Protein AF-0000000076643513 (afdb_homodimer)

Foldseek 3Di:
DAEEEEEEAAPAADLVVVCVRVVVHPFYEYQQCSQVSQVVSVHHGQEYEECNPRPDPPDDHPHHYHHDNPPVDHRVLVRLVVCLVVVHAEYEYERQDDHDPVSNLVVVVVLVVCVVSHNFYWYAHPWFIKHWDDQKDKDFDDFFKWKFKDFNQQKFFQKAKPQKPDTDGRGMDGPPPHTRGGITGHDPMIIIHTDDGIMMMTITDD/DAEEEEEEAAPAADLVVVCVRVVVHPFYEYQQCSQVSQVVSVHHGQEYEECNPRPDPPDDGPHHYHHDNPPVDHRVLVRLVVCLVVVAAHYEYERQDDHDPVSNLVVVVVLVVCVVSHNFYWYAHPWFIKHWDDQKDKDFDDFFKWKFKDFNQQKFFQKAKPQKPDTDGRGMDGPPPHTRGGITGHDPMIIIHTDDGIMMMTITDD

Structure (mmCIF, N/CA/C/O backbone):
data_AF-0000000076643513-model_v1
#
loop_
_entity.id
_entity.type
_entity.pdbx_description
1 polymer 'Thiamine diphosphokinase'
#
loop_
_atom_site.group_PDB
_atom_site.id
_atom_site.type_symbol
_atom_site.label_atom_id
_atom_site.label_alt_id
_atom_site.label_comp_id
_atom_site.label_asym_id
_atom_site.label_entity_id
_atom_site.label_seq_id
_atom_site.pdbx_PDB_ins_code
_atom_site.Cartn_x
_atom_site.Cartn_y
_atom_site.Cartn_z
_atom_site.occupancy
_atom_site.B_iso_or_equiv
_atom_site.auth_seq_id
_atom_site.auth_comp_id
_atom_site.auth_asym_id
_atom_site.auth_atom_id
_atom_site.pdbx_PDB_model_num
ATOM 1 N N . MET A 1 1 ? -0.402 28.172 13.148 1 71.75 1 MET A N 1
ATOM 2 C CA . MET A 1 1 ? -1.009 27.203 12.234 1 71.75 1 MET A CA 1
ATOM 3 C C . MET A 1 1 ? -1.652 26.047 13.008 1 71.75 1 MET A C 1
ATOM 5 O O . MET A 1 1 ? -1.1 25.578 14 1 71.75 1 MET A O 1
ATOM 9 N N . LYS A 1 2 ? -2.951 25.766 12.625 1 94.81 2 LYS A N 1
ATOM 10 C CA . LYS A 1 2 ? -3.666 24.75 13.383 1 94.81 2 LYS A CA 1
ATOM 11 C C . LYS A 1 2 ? -3.254 23.344 12.938 1 94.81 2 LYS A C 1
ATOM 13 O O . LYS A 1 2 ? -3.301 23.031 11.75 1 94.81 2 LYS A O 1
ATOM 18 N N . SER A 1 3 ? -2.646 22.656 13.844 1 97.56 3 SER A N 1
ATOM 19 C CA . SER A 1 3 ? -2.211 21.281 13.609 1 97.56 3 SER A CA 1
ATOM 20 C C . SER A 1 3 ? -3.248 20.281 14.102 1 97.56 3 SER A C 1
ATOM 22 O O . SER A 1 3 ? -3.648 20.312 15.266 1 97.56 3 SER A O 1
ATOM 24 N N . ILE A 1 4 ? -3.633 19.438 13.211 1 98.44 4 ILE A N 1
ATOM 25 C CA . ILE A 1 4 ? -4.633 18.422 13.562 1 98.44 4 ILE A CA 1
ATOM 26 C C . ILE A 1 4 ? -4.043 17.031 13.391 1 98.44 4 ILE A C 1
ATOM 28 O O . ILE A 1 4 ? -3.357 16.75 12.406 1 98.44 4 ILE A O 1
ATOM 32 N N . LEU A 1 5 ? -4.266 16.234 14.398 1 98.62 5 LEU A N 1
ATOM 33 C CA . LEU A 1 5 ? -3.906 14.828 14.359 1 98.62 5 LEU A CA 1
ATOM 34 C C . LEU A 1 5 ? -5.129 13.961 14.062 1 98.62 5 LEU A C 1
ATOM 36 O O . LEU A 1 5 ? -6.18 14.133 14.688 1 98.62 5 LEU A O 1
ATOM 40 N N . ILE A 1 6 ? -5.016 13.141 13.078 1 98.5 6 ILE A N 1
ATOM 41 C CA . ILE A 1 6 ? -6.059 12.172 12.758 1 98.5 6 ILE A CA 1
ATOM 42 C C . ILE A 1 6 ? -5.566 10.766 13.078 1 98.5 6 ILE A C 1
ATOM 44 O O . ILE A 1 6 ? -4.477 10.375 12.664 1 98.5 6 ILE A O 1
ATOM 48 N N . LEU A 1 7 ? -6.336 10.07 13.828 1 97.88 7 LEU A N 1
ATOM 49 C CA . LEU A 1 7 ? -6.031 8.688 14.164 1 97.88 7 LEU A CA 1
ATOM 50 C C . LEU A 1 7 ? -7.02 7.73 13.508 1 97.88 7 LEU A C 1
ATOM 52 O O . LEU A 1 7 ? -8.219 7.77 13.805 1 97.88 7 LEU A O 1
ATOM 56 N N . CYS A 1 8 ? -6.484 6.93 12.609 1 96.62 8 CYS A N 1
ATOM 57 C CA . CYS A 1 8 ? -7.305 5.945 11.906 1 96.62 8 CYS A CA 1
ATOM 58 C C . CYS A 1 8 ? -7.195 4.578 12.57 1 96.62 8 CYS A C 1
ATOM 60 O O . CYS A 1 8 ? -6.641 4.453 13.664 1 96.62 8 CYS A O 1
ATOM 62 N N . ASN A 1 9 ? -7.82 3.576 11.914 1 92.81 9 ASN A N 1
ATOM 63 C CA . ASN A 1 9 ? -7.941 2.258 12.523 1 92.81 9 ASN A CA 1
ATOM 64 C C . ASN A 1 9 ? -7.145 1.208 11.75 1 92.81 9 ASN A C 1
ATOM 66 O O . ASN A 1 9 ? -7.586 0.067 11.609 1 92.81 9 ASN A O 1
ATOM 70 N N . GLY A 1 10 ? -6.027 1.635 11.141 1 93.31 10 GLY A N 1
ATOM 71 C CA . GLY A 1 10 ? -5.09 0.67 10.586 1 93.31 10 GLY A CA 1
ATOM 72 C C . GLY A 1 10 ? -4.195 0.037 11.633 1 93.31 10 GLY A C 1
ATOM 73 O O . GLY A 1 10 ? -4.664 -0.331 12.719 1 93.31 10 GLY A O 1
ATOM 74 N N . ASN A 1 11 ? -2.92 -0.248 11.258 1 93 11 ASN A N 1
ATOM 75 C CA . ASN A 1 11 ? -1.973 -0.687 12.273 1 93 11 ASN A CA 1
ATOM 76 C C . ASN A 1 11 ? -1.729 0.4 13.32 1 93 11 ASN A C 1
ATOM 78 O O . ASN A 1 11 ? -1.325 1.514 12.977 1 93 11 ASN A O 1
ATOM 82 N N . PRO A 1 12 ? -2.008 0.091 14.508 1 94.25 12 PRO A N 1
ATOM 83 C CA . PRO A 1 12 ? -1.858 1.123 15.539 1 94.25 12 PRO A CA 1
ATOM 84 C C . PRO A 1 12 ? -0.423 1.63 15.664 1 94.25 12 PRO A C 1
ATOM 86 O O . PRO A 1 12 ? 0.524 0.849 15.539 1 94.25 12 PRO A O 1
ATOM 89 N N . PRO A 1 13 ? -0.289 2.926 15.82 1 95.62 13 PRO A N 1
ATOM 90 C CA . PRO A 1 13 ? 1.041 3.43 16.172 1 95.62 13 PRO A CA 1
ATOM 91 C C . PRO A 1 13 ? 1.499 2.98 17.547 1 95.62 13 PRO A C 1
ATOM 93 O O . PRO A 1 13 ? 0.669 2.648 18.406 1 95.62 13 PRO A O 1
ATOM 96 N N . SER A 1 14 ? 2.818 2.939 17.75 1 96.06 14 SER A N 1
ATOM 97 C CA . SER A 1 14 ? 3.305 2.797 19.109 1 96.06 14 SER A CA 1
ATOM 98 C C . SER A 1 14 ? 2.85 3.961 19.984 1 96.06 14 SER A C 1
ATOM 100 O O . SER A 1 14 ? 2.539 5.039 19.484 1 96.06 14 SER A O 1
ATOM 102 N N . GLU A 1 15 ? 2.762 3.74 21.25 1 96.31 15 GLU A N 1
ATOM 103 C CA . GLU A 1 15 ? 2.395 4.809 22.172 1 96.31 15 GLU A CA 1
ATOM 104 C C . GLU A 1 15 ? 3.35 5.996 22.047 1 96.31 15 GLU A C 1
ATOM 106 O O . GLU A 1 15 ? 2.922 7.148 22.094 1 96.31 15 GLU A O 1
ATOM 111 N N . ARG A 1 16 ? 4.578 5.676 21.922 1 96.69 16 ARG A N 1
ATOM 112 C CA . ARG A 1 16 ? 5.586 6.723 21.781 1 96.69 16 ARG A CA 1
ATOM 113 C C . ARG A 1 16 ? 5.309 7.59 20.547 1 96.69 16 ARG A C 1
ATOM 115 O O . ARG A 1 16 ? 5.312 8.82 20.641 1 96.69 16 ARG A O 1
ATOM 122 N N . LEU A 1 17 ? 5.078 6.922 19.469 1 97.19 17 LEU A N 1
ATOM 123 C CA . LEU A 1 17 ? 4.809 7.645 18.234 1 97.19 17 LEU A CA 1
ATOM 124 C C . LEU A 1 17 ? 3.539 8.477 18.359 1 97.19 17 LEU A C 1
ATOM 126 O O . LEU A 1 17 ? 3.496 9.625 17.891 1 97.19 17 LEU A O 1
ATOM 130 N N . PHE A 1 18 ? 2.541 7.887 18.953 1 97.69 18 PHE A N 1
ATOM 131 C CA . PHE A 1 18 ? 1.278 8.594 19.141 1 97.69 18 PHE A CA 1
ATOM 132 C C . PHE A 1 18 ? 1.485 9.867 19.953 1 97.69 18 PHE A C 1
ATOM 134 O O . PHE A 1 18 ? 1.064 10.945 19.531 1 97.69 18 PHE A O 1
ATOM 141 N N . ARG A 1 19 ? 2.148 9.797 21.016 1 97.12 19 ARG A N 1
ATOM 142 C CA . ARG A 1 19 ? 2.342 10.93 21.922 1 97.12 19 ARG A CA 1
ATOM 143 C C . ARG A 1 19 ? 3.207 12 21.266 1 97.12 19 ARG A C 1
ATOM 145 O O . ARG A 1 19 ? 3 13.195 21.484 1 97.12 19 ARG A O 1
ATOM 152 N N . GLU A 1 20 ? 4.137 11.555 20.484 1 96.94 20 GLU A N 1
ATOM 153 C CA . GLU A 1 20 ? 5.02 12.469 19.75 1 96.94 20 GLU A CA 1
ATOM 154 C C . GLU A 1 20 ? 4.219 13.43 18.875 1 96.94 20 GLU A C 1
ATOM 156 O O . GLU A 1 20 ? 4.605 14.586 18.703 1 96.94 20 GLU A O 1
ATOM 161 N N . HIS A 1 21 ? 3.098 12.953 18.359 1 97.5 21 HIS A N 1
ATOM 162 C CA . HIS A 1 21 ? 2.336 13.781 17.438 1 97.5 21 HIS A CA 1
ATOM 163 C C . HIS A 1 21 ? 1.089 14.352 18.094 1 97.5 21 HIS A C 1
ATOM 165 O O . HIS A 1 21 ? 0.586 15.398 17.688 1 97.5 21 HIS A O 1
ATOM 171 N N . TYR A 1 22 ? 0.675 13.695 19.125 1 97.56 22 TYR A N 1
ATOM 172 C CA . TYR A 1 22 ? -0.484 14.18 19.859 1 97.56 22 TYR A CA 1
ATOM 173 C C . TYR A 1 22 ? -0.14 15.43 20.656 1 97.56 22 TYR A C 1
ATOM 175 O O . TYR A 1 22 ? -0.903 16.406 20.656 1 97.56 22 TYR A O 1
ATOM 183 N N . ASN A 1 23 ? 0.96 15.438 21.281 1 97 23 ASN A N 1
ATOM 184 C CA . ASN A 1 23 ? 1.332 16.5 22.203 1 97 23 ASN A CA 1
ATOM 185 C C . ASN A 1 23 ? 1.364 17.859 21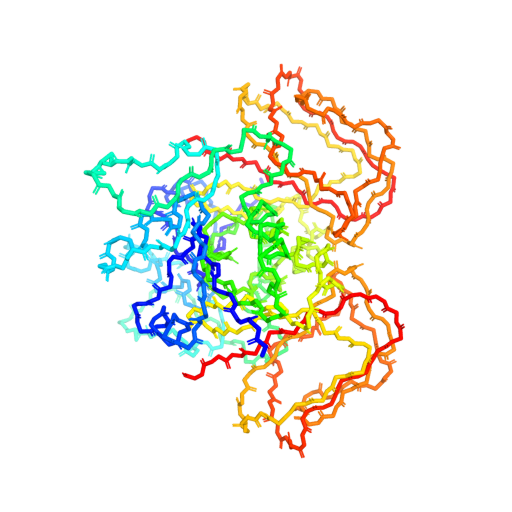.516 1 97 23 ASN A C 1
ATOM 187 O O . ASN A 1 23 ? 0.832 18.844 22.031 1 97 23 ASN A O 1
ATOM 191 N N . PRO A 1 24 ? 1.935 17.922 20.375 1 96.56 24 PRO A N 1
ATOM 192 C CA . PRO A 1 24 ? 1.997 19.234 19.734 1 96.56 24 PRO A CA 1
ATOM 193 C C . PRO A 1 24 ? 0.74 19.562 18.922 1 96.56 24 PRO A C 1
ATOM 195 O O . PRO A 1 24 ? 0.613 20.656 18.391 1 96.56 24 PRO A O 1
ATOM 198 N N . ALA A 1 25 ? -0.219 18.656 18.781 1 97.5 25 ALA A N 1
ATOM 199 C CA . ALA A 1 25 ? -1.401 18.875 17.953 1 97.5 25 ALA A CA 1
ATOM 200 C C . ALA A 1 25 ? -2.422 19.75 18.656 1 97.5 25 ALA A C 1
ATOM 202 O O . ALA A 1 25 ? -2.584 19.656 19.875 1 97.5 25 ALA A O 1
ATOM 203 N N . ASP A 1 26 ? -3.145 20.516 17.922 1 97.88 26 ASP A N 1
ATOM 204 C CA . ASP A 1 26 ? -4.18 21.391 18.469 1 97.88 26 ASP A CA 1
ATOM 205 C C . ASP A 1 26 ? -5.504 20.641 18.625 1 97.88 26 ASP A C 1
ATOM 207 O O . ASP A 1 26 ? -6.367 21.047 19.406 1 97.88 26 ASP A O 1
ATOM 211 N N . TYR A 1 27 ? -5.668 19.641 17.859 1 97 27 TYR A N 1
ATOM 212 C CA . TYR A 1 27 ? -6.938 18.922 17.781 1 97 27 TYR A CA 1
ATOM 213 C C . TYR A 1 27 ? -6.723 17.469 17.359 1 97 27 TYR A C 1
ATOM 215 O O . TYR A 1 27 ? -5.906 17.203 16.469 1 97 27 TYR A O 1
ATOM 223 N N . LEU A 1 28 ? -7.402 16.562 18.047 1 97.62 28 LEU A N 1
ATOM 224 C CA . LEU A 1 28 ? -7.316 15.148 17.719 1 97.62 28 LEU A CA 1
ATOM 225 C C . LEU A 1 28 ? -8.648 14.625 17.203 1 97.62 28 LEU A C 1
ATOM 227 O O . LEU A 1 28 ? -9.648 14.625 17.922 1 97.62 28 LEU A O 1
ATOM 231 N N . ILE A 1 29 ? -8.625 14.172 15.938 1 97.38 29 ILE A N 1
ATOM 232 C CA . ILE A 1 29 ? -9.781 13.516 15.328 1 97.38 29 ILE A CA 1
ATOM 233 C C . ILE A 1 29 ? -9.539 12.016 15.258 1 97.38 29 ILE A C 1
ATOM 235 O O . ILE A 1 29 ? -8.586 11.562 14.625 1 97.38 29 ILE A O 1
ATOM 239 N N . ALA A 1 30 ? -10.406 11.273 15.875 1 95.81 30 ALA A N 1
ATOM 240 C CA . ALA A 1 30 ? -10.359 9.82 15.742 1 95.81 30 ALA A CA 1
ATOM 241 C C . ALA A 1 30 ? -11.375 9.328 14.711 1 95.81 30 ALA A C 1
ATOM 243 O O . ALA A 1 30 ? -12.57 9.617 14.828 1 95.81 30 ALA A O 1
ATOM 244 N N . ALA A 1 31 ? -10.852 8.648 13.75 1 93.44 31 ALA A N 1
ATOM 245 C CA . ALA A 1 31 ? -11.719 8.086 12.719 1 93.44 31 ALA A CA 1
ATOM 246 C C . ALA A 1 31 ? -12.148 6.668 13.07 1 93.44 31 ALA A C 1
ATOM 248 O O . ALA A 1 31 ? -11.344 5.734 13.008 1 93.44 31 ALA A O 1
ATOM 249 N N . ASP A 1 32 ? -13.375 6.512 13.414 1 88.88 32 ASP A N 1
ATOM 250 C CA . ASP A 1 32 ? -14 5.238 13.758 1 88.88 32 ASP A CA 1
ATOM 251 C C . ASP A 1 32 ? -13.188 4.492 14.805 1 88.88 32 ASP A C 1
ATOM 253 O O . ASP A 1 32 ? -12.969 4.996 15.914 1 88.88 32 ASP A O 1
ATOM 257 N N . GLY A 1 33 ? -12.57 3.438 14.438 1 88.56 33 GLY A N 1
ATOM 258 C CA . GLY A 1 33 ? -11.812 2.607 15.367 1 88.56 33 GLY A CA 1
ATOM 259 C C . GLY A 1 33 ? -10.594 3.303 15.93 1 88.56 33 GLY A C 1
ATOM 260 O O . GLY A 1 33 ? -10.031 2.867 16.938 1 88.56 33 GLY A O 1
ATOM 261 N N . GLY A 1 34 ? -10.227 4.336 15.297 1 92.5 34 GLY A N 1
ATOM 262 C CA . GLY A 1 34 ? -9.164 5.148 15.867 1 92.5 34 GLY A CA 1
ATOM 263 C C . GLY A 1 34 ? -9.484 5.672 17.25 1 92.5 34 GLY A C 1
ATOM 264 O O . GLY A 1 34 ? -8.578 5.914 18.047 1 92.5 34 GLY A O 1
ATOM 265 N N . GLY A 1 35 ? -10.75 5.824 17.5 1 91.62 35 GLY A N 1
ATOM 266 C CA . GLY A 1 35 ? -11.18 6.223 18.828 1 91.62 35 GLY A CA 1
ATOM 267 C C . GLY A 1 35 ? -10.812 5.219 19.906 1 91.62 35 GLY A C 1
ATOM 268 O O . GLY A 1 35 ? -10.336 5.594 20.984 1 91.62 35 GLY A O 1
ATOM 269 N N . ASN A 1 36 ? -11 3.963 19.594 1 91.19 36 ASN A N 1
ATOM 270 C CA . ASN A 1 36 ? -10.648 2.9 20.531 1 91.19 36 ASN A CA 1
ATOM 271 C C . ASN A 1 36 ? -9.148 2.885 20.812 1 91.19 36 ASN A C 1
ATOM 273 O O . ASN A 1 36 ? -8.727 2.66 21.953 1 91.19 36 ASN A O 1
ATOM 277 N N . ILE A 1 37 ? -8.383 3.117 19.797 1 93.19 37 ILE A N 1
ATOM 278 C CA . ILE A 1 37 ? -6.934 3.141 19.938 1 93.19 37 ILE A CA 1
ATOM 279 C C . ILE A 1 37 ? -6.527 4.258 20.891 1 93.19 37 ILE A C 1
ATOM 281 O O . ILE A 1 37 ? -5.719 4.039 21.797 1 93.19 37 ILE A O 1
ATOM 285 N N . ALA A 1 38 ? -7.09 5.391 20.734 1 94.19 38 ALA A N 1
ATOM 286 C CA . ALA A 1 38 ? -6.793 6.531 21.594 1 94.19 38 ALA A CA 1
ATOM 287 C C . ALA A 1 38 ? -7.184 6.242 23.047 1 94.19 38 ALA A C 1
ATOM 289 O O . ALA A 1 38 ? -6.395 6.473 23.969 1 94.19 38 ALA A O 1
ATOM 290 N N . LEU A 1 39 ? -8.344 5.691 23.219 1 91.94 39 LEU A N 1
ATOM 291 C CA . LEU A 1 39 ? -8.852 5.395 24.562 1 91.94 39 LEU A CA 1
ATOM 292 C C . LEU A 1 39 ? -7.98 4.352 25.25 1 91.94 39 LEU A C 1
ATOM 294 O O . LEU A 1 39 ? -7.719 4.457 26.453 1 91.94 39 LEU A O 1
ATOM 298 N N . ASN A 1 40 ? -7.582 3.408 24.5 1 92.44 40 ASN A N 1
ATOM 299 C CA . ASN A 1 40 ? -6.711 2.371 25.047 1 92.44 40 ASN A CA 1
ATOM 300 C C . ASN A 1 40 ? -5.379 2.951 25.516 1 92.44 40 ASN A C 1
ATOM 302 O O . ASN A 1 40 ? -4.723 2.377 26.391 1 92.44 40 ASN A O 1
ATOM 306 N N . MET A 1 41 ? -5.008 4.059 24.938 1 93.62 41 MET A N 1
ATOM 307 C CA . MET A 1 41 ? -3.768 4.723 25.328 1 93.62 41 MET A CA 1
ATOM 308 C C . MET A 1 41 ? -4.023 5.758 26.422 1 93.62 41 MET A C 1
ATOM 310 O O . MET A 1 41 ? -3.121 6.508 26.797 1 93.62 41 MET A O 1
ATOM 314 N N . GLY A 1 42 ? -5.25 5.879 26.859 1 91.5 42 GLY A N 1
ATOM 315 C CA . GLY A 1 42 ? -5.617 6.762 27.953 1 91.5 42 GLY A CA 1
ATOM 316 C C . GLY A 1 42 ? -5.875 8.188 27.5 1 91.5 42 GLY A C 1
ATOM 317 O O . GLY A 1 42 ? -5.758 9.125 28.297 1 91.5 42 GLY A O 1
ATOM 318 N N . ILE A 1 43 ? -6.156 8.375 26.25 1 93.62 43 ILE A N 1
ATOM 319 C CA . ILE A 1 43 ? -6.348 9.719 25.719 1 93.62 43 ILE A CA 1
ATOM 320 C C . ILE A 1 43 ? -7.754 9.852 25.141 1 93.62 43 ILE A C 1
ATOM 322 O O . ILE A 1 43 ? -8.203 8.984 24.375 1 93.62 43 ILE A O 1
ATOM 326 N N . ASP A 1 44 ? -8.398 10.914 25.5 1 91.94 44 ASP A N 1
ATOM 327 C CA . ASP A 1 44 ? -9.68 11.242 24.891 1 91.94 44 ASP A CA 1
ATOM 328 C C . ASP A 1 44 ? -9.492 12.078 23.625 1 91.94 44 ASP A C 1
ATOM 330 O O . ASP A 1 44 ? -8.906 13.156 23.672 1 91.94 44 ASP A O 1
ATOM 334 N N . PRO A 1 45 ? -10.016 11.57 22.562 1 95.12 45 PRO A N 1
ATOM 335 C CA . PRO A 1 45 ? -9.992 12.438 21.375 1 95.12 45 PRO A CA 1
ATOM 336 C C . PRO A 1 45 ? -10.914 13.648 21.516 1 95.12 45 PRO A C 1
ATOM 338 O O . PRO A 1 45 ? -11.789 13.664 22.391 1 95.12 45 PRO A O 1
ATOM 341 N N . ASP A 1 46 ? -10.641 14.664 20.734 1 94.5 46 ASP A N 1
ATOM 342 C CA . ASP A 1 46 ? -11.562 15.797 20.719 1 94.5 46 ASP A CA 1
ATOM 343 C C . ASP A 1 46 ? -12.875 15.414 20.031 1 94.5 46 ASP A C 1
ATOM 345 O O . ASP A 1 46 ? -13.945 15.898 20.406 1 94.5 46 ASP A O 1
ATOM 349 N N . VAL A 1 47 ? -12.711 14.516 19.031 1 93.31 47 VAL A N 1
ATOM 350 C CA . VAL A 1 47 ? -13.898 14.07 18.297 1 93.31 47 VAL A CA 1
ATOM 351 C C . VAL A 1 47 ? -13.641 12.68 17.703 1 93.31 47 VAL A C 1
ATOM 353 O O . VAL A 1 47 ? -12.516 12.352 17.344 1 93.31 47 VAL A O 1
ATOM 356 N N . VAL A 1 48 ? -14.648 11.852 17.672 1 91.31 48 VAL A N 1
ATOM 357 C CA . VAL A 1 48 ? -14.68 10.594 16.938 1 91.31 48 VAL A CA 1
ATOM 358 C C . VAL A 1 48 ? -15.664 10.711 15.773 1 91.31 48 VAL A C 1
ATOM 360 O O . VAL A 1 48 ? -16.797 11.148 15.953 1 91.31 48 VAL A O 1
ATOM 363 N N . ILE A 1 49 ? -15.148 10.359 14.609 1 89.06 49 ILE A N 1
ATOM 364 C CA . ILE A 1 49 ? -16.016 10.492 13.438 1 89.06 49 ILE A CA 1
ATOM 365 C C . ILE A 1 49 ? -16.031 9.172 12.664 1 89.06 49 ILE A C 1
ATOM 367 O O . ILE A 1 49 ? -15 8.508 12.539 1 89.06 49 ILE A O 1
ATOM 371 N N . GLY A 1 50 ? -17.156 8.672 12.133 1 81.06 50 GLY A N 1
ATOM 372 C CA . GLY A 1 50 ? -17.25 7.484 11.305 1 81.06 50 GLY A CA 1
ATOM 373 C C . GLY A 1 50 ? -18.641 6.867 11.305 1 81.06 50 GLY A C 1
ATOM 374 O O . GLY A 1 50 ? -19.625 7.539 11.633 1 81.06 50 GLY A O 1
ATOM 375 N N . ASP A 1 51 ? -18.719 5.699 10.719 1 75.12 51 ASP A N 1
ATOM 376 C CA . ASP A 1 51 ? -20.016 5.004 10.711 1 75.12 51 ASP A CA 1
ATOM 377 C C . ASP A 1 51 ? -20.25 4.281 12.039 1 75.12 51 ASP A C 1
ATOM 379 O O . ASP A 1 51 ? -21.344 3.771 12.281 1 75.12 51 ASP A O 1
ATOM 383 N N . LEU A 1 52 ? -19.359 4.453 12.953 1 65.38 52 LEU A N 1
ATOM 384 C CA . LEU A 1 52 ? -19.359 4.023 14.344 1 65.38 52 LEU A CA 1
ATOM 385 C C . LEU A 1 52 ? -19.672 2.531 14.453 1 65.38 52 LEU A C 1
ATOM 387 O O . LEU A 1 52 ? -20.234 2.08 15.453 1 65.38 52 LEU A O 1
ATOM 391 N N . ASP A 1 53 ? -19.469 1.786 13.336 1 60.5 53 ASP A N 1
ATOM 392 C CA . ASP A 1 53 ? -19.688 0.345 13.414 1 60.5 53 ASP A CA 1
ATOM 393 C C . ASP A 1 53 ? -18.656 -0.324 14.312 1 60.5 53 ASP A C 1
ATOM 395 O O . ASP A 1 53 ? -18.938 -1.361 14.922 1 60.5 53 ASP A O 1
ATOM 399 N N . SER A 1 54 ? -17.531 0.283 14.398 1 56.22 54 SER A N 1
ATOM 400 C CA . SER A 1 54 ? -16.422 -0.331 15.141 1 56.22 54 SER A CA 1
ATOM 401 C C . SER A 1 54 ? -16.172 0.395 16.453 1 56.22 54 SER A C 1
ATOM 403 O O . SER A 1 54 ? -15.227 0.075 17.172 1 56.22 54 SER A O 1
ATOM 405 N N . PHE A 1 55 ? -16.953 1.448 16.578 1 58.09 55 PHE A N 1
ATOM 406 C CA . PHE A 1 55 ? -16.734 2.24 17.781 1 58.09 55 PHE A CA 1
ATOM 407 C C . PHE A 1 55 ? -17.672 1.797 18.891 1 58.09 55 PHE A C 1
ATOM 409 O O . PHE A 1 55 ? -18.891 1.771 18.719 1 58.09 55 PHE A O 1
ATOM 416 N N . ILE A 1 56 ? -17.141 1.142 19.984 1 55.94 56 ILE A N 1
ATOM 417 C CA . ILE A 1 56 ? -17.938 0.776 21.156 1 55.94 56 ILE A CA 1
ATOM 418 C C . ILE A 1 56 ? -17.938 1.926 22.156 1 55.94 56 ILE A C 1
ATOM 420 O O . ILE A 1 56 ? -16.906 2.258 22.734 1 55.94 56 ILE A O 1
ATOM 424 N N . PRO A 1 57 ? -19.078 2.754 22.141 1 54.69 57 PRO A N 1
ATOM 425 C CA . PRO A 1 57 ? -19.141 3.811 23.156 1 54.69 57 PRO A CA 1
ATOM 426 C C . PRO A 1 57 ? -19.172 3.262 24.578 1 54.69 57 PRO A C 1
ATOM 428 O O . PRO A 1 57 ? -19.922 2.32 24.859 1 54.69 57 PRO A O 1
ATOM 431 N N . ASP A 1 58 ? -18.188 2.713 25.125 1 53.28 58 ASP A N 1
ATOM 432 C CA . ASP A 1 58 ? -18.641 2.389 26.469 1 53.28 58 ASP A CA 1
ATOM 433 C C . ASP A 1 58 ? -19.172 3.631 27.188 1 53.28 58 ASP A C 1
ATOM 435 O O . ASP A 1 58 ? -19.375 4.672 26.562 1 53.28 58 ASP A O 1
ATOM 439 N N . PRO A 1 59 ? -18.297 4.012 28.359 1 50.5 59 PRO A N 1
ATOM 440 C CA . PRO A 1 59 ? -18.781 4.91 29.422 1 50.5 59 PRO A CA 1
ATOM 441 C C . PRO A 1 59 ? -19.016 6.332 28.922 1 50.5 59 PRO A C 1
ATOM 443 O O . PRO A 1 59 ? -18.547 6.699 27.844 1 50.5 59 PRO A O 1
ATOM 446 N N . PRO A 1 60 ? -19.719 7.129 29.672 1 51.03 60 PRO A N 1
ATOM 447 C CA . PRO A 1 60 ? -19.969 8.562 29.516 1 51.03 60 PRO A CA 1
ATOM 448 C C . PRO A 1 60 ? -18.75 9.328 29 1 51.03 60 PRO A C 1
ATOM 450 O O . PRO A 1 60 ? -17.688 9.266 29.609 1 51.03 60 PRO A O 1
ATOM 453 N N . HIS A 1 61 ? -18.484 9.312 27.703 1 63.25 61 HIS A N 1
ATOM 454 C CA . HIS A 1 61 ? -17.312 10.023 27.203 1 63.25 61 HIS A CA 1
ATOM 455 C C . HIS A 1 61 ? -17.625 11.508 26.984 1 63.25 61 HIS A C 1
ATOM 457 O O . HIS A 1 61 ? -18.766 11.875 26.703 1 63.25 61 HIS A O 1
ATOM 463 N N . SER A 1 62 ? -16.609 12.336 27.312 1 68.19 62 SER A N 1
ATOM 464 C CA . SER A 1 62 ? -16.719 13.789 27.25 1 68.19 62 SER A CA 1
ATOM 465 C C . SER A 1 62 ? -16.422 14.297 25.844 1 68.19 62 SER A C 1
ATOM 467 O O . SER A 1 62 ? -16.547 15.492 25.578 1 68.19 62 SER A O 1
ATOM 469 N N . PHE A 1 63 ? -16.203 13.32 24.844 1 73.31 63 PHE A N 1
ATOM 470 C CA . PHE A 1 63 ? -15.82 13.875 23.547 1 73.31 63 PHE A CA 1
ATOM 471 C C . PHE A 1 63 ? -16.984 13.766 22.562 1 73.31 63 PHE A C 1
ATOM 473 O O . PHE A 1 63 ? -17.938 13.023 22.797 1 73.31 63 PHE A O 1
ATOM 480 N N . GLU A 1 64 ? -16.875 14.633 21.562 1 83.5 64 GLU A N 1
ATOM 481 C CA . GLU A 1 64 ? -17.906 14.688 20.531 1 83.5 64 GLU A CA 1
ATOM 482 C C . GLU A 1 64 ? -17.875 13.445 19.641 1 83.5 64 GLU A C 1
ATOM 484 O O . GLU A 1 64 ? -16.797 12.953 19.297 1 83.5 64 GLU A O 1
ATOM 489 N N . VAL A 1 65 ? -19 12.828 19.375 1 79.56 65 VAL A N 1
ATOM 490 C CA . VAL A 1 65 ? -19.141 11.703 18.453 1 79.56 65 VAL A CA 1
ATOM 491 C C . VAL A 1 65 ? -20.031 12.109 17.281 1 79.56 65 VAL A C 1
ATOM 493 O O . VAL A 1 65 ? -21.188 12.5 17.484 1 79.56 65 VAL A O 1
ATOM 496 N N . ILE A 1 66 ? -19.391 12.102 16.109 1 77.81 66 ILE A N 1
ATOM 497 C CA . ILE A 1 66 ? -20.125 12.461 14.898 1 77.81 66 ILE A CA 1
ATOM 498 C C . ILE A 1 66 ? -20.375 11.211 14.055 1 77.81 66 ILE A C 1
ATOM 500 O O . ILE A 1 66 ? -19.438 10.586 13.562 1 77.81 66 ILE A O 1
ATOM 504 N N . ARG A 1 67 ? -21.609 10.836 13.922 1 77.06 67 ARG A N 1
ATOM 505 C CA . ARG A 1 67 ? -21.969 9.711 13.07 1 77.06 67 ARG A CA 1
ATOM 506 C C . ARG A 1 67 ? -22.203 10.172 11.633 1 77.06 67 ARG A C 1
ATOM 508 O O . ARG A 1 67 ? -23.031 11.047 11.375 1 77.06 67 ARG A O 1
ATOM 515 N N . ARG A 1 68 ? -21.453 9.773 10.766 1 73.5 68 ARG A N 1
ATOM 516 C CA . ARG A 1 68 ? -21.656 10.016 9.344 1 73.5 68 ARG A CA 1
ATOM 517 C C . ARG A 1 68 ? -21.812 8.703 8.578 1 73.5 68 ARG A C 1
ATOM 519 O O . ARG A 1 68 ? -20.844 7.996 8.328 1 73.5 68 ARG A O 1
ATOM 526 N N . GLY A 1 69 ? -23 8.391 8.203 1 67.06 69 GLY A N 1
ATOM 527 C CA . GLY A 1 69 ? -23.359 7.109 7.613 1 67.06 69 GLY A CA 1
ATOM 528 C C . GLY A 1 69 ? -23.062 7.031 6.129 1 67.06 69 GLY A C 1
ATOM 529 O O . GLY A 1 69 ? -23.344 6.016 5.488 1 67.06 69 GLY A O 1
ATOM 530 N N . ASP A 1 70 ? -22.609 8.219 5.648 1 64.81 70 ASP A N 1
ATOM 531 C CA . ASP A 1 70 ? -22.344 8.172 4.211 1 64.81 70 ASP A CA 1
ATOM 532 C C . ASP A 1 70 ? -21.375 7.043 3.869 1 64.81 70 ASP A C 1
ATOM 534 O O . ASP A 1 70 ? -20.219 7.051 4.309 1 64.81 70 ASP A O 1
ATOM 538 N N . GLN A 1 71 ? -21.922 6.129 3.162 1 64.06 71 GLN A N 1
ATOM 539 C CA . GLN A 1 71 ? -21.172 4.922 2.826 1 64.06 71 GLN A CA 1
ATOM 540 C C . GLN A 1 71 ? -20.234 5.16 1.641 1 64.06 71 GLN A C 1
ATOM 542 O O . GLN A 1 71 ? -19.422 4.309 1.311 1 64.06 71 GLN A O 1
ATOM 547 N N . GLU A 1 72 ? -20.266 6.387 1.172 1 74.31 72 GLU A N 1
ATOM 548 C CA . GLU A 1 72 ? -19.469 6.645 -0.021 1 74.31 72 GLU A CA 1
ATOM 549 C C . GLU A 1 72 ? -18.062 7.125 0.349 1 74.31 72 GLU A C 1
ATOM 551 O O . GLU A 1 72 ? -17.125 6.988 -0.441 1 74.31 72 GLU A O 1
ATOM 556 N N . ALA A 1 73 ? -18 7.656 1.525 1 84.19 73 ALA A N 1
ATOM 557 C CA . ALA A 1 73 ? -16.703 8.148 1.984 1 84.19 73 ALA A CA 1
ATOM 558 C C . ALA A 1 73 ? -16.141 7.25 3.086 1 84.19 73 ALA A C 1
ATOM 560 O O . ALA A 1 73 ? -16.875 6.801 3.965 1 84.19 73 ALA A O 1
ATOM 561 N N . ASN A 1 74 ? -14.836 7 2.936 1 87.5 74 ASN A N 1
ATOM 562 C CA . ASN A 1 74 ? -14.25 6.242 4.035 1 87.5 74 ASN A CA 1
ATOM 563 C C . ASN A 1 74 ? -13.961 7.129 5.238 1 87.5 74 ASN A C 1
ATOM 565 O O . ASN A 1 74 ? -14.156 8.344 5.18 1 87.5 74 ASN A O 1
ATOM 569 N N . ASP A 1 75 ? -13.594 6.559 6.262 1 89.94 75 ASP A N 1
ATOM 570 C CA . ASP A 1 75 ? -13.461 7.254 7.539 1 89.94 75 ASP A CA 1
ATOM 571 C C . ASP A 1 75 ? -12.367 8.32 7.469 1 89.94 75 ASP A C 1
ATOM 573 O O . ASP A 1 75 ? -12.484 9.375 8.102 1 89.94 75 ASP A O 1
ATOM 577 N N . LEU A 1 76 ? -11.305 8.102 6.703 1 95 76 LEU A N 1
ATOM 578 C CA . LEU A 1 76 ? -10.266 9.109 6.555 1 95 76 LEU A CA 1
ATOM 579 C C . LEU A 1 76 ? -10.789 10.336 5.82 1 95 76 LEU A C 1
ATOM 581 O O . LEU A 1 76 ? -10.469 11.469 6.188 1 95 76 LEU A O 1
ATOM 585 N N . GLU A 1 77 ? -11.57 10.125 4.789 1 95.25 77 GLU A N 1
ATOM 586 C CA . GLU A 1 77 ? -12.172 11.234 4.059 1 95.25 77 GLU A CA 1
ATOM 587 C C . GLU A 1 77 ? -13.031 12.102 4.98 1 95.25 77 GLU A C 1
ATOM 589 O O . GLU A 1 77 ? -12.938 13.328 4.945 1 95.25 77 GLU A O 1
ATOM 594 N N . LYS A 1 78 ? -13.852 11.445 5.793 1 94.5 78 LYS A N 1
ATOM 595 C CA . LYS A 1 78 ? -14.703 12.164 6.738 1 94.5 78 LYS A CA 1
ATOM 596 C C . LYS A 1 78 ? -13.867 12.977 7.723 1 94.5 78 LYS A C 1
ATOM 598 O O . LYS A 1 78 ? -14.188 14.125 8.016 1 94.5 78 LYS A O 1
ATOM 603 N N . ALA A 1 79 ? -12.852 12.344 8.188 1 96.12 79 ALA A N 1
ATOM 604 C CA . ALA A 1 79 ? -11.961 13.008 9.141 1 96.12 79 ALA A CA 1
ATOM 605 C C . ALA A 1 79 ? -11.289 14.219 8.508 1 96.12 79 ALA A C 1
ATOM 607 O O . ALA A 1 79 ? -11.172 15.273 9.141 1 96.12 79 ALA A O 1
ATOM 608 N N . LEU A 1 80 ? -10.852 14.117 7.281 1 97.25 80 LEU A N 1
ATOM 609 C CA . LEU A 1 80 ? -10.164 15.211 6.598 1 97.25 80 LEU A CA 1
ATOM 610 C C . LEU A 1 80 ? -11.125 16.359 6.301 1 97.25 80 LEU A C 1
ATOM 612 O O . LEU A 1 80 ? -10.75 17.531 6.379 1 97.25 80 LEU A O 1
ATOM 616 N N . ARG A 1 81 ? -12.328 16.031 5.961 1 95.62 81 ARG A N 1
ATOM 617 C CA . ARG A 1 81 ? -13.336 17.078 5.777 1 95.62 81 ARG A CA 1
ATOM 618 C C . ARG A 1 81 ? -13.555 17.859 7.066 1 95.62 81 ARG A C 1
ATOM 620 O O . ARG A 1 81 ? -13.625 19.094 7.047 1 95.62 81 ARG A O 1
ATOM 627 N N . LEU A 1 82 ? -13.68 17.125 8.125 1 95.12 82 LEU A N 1
ATOM 628 C CA . LEU A 1 82 ? -13.844 17.766 9.422 1 95.12 82 LEU A CA 1
ATOM 629 C C . LEU A 1 82 ? -12.633 18.625 9.766 1 95.12 82 LEU A C 1
ATOM 631 O O . LEU A 1 82 ? -12.773 19.719 10.297 1 95.12 82 LEU A O 1
ATOM 635 N N . ALA A 1 83 ? -11.453 18.078 9.484 1 97.31 83 ALA A N 1
ATOM 636 C CA . ALA A 1 83 ? -10.219 18.828 9.727 1 97.31 83 ALA A CA 1
ATOM 637 C C . ALA A 1 83 ? -10.234 20.172 8.992 1 97.31 83 ALA A C 1
ATOM 639 O O . ALA A 1 83 ? -9.82 21.188 9.539 1 97.31 83 ALA A O 1
ATOM 640 N N . ARG A 1 84 ? -10.672 20.125 7.793 1 96.31 84 ARG A N 1
ATOM 641 C CA . ARG A 1 84 ? -10.781 21.344 7 1 96.31 84 ARG A CA 1
ATOM 642 C C . ARG A 1 84 ? -11.766 22.328 7.629 1 96.31 84 ARG A C 1
ATOM 644 O O . ARG A 1 84 ? -11.484 23.531 7.715 1 96.31 84 ARG A O 1
ATOM 651 N N . GLU A 1 85 ? -12.883 21.828 8.055 1 95.19 85 GLU A N 1
ATOM 652 C CA . GLU A 1 85 ? -13.906 22.641 8.695 1 95.19 85 GLU A CA 1
ATOM 653 C C . GLU A 1 85 ? -13.383 23.297 9.969 1 95.19 85 GLU A C 1
ATOM 655 O O . GLU A 1 85 ? -13.789 24.406 10.312 1 95.19 85 GLU A O 1
ATOM 660 N N . LYS A 1 86 ? -12.492 22.656 10.617 1 95.69 86 LYS A N 1
ATOM 661 C CA . LYS A 1 86 ? -11.93 23.141 11.875 1 95.69 86 LYS A CA 1
ATOM 662 C C . LYS A 1 86 ? -10.758 24.094 11.617 1 95.69 86 LYS A C 1
ATOM 664 O O . LYS A 1 86 ? -10.117 24.562 12.562 1 95.69 86 LYS A O 1
ATOM 669 N N . GLY A 1 87 ? -10.445 24.281 10.336 1 96.38 87 GLY A N 1
ATOM 670 C CA . GLY A 1 87 ? -9.398 25.219 9.969 1 96.38 87 GLY A CA 1
ATOM 671 C C . GLY A 1 87 ? -8.008 24.625 10.047 1 96.38 87 GLY A C 1
ATOM 672 O O . GLY A 1 87 ? -7.027 25.344 10.242 1 96.38 87 GLY A O 1
ATOM 673 N N . GLY A 1 88 ? -7.965 23.297 10.008 1 96.69 88 GLY A N 1
ATOM 674 C CA . GLY A 1 88 ? -6.664 22.656 10.031 1 96.69 88 GLY A CA 1
ATOM 675 C C . GLY A 1 88 ? -5.781 23.047 8.867 1 96.69 88 GLY A C 1
ATOM 676 O O . GLY A 1 88 ? -6.262 23.203 7.742 1 96.69 88 GLY A O 1
ATOM 677 N N . GLU A 1 89 ? -4.496 23.188 9.086 1 97.38 89 GLU A N 1
ATOM 678 C CA . GLU A 1 89 ? -3.518 23.516 8.055 1 97.38 89 GLU A CA 1
ATOM 679 C C . GLU A 1 89 ? -2.51 22.391 7.867 1 97.38 89 GLU A C 1
ATOM 681 O O . GLU A 1 89 ? -2.217 21.984 6.738 1 97.38 89 GLU A O 1
ATOM 686 N N . ARG A 1 90 ? -2.01 21.938 9.008 1 97.81 90 ARG A N 1
ATOM 687 C CA . ARG A 1 90 ? -1.077 20.812 9 1 97.81 90 ARG A CA 1
ATOM 688 C C . ARG A 1 90 ? -1.728 19.562 9.578 1 97.81 90 ARG A C 1
ATOM 690 O O . ARG A 1 90 ? -2.16 19.547 10.734 1 97.81 90 ARG A O 1
ATOM 697 N N . ILE A 1 91 ? -1.756 18.531 8.758 1 98.5 91 ILE A N 1
ATOM 698 C CA . ILE A 1 91 ? -2.453 17.312 9.156 1 98.5 91 ILE A CA 1
ATOM 699 C C . ILE A 1 91 ? -1.456 16.156 9.266 1 98.5 91 ILE A C 1
ATOM 701 O O . ILE A 1 91 ? -0.677 15.906 8.344 1 98.5 91 ILE A O 1
ATOM 705 N N . THR A 1 92 ? -1.415 15.523 10.383 1 98.62 92 THR A N 1
ATOM 706 C CA . THR A 1 92 ? -0.7 14.266 10.57 1 98.62 92 THR A CA 1
ATOM 707 C C . THR A 1 92 ? -1.678 13.109 10.766 1 98.62 92 THR A C 1
ATOM 709 O O . THR A 1 92 ? -2.586 13.188 11.594 1 98.62 92 THR A O 1
ATOM 712 N N . ILE A 1 93 ? -1.517 12.109 10.008 1 98.75 93 ILE A N 1
ATOM 713 C CA . ILE A 1 93 ? -2.412 10.961 10.062 1 98.75 93 ILE A CA 1
ATOM 714 C C . ILE A 1 93 ? -1.664 9.75 10.609 1 98.75 93 ILE A C 1
ATOM 716 O O . ILE A 1 93 ? -0.619 9.367 10.078 1 98.75 93 ILE A O 1
ATOM 720 N N . LEU A 1 94 ? -2.162 9.172 11.672 1 98.31 94 LEU A N 1
ATOM 721 C CA . LEU A 1 94 ? -1.642 7.93 12.234 1 98.31 94 LEU A CA 1
ATOM 722 C C . LEU A 1 94 ? -2.619 6.781 12.008 1 98.31 94 LEU A C 1
ATOM 724 O O . LEU A 1 94 ? -3.83 7 11.914 1 98.31 94 LEU A O 1
ATOM 728 N N . GLY A 1 95 ? -2.059 5.578 11.914 1 97 95 GLY A N 1
ATOM 729 C CA . GLY A 1 95 ? -2.9 4.398 11.805 1 97 95 GLY A CA 1
ATOM 730 C C . GLY A 1 95 ? -3.6 4.289 10.461 1 97 95 GLY A C 1
ATOM 731 O O . GLY A 1 95 ? -4.699 3.74 10.375 1 97 95 GLY A O 1
ATOM 732 N N . ALA A 1 96 ? -3.031 4.809 9.43 1 96.88 96 ALA A N 1
ATOM 733 C CA . ALA A 1 96 ? -3.701 4.863 8.133 1 96.88 96 ALA A CA 1
ATOM 734 C C . ALA A 1 96 ? -3.217 3.74 7.223 1 96.88 96 ALA A C 1
ATOM 736 O O . ALA A 1 96 ? -3.715 3.58 6.105 1 96.88 96 ALA A O 1
ATOM 737 N N . THR A 1 97 ? -2.209 2.918 7.668 1 95.62 97 THR A N 1
ATOM 738 C CA . THR A 1 97 ? -1.595 1.904 6.816 1 95.62 97 THR A CA 1
ATOM 739 C C . THR A 1 97 ? -1.361 0.613 7.598 1 95.62 97 THR A C 1
ATOM 741 O O . THR A 1 97 ? -1.555 0.573 8.812 1 95.62 97 THR A O 1
ATOM 744 N N . GLY A 1 98 ? -1.102 -0.485 6.891 1 91.44 98 GLY A N 1
ATOM 745 C CA . GLY A 1 98 ? -0.471 -1.65 7.488 1 91.44 98 GLY A CA 1
ATOM 746 C C . GLY A 1 98 ? -1.455 -2.758 7.816 1 91.44 98 GLY A C 1
ATOM 747 O O . GLY A 1 98 ? -1.053 -3.889 8.094 1 91.44 98 GLY A O 1
ATOM 748 N N . HIS A 1 99 ? -2.76 -2.559 7.883 1 90.31 99 HIS A N 1
ATOM 749 C CA . HIS A 1 99 ? -3.754 -3.576 8.211 1 90.31 99 HIS A CA 1
ATOM 750 C C . HIS A 1 99 ? -4.367 -4.176 6.949 1 90.31 99 HIS A C 1
ATOM 752 O O . HIS A 1 99 ? -3.76 -5.035 6.309 1 90.31 99 HIS A O 1
ATOM 758 N N . ARG A 1 100 ? -5.305 -3.512 6.383 1 94.19 100 ARG A N 1
ATOM 759 C CA . ARG A 1 100 ? -5.867 -3.945 5.109 1 94.19 100 ARG A CA 1
ATOM 760 C C . ARG A 1 100 ? -5.219 -3.205 3.943 1 94.19 100 ARG A C 1
ATOM 762 O O . ARG A 1 100 ? -5.215 -1.973 3.912 1 94.19 100 ARG A O 1
ATOM 769 N N . LEU A 1 101 ? -4.746 -4.012 2.971 1 96.81 101 LEU A N 1
ATOM 770 C CA . LEU A 1 101 ? -4.035 -3.418 1.843 1 96.81 101 LEU A CA 1
ATOM 771 C C . LEU A 1 101 ? -4.961 -2.52 1.028 1 96.81 101 LEU A C 1
ATOM 773 O O . LEU A 1 101 ? -4.566 -1.427 0.615 1 96.81 101 LEU A O 1
ATOM 777 N N . ASP A 1 102 ? -6.191 -2.979 0.785 1 96.56 102 ASP A N 1
ATOM 778 C CA . ASP A 1 102 ? -7.094 -2.174 -0.034 1 96.56 102 ASP A CA 1
ATOM 779 C C . ASP A 1 102 ? -7.453 -0.867 0.668 1 96.56 102 ASP A C 1
ATOM 781 O O . ASP A 1 102 ? -7.598 0.173 0.021 1 96.56 102 ASP A O 1
ATOM 785 N N . HIS A 1 103 ? -7.547 -0.886 1.991 1 95.75 103 HIS A N 1
ATOM 786 C CA . HIS A 1 103 ? -7.754 0.347 2.742 1 95.75 103 HIS A CA 1
ATOM 787 C C . HIS A 1 103 ? -6.523 1.246 2.676 1 95.75 103 HIS A C 1
ATOM 789 O O . HIS A 1 103 ? -6.648 2.467 2.543 1 95.75 103 HIS A O 1
ATOM 795 N N . THR A 1 104 ? -5.375 0.646 2.799 1 97.06 104 THR A N 1
ATOM 796 C CA . THR A 1 104 ? -4.129 1.397 2.703 1 97.06 104 THR A CA 1
ATOM 797 C C . THR A 1 104 ? -4.035 2.123 1.363 1 97.06 104 THR A C 1
ATOM 799 O O . THR A 1 104 ? -3.736 3.318 1.318 1 97.06 104 THR A O 1
ATOM 802 N N . LEU A 1 105 ? -4.344 1.436 0.297 1 97.56 105 LEU A N 1
ATOM 803 C CA . LEU A 1 105 ? -4.266 2.014 -1.04 1 97.56 105 LEU A CA 1
ATOM 804 C C . LEU A 1 105 ? -5.305 3.113 -1.221 1 97.56 105 LEU A C 1
ATOM 806 O O . LEU A 1 105 ? -5.027 4.145 -1.836 1 97.56 105 LEU A O 1
ATOM 810 N N . LYS A 1 106 ? -6.469 2.873 -0.705 1 96.44 106 LYS A N 1
ATOM 811 C CA . LYS A 1 106 ? -7.492 3.914 -0.726 1 96.44 106 LYS A CA 1
ATOM 812 C C . LYS A 1 106 ? -7.02 5.16 0.017 1 96.44 106 LYS A C 1
ATOM 814 O O . LYS A 1 106 ? -7.23 6.285 -0.449 1 96.44 106 LYS A O 1
ATOM 819 N N . ASN A 1 107 ? -6.398 4.957 1.153 1 97.31 107 ASN A N 1
ATOM 820 C CA . ASN A 1 107 ? -5.93 6.086 1.951 1 97.31 107 ASN A CA 1
ATOM 821 C C . ASN A 1 107 ? -4.871 6.895 1.206 1 97.31 107 ASN A C 1
ATOM 823 O O . ASN A 1 107 ? -4.793 8.117 1.361 1 97.31 107 ASN A O 1
ATOM 827 N N . LEU A 1 108 ? -4.051 6.266 0.378 1 97.75 108 LEU A N 1
ATOM 828 C CA . LEU A 1 108 ? -3.082 6.984 -0.442 1 97.75 108 LEU A CA 1
ATOM 829 C C . LEU A 1 108 ? -3.785 7.844 -1.489 1 97.75 108 LEU A C 1
ATOM 831 O O . LEU A 1 108 ? -3.369 8.969 -1.755 1 97.75 108 LEU A O 1
ATOM 835 N N . SER A 1 109 ? -4.836 7.301 -2.064 1 97.25 109 SER A N 1
ATOM 836 C CA . SER A 1 109 ? -5.645 8.062 -3.01 1 97.25 109 SER A CA 1
ATOM 837 C C . SER A 1 109 ? -6.273 9.281 -2.344 1 97.25 109 SER A C 1
ATOM 839 O O . SER A 1 109 ? -6.316 10.359 -2.934 1 97.25 109 SER A O 1
ATOM 841 N N . VAL A 1 110 ? -6.719 9.07 -1.152 1 96.94 110 VAL A N 1
ATOM 842 C CA . VAL A 1 110 ? -7.344 10.141 -0.378 1 96.94 110 VAL A CA 1
ATOM 843 C C . VAL A 1 110 ? -6.316 11.227 -0.075 1 96.94 110 VAL A C 1
ATOM 845 O O . VAL A 1 110 ? -6.645 12.422 -0.081 1 96.94 110 VAL A O 1
ATOM 848 N N . LEU A 1 111 ? -5.098 10.828 0.191 1 97.06 111 LEU A N 1
ATOM 849 C CA . LEU A 1 111 ? -4.016 11.781 0.405 1 97.06 111 LEU A CA 1
ATOM 850 C C . LEU A 1 111 ? -3.895 12.742 -0.775 1 97.06 111 LEU A C 1
ATOM 852 O O . LEU A 1 111 ? -3.793 13.961 -0.586 1 97.06 111 LEU A O 1
ATOM 856 N N . LYS A 1 112 ? -3.928 12.188 -1.949 1 97.44 112 LYS A N 1
ATOM 857 C CA . LYS A 1 112 ? -3.867 13.016 -3.148 1 97.44 112 LYS A CA 1
ATOM 858 C C . LYS A 1 112 ? -5.113 13.891 -3.277 1 97.44 112 LYS A C 1
ATOM 860 O O . LYS A 1 112 ? -5.016 15.086 -3.572 1 97.44 112 LYS A O 1
ATOM 865 N N . GLN A 1 113 ? -6.238 13.32 -3.02 1 96.81 113 GLN A N 1
ATOM 866 C CA . GLN A 1 113 ? -7.527 13.992 -3.16 1 96.81 113 GLN A CA 1
ATOM 867 C C . GLN A 1 113 ? -7.59 15.25 -2.299 1 96.81 113 GLN A C 1
ATOM 869 O O . GLN A 1 113 ? -8.148 16.266 -2.713 1 96.81 113 GLN A O 1
ATOM 874 N N . PHE A 1 114 ? -6.996 15.227 -1.131 1 97.25 114 PHE A N 1
ATOM 875 C CA . PHE A 1 114 ? -7.176 16.297 -0.151 1 97.25 114 PHE A CA 1
ATOM 876 C C . PHE A 1 114 ? -5.926 17.156 -0.05 1 97.25 114 PHE A C 1
ATOM 878 O O . PHE A 1 114 ? -5.918 18.172 0.654 1 97.25 114 PHE A O 1
ATOM 885 N N . ASN A 1 115 ? -4.891 16.812 -0.727 1 96.06 115 ASN A N 1
ATOM 886 C CA . ASN A 1 115 ? -3.574 17.422 -0.538 1 96.06 115 ASN A CA 1
ATOM 887 C C . ASN A 1 115 ? -3.611 18.938 -0.738 1 96.06 115 ASN A C 1
ATOM 889 O O . ASN A 1 115 ? -3.006 19.672 0.031 1 96.06 115 ASN A O 1
ATOM 893 N N . LYS A 1 116 ? -4.363 19.484 -1.72 1 93.56 116 LYS A N 1
ATOM 894 C CA . LYS A 1 116 ? -4.375 20.906 -2.066 1 93.56 116 LYS A CA 1
ATOM 895 C C . LYS A 1 116 ? -5.125 21.719 -1.017 1 93.56 116 LYS A C 1
ATOM 897 O O . LYS A 1 116 ? -4.977 22.938 -0.949 1 93.56 116 LYS A O 1
ATOM 902 N N . GLY A 1 117 ? -5.859 21.078 -0.177 1 93.62 117 GLY A N 1
ATOM 903 C CA . GLY A 1 117 ? -6.68 21.781 0.789 1 93.62 117 GLY A CA 1
ATOM 904 C C . GLY A 1 117 ? -5.953 22.078 2.088 1 93.62 117 GLY A C 1
ATOM 905 O O . GLY A 1 117 ? -6.477 22.781 2.951 1 93.62 117 GLY A O 1
ATOM 906 N N . PHE A 1 118 ? -4.762 21.547 2.195 1 96.75 118 PHE A N 1
ATOM 907 C CA . PHE A 1 118 ? -3.979 21.719 3.414 1 96.75 118 PHE A CA 1
ATOM 908 C C . PHE A 1 118 ? -2.557 22.156 3.088 1 96.75 118 PHE A C 1
ATOM 910 O O . PHE A 1 118 ? -2.068 21.922 1.979 1 96.75 118 PHE A O 1
ATOM 917 N N . GLU A 1 119 ? -1.927 22.859 4.031 1 95.75 119 GLU A N 1
ATOM 918 C CA . GLU A 1 119 ? -0.516 23.188 3.875 1 95.75 119 GLU A CA 1
ATOM 919 C C . GLU A 1 119 ? 0.347 21.938 3.783 1 95.75 119 GLU A C 1
ATOM 921 O O . GLU A 1 119 ? 1.304 21.891 3.008 1 95.75 119 GLU A O 1
ATOM 926 N N . GLN A 1 120 ? -0.051 20.984 4.602 1 95.75 120 GLN A N 1
ATOM 927 C CA . GLN A 1 120 ? 0.671 19.719 4.613 1 95.75 120 GLN A CA 1
ATOM 928 C C . GLN A 1 120 ? -0.213 18.594 5.129 1 95.75 120 GLN A C 1
ATOM 930 O O . GLN A 1 120 ? -0.96 18.766 6.09 1 95.75 120 GLN A O 1
ATOM 935 N N . ILE A 1 121 ? -0.161 17.5 4.449 1 98.06 121 ILE A N 1
ATOM 936 C CA . ILE A 1 121 ? -0.736 16.234 4.93 1 98.06 121 ILE A CA 1
ATOM 937 C C . ILE A 1 121 ? 0.316 15.133 4.879 1 98.06 121 ILE A C 1
ATOM 939 O O . ILE A 1 121 ? 1.001 14.969 3.865 1 98.06 121 ILE A O 1
ATOM 943 N N . ARG A 1 122 ? 0.495 14.5 5.961 1 97.75 122 ARG A N 1
ATOM 944 C CA . ARG A 1 122 ? 1.43 13.383 5.953 1 97.75 122 ARG A CA 1
ATOM 945 C C . ARG A 1 122 ? 0.865 12.188 6.719 1 97.75 122 ARG A C 1
ATOM 947 O O . ARG A 1 122 ? 0.179 12.367 7.73 1 97.75 122 ARG A O 1
ATOM 954 N N . MET A 1 123 ? 1.14 11.031 6.258 1 98.38 123 MET A N 1
ATOM 955 C CA . MET A 1 123 ? 0.897 9.781 6.973 1 98.38 123 MET A CA 1
ATOM 956 C C . MET A 1 123 ? 2.156 9.312 7.691 1 98.38 123 MET A C 1
ATOM 958 O O . MET A 1 123 ? 3.23 9.242 7.094 1 98.38 123 MET A O 1
ATOM 962 N N . VAL A 1 124 ? 1.983 9.039 8.953 1 98.19 124 VAL A N 1
ATOM 963 C CA . VAL A 1 124 ? 3.131 8.617 9.75 1 98.19 124 VAL A CA 1
ATOM 964 C C . VAL A 1 124 ? 2.84 7.273 10.406 1 98.19 124 VAL A C 1
ATOM 966 O O . VAL A 1 124 ? 1.734 7.043 10.906 1 98.19 124 VAL A O 1
ATOM 969 N N . ASP A 1 125 ? 3.77 6.336 10.352 1 96.94 125 ASP A N 1
ATOM 970 C CA . ASP A 1 125 ? 3.697 5.074 11.078 1 96.94 125 ASP A CA 1
ATOM 971 C C . ASP A 1 125 ? 5.02 4.766 11.781 1 96.94 125 ASP A C 1
ATOM 973 O O . ASP A 1 125 ? 5.867 5.648 11.93 1 96.94 125 ASP A O 1
ATOM 977 N N . ASN A 1 126 ? 5.141 3.574 12.32 1 95.31 126 ASN A N 1
ATOM 978 C CA . ASN A 1 126 ? 6.305 3.236 13.133 1 95.31 126 ASN A CA 1
ATOM 979 C C . ASN A 1 126 ? 7.566 3.125 12.281 1 95.31 126 ASN A C 1
ATOM 981 O O . ASN A 1 126 ? 8.68 3.049 12.812 1 95.31 126 ASN A O 1
ATOM 985 N N . PHE A 1 127 ? 7.414 3.223 10.992 1 95.94 127 PHE A N 1
ATOM 986 C CA . PHE A 1 127 ? 8.555 3.004 10.109 1 95.94 127 PHE A CA 1
ATOM 987 C C . PHE A 1 127 ? 8.969 4.305 9.43 1 95.94 127 PHE A C 1
ATOM 989 O O . PHE A 1 127 ? 10.078 4.414 8.914 1 95.94 127 PHE A O 1
ATOM 996 N N . GLY A 1 128 ? 8.062 5.258 9.359 1 97.12 128 GLY A N 1
ATOM 997 C CA . GLY A 1 128 ? 8.398 6.516 8.719 1 97.12 128 GLY A CA 1
ATOM 998 C C . GLY A 1 128 ? 7.176 7.332 8.328 1 97.12 128 GLY A C 1
ATOM 999 O O . GLY A 1 128 ? 6.094 7.141 8.883 1 97.12 128 GLY A O 1
ATOM 1000 N N . GLU A 1 129 ? 7.434 8.328 7.512 1 97.94 129 GLU A N 1
ATOM 1001 C CA . GLU A 1 129 ? 6.348 9.172 7.027 1 97.94 129 GLU A CA 1
ATOM 1002 C C . GLU A 1 129 ? 6.227 9.102 5.508 1 97.94 129 GLU A C 1
ATOM 1004 O O . GLU A 1 129 ? 7.211 8.844 4.816 1 97.94 129 GLU A O 1
ATOM 1009 N N . THR A 1 130 ? 5.051 9.234 5.035 1 98.38 130 THR A N 1
ATOM 1010 C CA . THR A 1 130 ? 4.727 9.258 3.611 1 98.38 130 THR A CA 1
ATOM 1011 C C . THR A 1 130 ? 3.951 10.523 3.256 1 98.38 130 THR A C 1
ATOM 1013 O O . THR A 1 130 ? 2.982 10.883 3.932 1 98.38 130 THR A O 1
ATOM 1016 N N . LEU A 1 131 ? 4.348 11.25 2.262 1 97.56 131 LEU A N 1
ATOM 1017 C CA . LEU A 1 131 ? 3.629 12.445 1.825 1 97.56 131 LEU A CA 1
ATOM 1018 C C . LEU A 1 131 ? 3.658 12.57 0.306 1 97.56 131 LEU A C 1
ATOM 1020 O O . LEU A 1 131 ? 4.566 12.055 -0.347 1 97.56 131 LEU A O 1
ATOM 1024 N N . LEU A 1 132 ? 2.639 13.109 -0.282 1 98.44 132 LEU A N 1
ATOM 1025 C CA . LEU A 1 132 ? 2.631 13.555 -1.673 1 98.44 132 LEU A CA 1
ATOM 1026 C C . LEU A 1 132 ? 3.412 14.852 -1.834 1 98.44 132 LEU A C 1
ATOM 1028 O O . LEU A 1 132 ? 3.057 15.875 -1.239 1 98.44 132 LEU A O 1
ATOM 1032 N N . ILE A 1 133 ? 4.477 14.805 -2.646 1 98.25 133 ILE A N 1
ATOM 1033 C CA . ILE A 1 133 ? 5.344 15.977 -2.68 1 98.25 133 ILE A CA 1
ATOM 1034 C C . ILE A 1 133 ? 5.012 16.828 -3.898 1 98.25 133 ILE A C 1
ATOM 1036 O O . ILE A 1 133 ? 4.543 16.328 -4.918 1 98.25 133 ILE A O 1
ATOM 1040 N N . PRO A 1 134 ? 5.227 18.156 -3.754 1 97.94 134 PRO A N 1
ATOM 1041 C CA . PRO A 1 134 ? 5.035 19.031 -4.906 1 97.94 134 PRO A CA 1
ATOM 1042 C C . PRO A 1 134 ? 6.098 18.828 -5.988 1 97.94 134 PRO A C 1
ATOM 1044 O O . PRO A 1 134 ? 7.016 18.031 -5.812 1 97.94 134 PRO A O 1
ATOM 1047 N N . ARG A 1 135 ? 6 19.531 -7.113 1 98.25 135 ARG A N 1
ATOM 1048 C CA . ARG A 1 135 ? 6.879 19.375 -8.266 1 98.25 135 ARG A CA 1
ATOM 1049 C C . ARG A 1 135 ? 8.305 19.797 -7.926 1 98.25 135 ARG A C 1
ATOM 1051 O O . ARG A 1 135 ? 9.25 19.406 -8.617 1 98.25 135 ARG A O 1
ATOM 1058 N N . SER A 1 136 ? 8.445 20.656 -6.977 1 98.56 136 SER A N 1
ATOM 1059 C CA . SER A 1 136 ? 9.734 21.062 -6.422 1 98.56 136 SER A CA 1
ATOM 1060 C C . SER A 1 136 ? 9.758 20.875 -4.906 1 98.56 136 SER A C 1
ATOM 1062 O O . SER A 1 136 ? 9.031 21.562 -4.184 1 98.56 136 SER A O 1
ATOM 1064 N N . PHE A 1 137 ? 10.555 19.953 -4.449 1 98.25 137 PHE A N 1
ATOM 1065 C CA . PHE A 1 137 ? 10.641 19.594 -3.039 1 98.25 137 PHE A CA 1
ATOM 1066 C C . PHE A 1 137 ? 12.07 19.734 -2.535 1 98.25 137 PHE A C 1
ATOM 1068 O O . PHE A 1 137 ? 13.016 19.359 -3.232 1 98.25 137 PHE A O 1
ATOM 1075 N N . ARG A 1 138 ? 12.227 20.328 -1.377 1 98.25 138 ARG A N 1
ATOM 1076 C CA . ARG A 1 138 ? 13.523 20.5 -0.722 1 98.25 138 ARG A CA 1
ATOM 1077 C C . ARG A 1 138 ? 13.406 20.281 0.783 1 98.25 138 ARG A C 1
ATOM 1079 O O . ARG A 1 138 ? 12.531 20.859 1.435 1 98.25 138 ARG A O 1
ATOM 1086 N N . LYS A 1 139 ? 14.219 19.453 1.371 1 97.5 139 LYS A N 1
ATOM 1087 C CA . LYS A 1 139 ? 14.195 19.203 2.807 1 97.5 139 LYS A CA 1
ATOM 1088 C C . LYS A 1 139 ? 15.562 18.75 3.307 1 97.5 139 LYS A C 1
ATOM 1090 O O . LYS A 1 139 ? 16.234 17.953 2.648 1 97.5 139 LYS A O 1
ATOM 1095 N N . VAL A 1 140 ? 15.984 19.25 4.402 1 97.62 140 VAL A N 1
ATOM 1096 C CA . VAL A 1 140 ? 17.188 18.766 5.07 1 97.62 140 VAL A CA 1
ATOM 1097 C C . VAL A 1 140 ? 16.844 17.516 5.875 1 97.62 140 VAL A C 1
ATOM 1099 O O . VAL A 1 140 ? 15.953 17.531 6.719 1 97.62 140 VAL A O 1
ATOM 1102 N N . MET A 1 141 ? 17.531 16.438 5.547 1 96.5 141 MET A N 1
ATOM 1103 C CA . MET A 1 141 ? 17.328 15.156 6.223 1 96.5 141 MET A CA 1
ATOM 1104 C C . MET A 1 141 ? 18.656 14.57 6.699 1 96.5 141 MET A C 1
ATOM 1106 O O . MET A 1 141 ? 19.719 14.914 6.172 1 96.5 141 MET A O 1
ATOM 1110 N N . GLY A 1 142 ? 18.578 13.734 7.676 1 96.88 142 GLY A N 1
ATOM 1111 C CA . GLY A 1 142 ? 19.797 13.102 8.172 1 96.88 142 GLY A CA 1
ATOM 1112 C C . GLY A 1 142 ? 20.469 12.211 7.148 1 96.88 142 GLY A C 1
ATOM 1113 O O . GLY A 1 142 ? 19.781 11.477 6.426 1 96.88 142 GLY A O 1
ATOM 1114 N N . ILE A 1 143 ? 21.828 12.266 7.184 1 97.81 143 ILE A N 1
ATOM 1115 C CA . ILE A 1 143 ? 22.594 11.391 6.309 1 97.81 143 ILE A CA 1
ATOM 1116 C C . ILE A 1 143 ? 22.328 9.93 6.688 1 97.81 143 ILE A C 1
ATOM 1118 O O . ILE A 1 143 ? 22.281 9.586 7.871 1 97.81 143 ILE A O 1
ATOM 1122 N N . GLY A 1 144 ? 22.109 9.133 5.691 1 97.44 144 GLY A N 1
ATOM 1123 C CA . GLY A 1 144 ? 21.859 7.723 5.938 1 97.44 144 GLY A CA 1
ATOM 1124 C C . GLY A 1 144 ? 20.375 7.391 5.984 1 97.44 144 GLY A C 1
ATOM 1125 O O . GLY A 1 144 ? 20 6.219 5.918 1 97.44 144 GLY A O 1
ATOM 1126 N N . THR A 1 145 ? 19.516 8.438 6.059 1 97.69 145 THR A N 1
ATOM 1127 C CA . THR A 1 145 ? 18.062 8.219 6.078 1 97.69 145 THR A CA 1
ATOM 1128 C C . THR A 1 145 ? 17.609 7.535 4.797 1 97.69 145 THR A C 1
ATOM 1130 O O . THR A 1 145 ? 17.984 7.945 3.695 1 97.69 145 THR A O 1
ATOM 1133 N N . GLN A 1 146 ? 16.844 6.477 4.988 1 97.19 146 GLN A N 1
ATOM 1134 C CA . GLN A 1 146 ? 16.297 5.801 3.818 1 97.19 146 GLN A CA 1
ATOM 1135 C C . GLN A 1 146 ? 15.102 6.57 3.258 1 97.19 146 GLN A C 1
ATOM 1137 O O . GLN A 1 146 ? 14.266 7.07 4.016 1 97.19 146 GLN A O 1
ATOM 1142 N N . VAL A 1 147 ? 15.078 6.688 1.918 1 97.94 147 VAL A N 1
ATOM 1143 C CA . VAL A 1 147 ? 13.945 7.332 1.258 1 97.94 147 VAL A CA 1
ATOM 1144 C C . VAL A 1 147 ? 13.492 6.488 0.068 1 97.94 147 VAL A C 1
ATOM 1146 O O . VAL A 1 147 ? 14.305 5.801 -0.556 1 97.94 147 VAL A O 1
ATOM 1149 N N . SER A 1 148 ? 12.242 6.469 -0.208 1 98.06 148 SER A N 1
ATOM 1150 C CA . SER A 1 148 ? 11.664 5.805 -1.371 1 98.06 148 SER A CA 1
ATOM 1151 C C . SER A 1 148 ? 10.688 6.719 -2.107 1 98.06 148 SER A C 1
ATOM 1153 O O . SER A 1 148 ? 9.953 7.48 -1.48 1 98.06 148 SER A O 1
ATOM 1155 N N . LEU A 1 149 ? 10.742 6.695 -3.428 1 98.62 149 LEU A N 1
ATOM 1156 C CA . LEU A 1 149 ? 9.805 7.402 -4.293 1 98.62 149 LEU A CA 1
ATOM 1157 C C . LEU A 1 149 ? 8.852 6.43 -4.977 1 98.62 149 LEU A C 1
ATOM 1159 O O . LEU A 1 149 ? 9.273 5.371 -5.449 1 98.62 149 LEU A O 1
ATOM 1163 N N . PHE A 1 150 ? 7.586 6.742 -4.98 1 98.5 150 PHE A N 1
ATOM 1164 C CA . PHE A 1 150 ? 6.586 5.898 -5.625 1 98.5 150 PHE A CA 1
ATOM 1165 C C . PHE A 1 150 ? 5.629 6.738 -6.461 1 98.5 150 PHE A C 1
ATOM 1167 O O . PHE A 1 150 ? 4.988 7.656 -5.945 1 98.5 150 PHE A O 1
ATOM 1174 N N . PRO A 1 151 ? 5.488 6.398 -7.766 1 98.75 151 PRO A N 1
ATOM 1175 C CA . PRO A 1 151 ? 4.547 7.133 -8.609 1 98.75 151 PRO A CA 1
ATOM 1176 C C . PRO A 1 151 ? 3.092 6.754 -8.336 1 98.75 151 PRO A C 1
ATOM 1178 O O . PRO A 1 151 ? 2.584 5.789 -8.914 1 98.75 151 PRO A O 1
ATOM 1181 N N . LEU A 1 152 ? 2.383 7.574 -7.582 1 98.38 152 LEU A N 1
ATOM 1182 C CA . LEU A 1 152 ? 0.975 7.328 -7.285 1 98.38 152 LEU A CA 1
ATOM 1183 C C . LEU A 1 152 ? 0.132 7.402 -8.555 1 98.38 152 LEU A C 1
ATOM 1185 O O . LEU A 1 152 ? -0.859 6.68 -8.688 1 98.38 152 LEU A O 1
ATOM 1189 N N . SER A 1 153 ? 0.592 8.18 -9.531 1 98.25 153 SER A N 1
ATOM 1190 C CA . SER A 1 153 ? -0.096 8.328 -10.805 1 98.25 153 SER A CA 1
ATOM 1191 C C . SER A 1 153 ? 0.299 7.219 -11.773 1 98.25 153 SER A C 1
ATOM 1193 O O . SER A 1 153 ? -0.043 7.266 -12.961 1 98.25 153 SER A O 1
ATOM 1195 N N . GLY A 1 154 ? 1.035 6.297 -11.305 1 98.25 154 GLY A N 1
ATOM 1196 C CA . GLY A 1 154 ? 1.477 5.191 -12.141 1 98.25 154 GLY A CA 1
ATOM 1197 C C . GLY A 1 154 ? 2.771 5.477 -12.875 1 98.25 154 GLY A C 1
ATOM 1198 O O . GLY A 1 154 ? 3.555 4.566 -13.148 1 98.25 154 GLY A O 1
ATOM 1199 N N . LYS A 1 155 ? 2.906 6.668 -13.281 1 98.5 155 LYS A N 1
ATOM 1200 C CA . LYS A 1 155 ? 4.09 7.148 -13.992 1 98.5 155 LYS A CA 1
ATOM 1201 C C . LYS A 1 155 ? 4.387 8.602 -13.641 1 98.5 155 LYS A C 1
ATOM 1203 O O . LYS A 1 155 ? 3.477 9.438 -13.602 1 98.5 155 LYS A O 1
ATOM 1208 N N . VAL A 1 156 ? 5.621 8.875 -13.289 1 98.81 156 VAL A N 1
ATOM 1209 C CA . VAL A 1 156 ? 6.086 10.242 -13.07 1 98.81 156 VAL A CA 1
ATOM 1210 C C . VAL A 1 156 ? 7.312 10.516 -13.938 1 98.81 156 VAL A C 1
ATOM 1212 O O . VAL A 1 156 ? 8.25 9.711 -13.969 1 98.81 156 VAL A O 1
ATOM 1215 N N . THR A 1 157 ? 7.289 11.633 -14.672 1 98.81 157 THR A N 1
ATOM 1216 C CA . THR A 1 157 ? 8.344 11.898 -15.648 1 98.81 157 THR A CA 1
ATOM 1217 C C . THR A 1 157 ? 9.141 13.141 -15.258 1 98.81 157 THR A C 1
ATOM 1219 O O . THR A 1 157 ? 8.664 13.977 -14.492 1 98.81 157 THR A O 1
ATOM 1222 N N . GLY A 1 158 ? 10.359 13.188 -15.727 1 98.81 158 GLY A N 1
ATOM 1223 C CA . GLY A 1 158 ? 11.211 14.359 -15.562 1 98.81 158 GLY A CA 1
ATOM 1224 C C . GLY A 1 158 ? 11.719 14.531 -14.141 1 98.81 158 GLY A C 1
ATOM 1225 O O . GLY A 1 158 ? 11.828 15.656 -13.648 1 98.81 158 GLY A O 1
ATOM 1226 N N . ILE A 1 159 ? 11.992 13.414 -13.461 1 98.88 159 ILE A N 1
ATOM 1227 C CA . ILE A 1 159 ? 12.414 13.477 -12.07 1 98.88 159 ILE A CA 1
ATOM 1228 C C . ILE A 1 159 ? 13.914 13.758 -12.008 1 98.88 159 ILE A C 1
ATOM 1230 O O . ILE A 1 159 ? 14.711 13.086 -12.672 1 98.88 159 ILE A O 1
ATOM 1234 N N . THR A 1 160 ? 14.266 14.688 -11.359 1 98.88 160 THR A N 1
ATOM 1235 C CA . THR A 1 160 ? 15.648 14.969 -11 1 98.88 160 THR A CA 1
ATOM 1236 C C . THR A 1 160 ? 15.812 15.055 -9.484 1 98.88 160 THR A C 1
ATOM 1238 O O . THR A 1 160 ? 15 15.688 -8.805 1 98.88 160 THR A O 1
ATOM 1241 N N . THR A 1 161 ? 16.75 14.344 -8.945 1 98.75 161 THR A N 1
ATOM 1242 C CA . THR A 1 161 ? 16.969 14.352 -7.508 1 98.75 161 THR A CA 1
ATOM 1243 C C . THR A 1 161 ? 18.422 14.656 -7.191 1 98.75 161 THR A C 1
ATOM 1245 O O . THR A 1 161 ? 19.328 14.336 -7.977 1 98.75 161 THR A O 1
ATOM 1248 N N . SER A 1 162 ? 18.656 15.273 -6.109 1 98.56 162 SER A N 1
ATOM 1249 C CA . SER A 1 162 ? 20 15.484 -5.543 1 98.56 162 SER A CA 1
ATOM 1250 C C . SER A 1 162 ? 20.016 15.18 -4.047 1 98.56 162 SER A C 1
ATOM 1252 O O . SER A 1 162 ? 18.969 15.172 -3.4 1 98.56 162 SER A O 1
ATOM 1254 N N . GLY A 1 163 ? 21.156 14.852 -3.543 1 98.44 163 GLY A N 1
ATOM 1255 C CA . GLY A 1 163 ? 21.312 14.539 -2.131 1 98.44 163 GLY A CA 1
ATOM 1256 C C . GLY A 1 163 ? 21.031 13.086 -1.811 1 98.44 163 GLY A C 1
ATOM 1257 O O . GLY A 1 163 ? 20.938 12.711 -0.64 1 98.44 163 GLY A O 1
ATOM 1258 N N . LEU A 1 164 ? 20.906 12.273 -2.82 1 98.12 164 LEU A N 1
ATOM 1259 C CA . LEU A 1 164 ? 20.578 10.859 -2.646 1 98.12 164 LEU A CA 1
ATOM 1260 C C . LEU A 1 164 ? 21.672 9.977 -3.244 1 98.12 164 LEU A C 1
ATOM 1262 O O . LEU A 1 164 ? 22.375 10.391 -4.164 1 98.12 164 LEU A O 1
ATOM 1266 N N . GLN A 1 165 ? 21.781 8.805 -2.762 1 97.31 165 GLN A N 1
ATOM 1267 C CA . GLN A 1 165 ? 22.781 7.844 -3.197 1 97.31 165 GLN A CA 1
ATOM 1268 C C . GLN A 1 165 ? 22.594 7.469 -4.664 1 97.31 165 GLN A C 1
ATOM 1270 O O . GLN A 1 165 ? 23.562 7.258 -5.387 1 97.31 165 GLN A O 1
ATOM 1275 N N . TYR A 1 166 ? 21.344 7.254 -5.113 1 96.19 166 TYR A N 1
ATOM 1276 C CA . TYR A 1 166 ? 21 6.953 -6.496 1 96.19 166 TYR A CA 1
ATOM 1277 C C . TYR A 1 166 ? 20.188 8.086 -7.109 1 96.19 166 TYR A C 1
ATOM 1279 O O . TYR A 1 166 ? 18.969 7.98 -7.258 1 96.19 166 TYR A O 1
ATOM 1287 N N . PRO A 1 167 ? 20.906 9.125 -7.484 1 97.31 167 PRO A N 1
ATOM 1288 C CA . PRO A 1 167 ? 20.219 10.297 -8.031 1 97.31 167 PRO A CA 1
ATOM 1289 C C . PRO A 1 167 ? 19.562 10.016 -9.383 1 97.31 167 PRO A C 1
ATOM 1291 O O . PRO A 1 167 ? 20.016 9.133 -10.117 1 97.31 167 PRO A O 1
ATOM 1294 N N . LEU A 1 168 ? 18.484 10.672 -9.633 1 98.19 168 LEU A N 1
ATOM 1295 C CA . LEU A 1 168 ? 17.812 10.656 -10.93 1 98.19 168 LEU A CA 1
ATOM 1296 C C . LEU A 1 168 ? 18.062 11.953 -11.688 1 98.19 168 LEU A C 1
ATOM 1298 O O . LEU A 1 168 ? 18.203 13.016 -11.078 1 98.19 168 LEU A O 1
ATOM 1302 N N . SER A 1 169 ? 18.188 11.914 -12.961 1 98.62 169 SER A N 1
ATOM 1303 C CA . SER A 1 169 ? 18.344 13.062 -13.844 1 98.62 169 SER A CA 1
ATOM 1304 C C . SER A 1 169 ? 17.359 13.008 -15 1 98.62 169 SER A C 1
ATOM 1306 O O . SER A 1 169 ? 17.641 12.398 -16.031 1 98.62 169 SER A O 1
ATOM 1308 N N . GLN A 1 170 ? 16.312 13.75 -14.812 1 98.62 170 GLN A N 1
ATOM 1309 C CA . GLN A 1 170 ? 15.258 13.805 -15.82 1 98.62 170 GLN A CA 1
ATOM 1310 C C . GLN A 1 170 ? 14.789 12.406 -16.203 1 98.62 17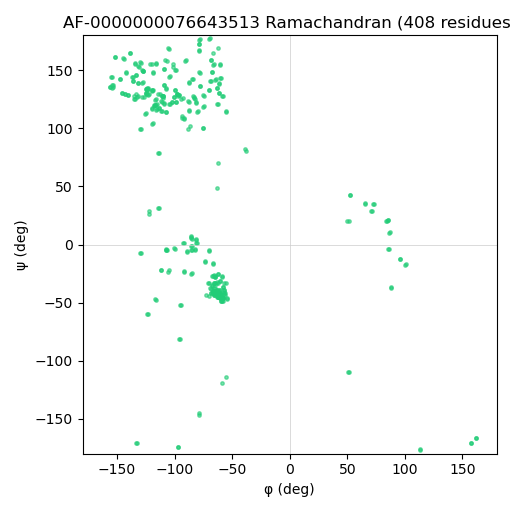0 GLN A C 1
ATOM 1312 O O . GLN A 1 170 ? 14.664 12.086 -17.391 1 98.62 170 GLN A O 1
ATOM 1317 N N . GLU A 1 171 ? 14.633 11.609 -15.242 1 98.5 171 GLU A N 1
ATOM 1318 C CA . GLU A 1 171 ? 14.258 10.219 -15.469 1 98.5 171 GLU A CA 1
ATOM 1319 C C . GLU A 1 171 ? 12.789 9.984 -15.125 1 98.5 171 GLU A C 1
ATOM 1321 O O . GLU A 1 171 ? 12.086 10.906 -14.711 1 98.5 171 GLU A O 1
ATOM 1326 N N . THR A 1 172 ? 12.305 8.805 -15.547 1 98.75 172 THR A N 1
ATOM 1327 C CA . THR A 1 172 ? 10.922 8.414 -15.336 1 98.75 172 THR A CA 1
ATOM 1328 C C . THR A 1 172 ? 10.828 7.246 -14.367 1 98.75 172 THR A C 1
ATOM 1330 O O . THR A 1 172 ? 11.609 6.297 -14.445 1 98.75 172 THR A O 1
ATOM 1333 N N . LEU A 1 173 ? 9.992 7.395 -13.367 1 98.56 173 LEU A N 1
ATOM 1334 C CA . LEU A 1 173 ? 9.578 6.25 -12.562 1 98.56 173 LEU A CA 1
ATOM 1335 C C . LEU A 1 173 ? 8.203 5.754 -12.992 1 98.56 173 LEU A C 1
ATOM 1337 O O . LEU A 1 173 ? 7.301 6.555 -13.25 1 98.56 173 LEU A O 1
ATOM 1341 N N . GLU A 1 174 ? 8.07 4.441 -13.164 1 98.56 174 GLU A N 1
ATOM 1342 C CA . GLU A 1 174 ? 6.828 3.82 -13.609 1 98.56 174 GLU A CA 1
ATOM 1343 C C . GLU A 1 174 ? 6.605 2.477 -12.914 1 98.56 174 GLU A C 1
ATOM 1345 O O . GLU A 1 174 ? 7.492 1.619 -12.914 1 98.56 174 GLU A O 1
ATOM 1350 N N . ASN A 1 175 ? 5.398 2.312 -12.352 1 98 175 ASN A N 1
ATOM 1351 C CA . ASN A 1 175 ? 5.082 1.069 -11.648 1 98 175 ASN A CA 1
ATOM 1352 C C . ASN A 1 175 ? 5.223 -0.141 -12.57 1 98 175 ASN A C 1
ATOM 1354 O O . ASN A 1 175 ? 4.699 -0.145 -13.688 1 98 175 ASN A O 1
ATOM 1358 N N . GLY A 1 176 ? 5.98 -1.089 -12.094 1 96.5 176 GLY A N 1
ATOM 1359 C CA . GLY A 1 176 ? 6.203 -2.307 -12.859 1 96.5 176 GLY A CA 1
ATOM 1360 C C . GLY A 1 176 ? 7.348 -2.189 -13.852 1 96.5 176 GLY A C 1
ATOM 1361 O O . GLY A 1 176 ? 7.668 -3.15 -14.547 1 96.5 176 GLY A O 1
ATOM 1362 N N . VAL A 1 177 ? 7.941 -1.049 -13.977 1 96.31 177 VAL A N 1
ATOM 1363 C CA . VAL A 1 177 ? 8.992 -0.828 -14.969 1 96.31 177 VAL A CA 1
ATOM 1364 C C . VAL A 1 177 ? 10.258 -0.334 -14.281 1 96.31 177 VAL A C 1
ATOM 1366 O O . VAL A 1 177 ? 11.281 -1.021 -14.289 1 96.31 177 VAL A O 1
ATOM 1369 N N . ARG A 1 178 ? 10.219 0.77 -13.609 1 95.56 178 ARG A N 1
ATOM 1370 C CA . ARG A 1 178 ? 11.359 1.344 -12.906 1 95.56 178 ARG A CA 1
ATOM 1371 C C . ARG A 1 178 ? 10.961 1.822 -11.516 1 95.56 178 ARG A C 1
ATOM 1373 O O . ARG A 1 178 ? 10.062 2.65 -11.375 1 95.56 178 ARG A O 1
ATOM 1380 N N . ASP A 1 179 ? 11.703 1.382 -10.562 1 92.75 179 ASP A N 1
ATOM 1381 C CA . ASP A 1 179 ? 11.367 1.665 -9.164 1 92.75 179 ASP A CA 1
ATOM 1382 C C . ASP A 1 179 ? 12.234 2.789 -8.609 1 92.75 179 ASP A C 1
ATOM 1384 O O . ASP A 1 179 ? 13.305 3.086 -9.156 1 92.75 179 ASP A O 1
ATOM 1388 N N . GLY A 1 180 ? 11.75 3.449 -7.617 1 95 180 GLY A N 1
ATOM 1389 C CA . GLY A 1 180 ? 12.5 4.465 -6.891 1 95 180 GLY A CA 1
ATOM 1390 C C . GLY A 1 180 ? 12.625 4.168 -5.41 1 95 180 GLY A C 1
ATOM 1391 O O . GLY A 1 180 ? 12.68 5.09 -4.59 1 95 180 GLY A O 1
ATOM 1392 N N . SER A 1 181 ? 12.609 2.891 -5.062 1 93.88 181 SER A N 1
ATOM 1393 C CA . SER A 1 181 ? 12.602 2.51 -3.654 1 93.88 181 SER A CA 1
ATOM 1394 C C . SER A 1 181 ? 14.016 2.322 -3.121 1 93.88 181 SER A C 1
ATOM 1396 O O . SER A 1 181 ? 14.953 2.143 -3.896 1 93.88 181 SER A O 1
ATOM 1398 N N . SER A 1 182 ? 14.141 2.428 -1.815 1 92.44 182 SER A N 1
ATOM 1399 C CA . SER A 1 182 ? 15.328 2.057 -1.054 1 92.44 182 SER A CA 1
ATOM 1400 C C . SER A 1 182 ? 16.516 2.947 -1.408 1 92.44 182 SER A C 1
ATOM 1402 O O . SER A 1 182 ? 17.625 2.455 -1.605 1 92.44 182 SER A O 1
ATOM 1404 N N . ASN A 1 183 ? 16.297 4.18 -1.689 1 95.44 183 ASN A N 1
ATOM 1405 C CA . ASN A 1 183 ? 17.375 5.156 -1.795 1 95.44 183 ASN A CA 1
ATOM 1406 C C . ASN A 1 183 ? 17.859 5.609 -0.42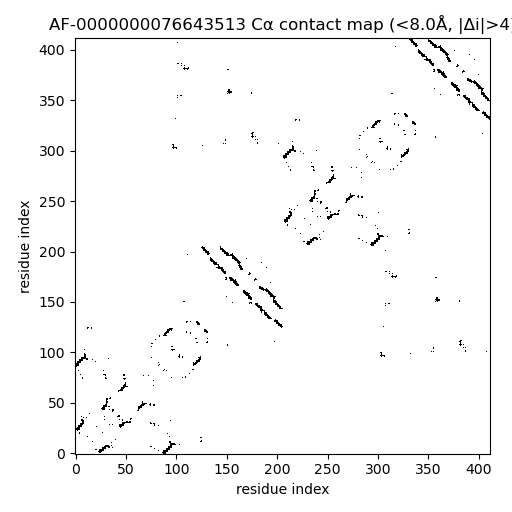 1 95.44 183 ASN A C 1
ATOM 1408 O O . ASN A 1 183 ? 17.359 5.137 0.604 1 95.44 183 ASN A O 1
ATOM 1412 N N . ARG A 1 184 ? 18.875 6.438 -0.399 1 97 184 ARG A N 1
ATOM 1413 C CA . ARG A 1 184 ? 19.469 6.875 0.864 1 97 184 ARG A CA 1
ATOM 1414 C C . ARG A 1 184 ? 20 8.297 0.755 1 97 184 ARG A C 1
ATOM 1416 O O . ARG A 1 184 ? 20.609 8.664 -0.256 1 97 184 ARG A O 1
ATOM 1423 N N . VAL A 1 185 ? 19.828 9.039 1.839 1 98.12 185 VAL A N 1
ATOM 1424 C CA . VAL A 1 185 ? 20.297 10.414 1.878 1 98.12 185 VAL A CA 1
ATOM 1425 C C . VAL A 1 185 ? 21.828 10.422 2.041 1 98.12 185 VAL A C 1
ATOM 1427 O O . VAL A 1 185 ? 22.359 9.812 2.965 1 98.12 185 VAL A O 1
ATOM 1430 N N . VAL A 1 186 ? 22.531 11.117 1.227 1 98.31 186 VAL A N 1
ATOM 1431 C CA . VAL A 1 186 ? 23.984 11.195 1.312 1 98.31 186 VAL A CA 1
ATOM 1432 C C . VAL A 1 186 ? 24.422 12.656 1.276 1 98.31 186 VAL A C 1
ATOM 1434 O O . VAL A 1 186 ? 25.609 12.953 1.432 1 98.31 186 VAL A O 1
ATOM 1437 N N . GLY A 1 187 ? 23.469 13.547 1.026 1 97.12 187 GLY A N 1
ATOM 1438 C CA . GLY A 1 187 ? 23.75 14.977 0.972 1 97.12 187 GLY A CA 1
ATOM 1439 C C . GLY A 1 187 ? 22.625 15.82 1.521 1 97.12 187 GLY A C 1
ATOM 1440 O O . GLY A 1 187 ? 21.484 15.359 1.605 1 97.12 187 GLY A O 1
ATOM 1441 N N . ARG A 1 188 ? 22.969 16.969 1.853 1 95.25 188 ARG A N 1
ATOM 1442 C CA . ARG A 1 188 ? 21.984 17.891 2.393 1 95.25 188 ARG A CA 1
ATOM 1443 C C . ARG A 1 188 ? 21.953 19.188 1.582 1 95.25 188 ARG A C 1
ATOM 1445 O O . ARG A 1 188 ? 23 19.781 1.315 1 95.25 188 ARG A O 1
ATOM 1452 N N . PRO A 1 189 ? 20.984 19.703 1.224 1 97.69 189 PRO A N 1
ATOM 1453 C CA . PRO A 1 189 ? 19.641 19.125 1.354 1 97.69 189 PRO A CA 1
ATOM 1454 C C . PRO A 1 189 ? 19.344 18.078 0.289 1 97.69 189 PRO A C 1
ATOM 1456 O O . PRO A 1 189 ? 20.094 17.938 -0.672 1 97.69 189 PRO A O 1
ATOM 1459 N N . VAL A 1 190 ? 18.188 17.328 0.567 1 98.56 190 VAL A N 1
ATOM 1460 C CA . VAL A 1 190 ? 17.594 16.516 -0.492 1 98.56 190 VAL A CA 1
ATOM 1461 C C . VAL A 1 190 ? 16.672 17.391 -1.341 1 98.56 190 VAL A C 1
ATOM 1463 O O . VAL A 1 190 ? 15.828 18.125 -0.808 1 98.56 190 VAL A O 1
ATOM 1466 N N . GLU A 1 191 ? 16.891 17.344 -2.652 1 98.81 191 GLU A N 1
ATOM 1467 C CA . GLU A 1 191 ? 16.047 18.078 -3.594 1 98.81 191 GLU A CA 1
ATOM 1468 C C . GLU A 1 191 ? 15.453 17.141 -4.637 1 98.81 191 GLU A C 1
ATOM 1470 O O . GLU A 1 191 ? 16.141 16.25 -5.148 1 98.81 191 GLU A O 1
ATOM 1475 N N . ILE A 1 192 ? 14.18 17.297 -4.844 1 98.81 192 ILE A N 1
ATOM 1476 C CA . ILE A 1 192 ? 13.461 16.5 -5.832 1 98.81 192 ILE A CA 1
ATOM 1477 C C . ILE A 1 192 ? 12.602 17.422 -6.703 1 98.81 192 ILE A C 1
ATOM 1479 O O . ILE A 1 192 ? 11.836 18.234 -6.188 1 98.81 192 ILE A O 1
ATOM 1483 N N . THR A 1 193 ? 12.742 17.312 -8.016 1 98.88 193 THR A N 1
ATOM 1484 C CA . THR A 1 193 ? 11.852 17.984 -8.961 1 98.88 193 THR A CA 1
ATOM 1485 C C . THR A 1 193 ? 11.312 16.969 -9.977 1 98.88 193 THR A C 1
ATOM 1487 O O . THR A 1 193 ? 11.938 15.953 -10.242 1 98.88 193 THR A O 1
ATOM 1490 N N . TYR A 1 194 ? 10.164 17.156 -10.477 1 98.81 194 TYR A N 1
ATOM 1491 C CA . TYR A 1 194 ? 9.625 16.328 -11.547 1 98.81 194 TYR A CA 1
ATOM 1492 C C . TYR A 1 194 ? 8.641 17.125 -12.398 1 98.81 194 TYR A C 1
ATOM 1494 O O . TYR A 1 194 ? 8.133 18.156 -11.969 1 98.81 194 TYR A O 1
ATOM 1502 N N . ASP A 1 195 ? 8.344 16.656 -13.617 1 98.81 195 ASP A N 1
ATOM 1503 C CA . ASP A 1 195 ? 7.562 17.406 -14.586 1 98.81 195 ASP A CA 1
ATOM 1504 C C . ASP A 1 195 ? 6.086 17.031 -14.523 1 98.81 195 ASP A C 1
ATOM 1506 O O . ASP A 1 195 ? 5.211 17.891 -14.5 1 98.81 195 ASP A O 1
ATOM 1510 N N . LYS A 1 196 ? 5.801 15.719 -14.602 1 98.56 196 LYS A N 1
ATOM 1511 C CA . LYS A 1 196 ? 4.422 15.258 -14.711 1 98.56 196 LYS A CA 1
ATOM 1512 C C . LYS A 1 196 ? 4.16 14.07 -13.797 1 98.56 196 LYS A C 1
ATOM 1514 O O . LYS A 1 196 ? 5.012 13.195 -13.648 1 98.56 196 LYS A O 1
ATOM 1519 N N . GLY A 1 197 ? 2.922 14.109 -13.18 1 98.38 197 GLY A N 1
ATOM 1520 C CA . GLY A 1 197 ? 2.494 12.992 -12.352 1 98.38 197 GLY A CA 1
ATOM 1521 C C . GLY A 1 197 ? 2.367 13.352 -10.883 1 98.38 197 GLY A C 1
ATOM 1522 O O . GLY A 1 197 ? 2.385 14.531 -10.523 1 98.38 197 GLY A O 1
ATOM 1523 N N . ASP A 1 198 ? 2.057 12.383 -10.039 1 98.62 198 ASP A N 1
ATOM 1524 C CA . ASP A 1 198 ? 1.941 12.484 -8.586 1 98.62 198 ASP A CA 1
ATOM 1525 C C . ASP A 1 198 ? 2.955 11.578 -7.891 1 98.62 198 ASP A C 1
ATOM 1527 O O . ASP A 1 198 ? 2.93 10.359 -8.062 1 98.62 198 ASP A O 1
ATOM 1531 N N . LEU A 1 199 ? 3.822 12.164 -7.102 1 98.75 199 LEU A N 1
ATOM 1532 C CA . LEU A 1 199 ? 4.969 11.445 -6.559 1 98.75 199 LEU A CA 1
ATOM 1533 C C . LEU A 1 199 ? 4.895 11.375 -5.035 1 98.75 199 LEU A C 1
ATOM 1535 O O . LEU A 1 199 ? 4.82 12.406 -4.367 1 98.75 199 LEU A O 1
ATOM 1539 N N . LEU A 1 200 ? 4.852 10.164 -4.473 1 98.75 200 LEU A N 1
ATOM 1540 C CA . LEU A 1 200 ? 4.926 9.945 -3.033 1 98.75 200 LEU A CA 1
ATOM 1541 C C . LEU A 1 200 ? 6.375 9.836 -2.572 1 98.75 200 LEU A C 1
ATOM 1543 O O . LEU A 1 200 ? 7.203 9.227 -3.252 1 98.75 200 LEU A O 1
ATOM 1547 N N . LEU A 1 201 ? 6.676 10.414 -1.479 1 98.75 201 LEU A N 1
ATOM 1548 C CA . LEU A 1 201 ? 7.961 10.273 -0.801 1 98.75 201 LEU A CA 1
ATOM 1549 C C . LEU A 1 201 ? 7.793 9.594 0.553 1 98.75 201 LEU A C 1
ATOM 1551 O O . LEU A 1 201 ? 6.98 10.031 1.375 1 98.75 201 LEU A O 1
ATOM 1555 N N . PHE A 1 202 ? 8.43 8.516 0.711 1 98.56 202 PHE A N 1
ATOM 1556 C CA . PHE A 1 202 ? 8.57 7.883 2.018 1 98.56 202 PHE A CA 1
ATOM 1557 C C . PHE A 1 202 ? 9.906 8.234 2.652 1 98.56 202 PHE A C 1
ATOM 1559 O O . PHE A 1 202 ? 10.953 8.133 2.006 1 98.56 202 PHE A O 1
ATOM 1566 N N . VAL A 1 203 ? 9.906 8.68 3.85 1 98.38 203 VAL A N 1
ATOM 1567 C CA . VAL A 1 203 ? 11.102 8.977 4.633 1 98.38 203 VAL A CA 1
ATOM 1568 C C . VAL A 1 203 ? 11.125 8.109 5.891 1 98.38 203 VAL A C 1
ATOM 1570 O O . VAL A 1 203 ? 10.258 8.234 6.754 1 98.38 203 VAL A O 1
ATOM 1573 N N . ALA A 1 204 ? 12.148 7.223 5.984 1 97.12 204 ALA A N 1
ATOM 1574 C CA . ALA A 1 204 ? 12.25 6.312 7.121 1 97.12 204 ALA A CA 1
ATOM 1575 C C . ALA A 1 204 ? 12.578 7.07 8.406 1 97.12 204 ALA A C 1
ATOM 1577 O O . ALA A 1 204 ? 13.289 8.07 8.375 1 97.12 204 ALA A O 1
ATOM 1578 N N . THR A 1 205 ? 11.922 6.609 9.453 1 88 205 THR A N 1
ATOM 1579 C CA . THR A 1 205 ? 12.297 7.16 10.75 1 88 205 THR A CA 1
ATOM 1580 C C . THR A 1 205 ? 13.18 6.176 11.516 1 88 205 THR A C 1
ATOM 1582 O O . THR A 1 205 ? 13.016 4.961 11.398 1 88 205 THR A O 1
ATOM 1585 N N . ARG A 1 206 ? 14.531 6.578 11.977 1 63.47 206 ARG A N 1
ATOM 1586 C CA . ARG A 1 206 ? 15.469 5.773 12.75 1 63.47 206 ARG A CA 1
ATOM 1587 C C . ARG A 1 206 ? 14.867 5.383 14.102 1 63.47 206 ARG A C 1
ATOM 1589 O O . ARG A 1 206 ? 14.047 6.117 14.656 1 63.47 206 ARG A O 1
ATOM 1596 N N . MET B 1 1 ? 0.712 -28.562 -12.859 1 71.06 1 MET B N 1
ATOM 1597 C CA . MET B 1 1 ? 1.258 -27.203 -12.773 1 71.06 1 MET B CA 1
ATOM 1598 C C . MET B 1 1 ? 1.981 -27 -11.453 1 71.06 1 MET B C 1
ATOM 1600 O O . MET B 1 1 ? 1.533 -27.484 -10.406 1 71.06 1 MET B O 1
ATOM 1604 N N . LYS B 1 2 ? 3.27 -26.438 -11.586 1 94.81 2 LYS B N 1
ATOM 1605 C CA . LYS B 1 2 ? 4.074 -26.312 -10.375 1 94.81 2 LYS B CA 1
ATOM 1606 C C . LYS B 1 2 ? 3.668 -25.078 -9.57 1 94.81 2 LYS B C 1
ATOM 1608 O O . LYS B 1 2 ? 3.605 -23.969 -10.102 1 94.81 2 LYS B O 1
ATOM 1613 N N . SER B 1 3 ? 3.146 -25.344 -8.422 1 97.69 3 SER B N 1
ATOM 1614 C CA . SER B 1 3 ? 2.746 -24.281 -7.496 1 97.69 3 SER B CA 1
ATOM 1615 C C . SER B 1 3 ? 3.871 -23.953 -6.523 1 97.69 3 SER B C 1
ATOM 1617 O O . SER B 1 3 ? 4.387 -24.828 -5.836 1 97.69 3 SER B O 1
ATOM 1619 N N . ILE B 1 4 ? 4.207 -22.703 -6.492 1 98.44 4 ILE B N 1
ATOM 1620 C CA . ILE B 1 4 ? 5.281 -22.266 -5.613 1 98.44 4 ILE B CA 1
ATOM 1621 C C . ILE B 1 4 ? 4.742 -21.25 -4.609 1 98.44 4 ILE B C 1
ATOM 1623 O O . ILE B 1 4 ? 3.973 -20.359 -4.973 1 98.44 4 ILE B O 1
ATOM 1627 N N . LEU B 1 5 ? 5.094 -21.469 -3.385 1 98.62 5 LEU B N 1
ATOM 1628 C CA . LEU B 1 5 ? 4.797 -20.531 -2.309 1 98.62 5 LEU B CA 1
ATOM 1629 C C . LEU B 1 5 ? 6.023 -19.688 -1.973 1 98.62 5 LEU B C 1
ATOM 1631 O O . LEU B 1 5 ? 7.121 -20.219 -1.802 1 98.62 5 LEU B O 1
ATOM 1635 N N . ILE B 1 6 ? 5.852 -18.406 -1.985 1 98.5 6 ILE B N 1
ATOM 1636 C CA . ILE B 1 6 ? 6.902 -17.484 -1.565 1 98.5 6 ILE B CA 1
ATOM 1637 C C . ILE B 1 6 ? 6.512 -16.828 -0.247 1 98.5 6 ILE B C 1
ATOM 1639 O O . ILE B 1 6 ? 5.402 -16.297 -0.112 1 98.5 6 ILE B O 1
ATOM 1643 N N . LEU B 1 7 ? 7.383 -16.891 0.68 1 97.88 7 LEU B N 1
ATOM 1644 C CA . LEU B 1 7 ? 7.172 -16.25 1.975 1 97.88 7 LEU B CA 1
ATOM 1645 C C . LEU B 1 7 ? 8.141 -15.086 2.166 1 97.88 7 LEU B C 1
ATOM 1647 O O . LEU B 1 7 ? 9.352 -15.281 2.213 1 97.88 7 LEU B O 1
ATOM 1651 N N . CYS B 1 8 ? 7.555 -13.906 2.24 1 96.69 8 CYS B N 1
ATOM 1652 C CA . CYS B 1 8 ? 8.344 -12.695 2.445 1 96.69 8 CYS B CA 1
ATOM 1653 C C . CYS B 1 8 ? 8.367 -12.305 3.918 1 96.69 8 CYS B C 1
ATOM 1655 O O . CYS B 1 8 ? 7.918 -13.062 4.777 1 96.69 8 CYS B O 1
ATOM 1657 N N . ASN B 1 9 ? 8.969 -11.125 4.184 1 92.94 9 ASN B N 1
ATOM 1658 C CA . ASN B 1 9 ? 9.211 -10.719 5.559 1 92.94 9 ASN B CA 1
ATOM 1659 C C . ASN B 1 9 ? 8.383 -9.484 5.93 1 92.94 9 ASN B C 1
ATOM 1661 O O . ASN B 1 9 ? 8.859 -8.609 6.656 1 92.94 9 ASN B O 1
ATOM 1665 N N . GLY B 1 10 ? 7.195 -9.359 5.316 1 93.44 10 GLY B N 1
ATOM 1666 C CA . GLY B 1 10 ? 6.25 -8.352 5.773 1 93.44 10 GLY B CA 1
ATOM 1667 C C . GLY B 1 10 ? 5.488 -8.766 7.02 1 93.44 10 GLY B C 1
ATOM 1668 O O . GLY B 1 10 ? 6.07 -9.328 7.945 1 93.44 10 GLY B O 1
ATOM 1669 N N . ASN B 1 11 ? 4.211 -8.32 7.121 1 93.19 11 ASN B N 1
ATOM 1670 C CA . ASN B 1 11 ? 3.385 -8.844 8.203 1 93.19 11 ASN B CA 1
ATOM 1671 C C . ASN B 1 11 ? 3.191 -10.352 8.086 1 93.19 11 ASN B C 1
ATOM 1673 O O . ASN B 1 11 ? 2.705 -10.844 7.062 1 93.19 11 ASN B O 1
ATOM 1677 N N . PRO B 1 12 ? 3.592 -11.039 9.062 1 94.25 12 PRO B N 1
ATOM 1678 C CA . PRO B 1 12 ? 3.5 -12.5 8.969 1 94.25 12 PRO B CA 1
ATOM 1679 C C . PRO B 1 12 ? 2.062 -12.992 8.805 1 94.25 12 PRO B C 1
ATOM 1681 O O . PRO B 1 12 ? 1.145 -12.43 9.414 1 94.25 12 PRO B O 1
ATOM 1684 N N . PRO B 1 13 ? 1.888 -13.961 7.953 1 95.75 13 PRO B N 1
ATOM 1685 C CA . PRO B 1 13 ? 0.578 -14.617 7.93 1 95.75 13 PRO B CA 1
ATOM 1686 C C . PRO B 1 13 ? 0.284 -15.391 9.219 1 95.75 13 PRO B C 1
ATOM 1688 O O . PRO B 1 13 ? 1.21 -15.781 9.93 1 95.75 13 PRO B O 1
ATOM 1691 N N . SER B 1 14 ? -0.998 -15.555 9.492 1 96.06 14 SER B N 1
ATOM 1692 C CA . SER B 1 14 ? -1.339 -16.516 10.539 1 96.06 14 SER B CA 1
ATOM 1693 C C . SER B 1 14 ? -0.854 -17.922 10.188 1 96.06 14 SER B C 1
ATOM 1695 O O . SER B 1 14 ? -0.642 -18.219 9.008 1 96.06 14 SER B O 1
ATOM 1697 N N . GLU B 1 15 ? -0.635 -18.734 11.164 1 96.31 15 GLU B N 1
ATOM 1698 C CA . GLU B 1 15 ? -0.227 -20.109 10.922 1 96.31 15 GLU B CA 1
ATOM 1699 C C . GLU B 1 15 ? -1.24 -20.844 10.047 1 96.31 15 GLU B C 1
ATOM 1701 O O . GLU B 1 15 ? -0.862 -21.609 9.164 1 96.31 15 GLU B O 1
ATOM 1706 N N . ARG B 1 16 ? -2.469 -20.594 10.328 1 96.69 16 ARG B N 1
ATOM 1707 C CA . ARG B 1 16 ? -3.529 -21.219 9.547 1 96.69 16 ARG B CA 1
ATOM 1708 C C . ARG B 1 16 ? -3.416 -20.844 8.07 1 96.69 16 ARG B C 1
ATOM 1710 O O . ARG B 1 16 ? -3.465 -21.719 7.203 1 96.69 16 ARG B O 1
ATOM 1717 N N . LEU B 1 17 ? -3.273 -19.594 7.852 1 97.25 17 LEU B N 1
ATOM 1718 C CA . LEU B 1 17 ? -3.16 -19.125 6.477 1 97.25 17 LEU B CA 1
ATOM 1719 C C . LEU B 1 17 ? -1.925 -19.703 5.797 1 97.25 17 LEU B C 1
ATOM 1721 O O . LEU B 1 17 ? -1.979 -20.109 4.633 1 97.25 17 LEU B O 1
ATOM 1725 N N . PHE B 1 18 ? -0.84 -19.703 6.523 1 97.69 18 PHE B N 1
ATOM 1726 C CA . PHE B 1 18 ? 0.403 -20.25 5.992 1 97.69 18 PHE B CA 1
ATOM 1727 C C . PHE B 1 18 ? 0.221 -21.703 5.578 1 97.69 18 PHE B C 1
ATOM 1729 O O . PHE B 1 18 ? 0.55 -22.094 4.453 1 97.69 18 PHE B O 1
ATOM 1736 N N . ARG B 1 19 ? -0.333 -22.5 6.395 1 97.19 19 ARG B N 1
ATOM 1737 C CA . ARG B 1 19 ? -0.487 -23.938 6.137 1 97.19 19 ARG B CA 1
ATOM 1738 C C . ARG B 1 19 ? -1.46 -24.172 4.988 1 97.19 19 ARG B C 1
ATOM 1740 O O . ARG B 1 19 ? -1.284 -25.125 4.211 1 97.19 19 ARG B O 1
ATOM 1747 N N . GLU B 1 20 ? -2.447 -23.344 4.914 1 97 20 GLU B N 1
ATOM 1748 C CA . GLU B 1 20 ? -3.434 -23.422 3.844 1 97 20 GLU B CA 1
ATOM 1749 C C . GLU B 1 20 ? -2.768 -23.359 2.473 1 97 20 GLU B C 1
ATOM 1751 O O . GLU B 1 20 ? -3.219 -24.016 1.527 1 97 20 GLU B O 1
ATOM 1756 N N . HIS B 1 21 ? -1.685 -22.625 2.391 1 97.56 21 HIS B N 1
ATOM 1757 C CA . HIS B 1 21 ? -1.058 -22.422 1.089 1 97.56 21 HIS B CA 1
ATOM 1758 C C . HIS B 1 21 ? 0.222 -23.25 0.965 1 97.56 21 HIS B C 1
ATOM 1760 O O . HIS B 1 21 ? 0.632 -23.594 -0.142 1 97.56 21 HIS B O 1
ATOM 1766 N N . TYR B 1 22 ? 0.777 -23.562 2.082 1 97.62 22 TYR B N 1
ATOM 1767 C CA . TYR B 1 22 ? 1.981 -24.391 2.088 1 97.62 22 TYR B CA 1
ATOM 1768 C C . TYR B 1 22 ? 1.663 -25.812 1.689 1 97.62 22 TYR B C 1
ATOM 1770 O O . TYR B 1 22 ? 2.379 -26.422 0.883 1 97.62 22 TYR B O 1
ATOM 1778 N N . ASN B 1 23 ? 0.633 -26.344 2.211 1 97 23 ASN B N 1
ATOM 1779 C CA . ASN B 1 23 ? 0.31 -27.75 2.047 1 97 23 ASN B CA 1
ATOM 1780 C C . ASN B 1 23 ? 0.148 -28.125 0.576 1 97 23 ASN B C 1
ATOM 1782 O O . ASN B 1 23 ? 0.69 -29.141 0.123 1 97 23 ASN B O 1
ATOM 1786 N N . PRO B 1 24 ? -0.539 -27.359 -0.149 1 96.62 24 PRO B N 1
ATOM 1787 C CA . PRO B 1 24 ? -0.725 -27.734 -1.553 1 96.62 24 PRO B CA 1
ATOM 1788 C C . PRO B 1 24 ? 0.429 -27.281 -2.443 1 96.62 24 PRO B C 1
ATOM 1790 O O . PRO B 1 24 ? 0.448 -27.578 -3.639 1 96.62 24 PRO B O 1
ATOM 1793 N N . ALA B 1 25 ? 1.415 -26.531 -1.948 1 97.56 25 ALA B N 1
ATOM 1794 C CA . ALA B 1 25 ? 2.498 -26 -2.768 1 97.56 25 ALA B CA 1
ATOM 1795 C C . ALA B 1 25 ? 3.543 -27.062 -3.068 1 97.56 25 ALA B C 1
ATOM 1797 O O . ALA B 1 25 ? 3.834 -27.906 -2.221 1 97.56 25 ALA B O 1
ATOM 1798 N N . ASP B 1 26 ? 4.145 -26.984 -4.199 1 97.88 26 ASP B N 1
ATOM 1799 C CA . ASP B 1 26 ? 5.191 -27.906 -4.605 1 97.88 26 ASP B CA 1
ATOM 1800 C C . ASP B 1 26 ? 6.555 -27.469 -4.074 1 97.88 26 ASP B C 1
ATOM 1802 O O . ASP B 1 26 ? 7.473 -28.281 -3.953 1 97.88 26 ASP B O 1
ATOM 1806 N N . TYR B 1 27 ? 6.676 -26.234 -3.82 1 97.06 27 TYR B N 1
ATOM 1807 C CA . TYR B 1 27 ? 7.961 -25.656 -3.461 1 97.06 27 TYR B CA 1
ATOM 1808 C C . TYR B 1 27 ? 7.777 -24.391 -2.633 1 97.06 27 TYR B C 1
ATOM 1810 O O . TYR B 1 27 ? 6.891 -23.578 -2.918 1 97.06 27 TYR B O 1
ATOM 1818 N N . LEU B 1 28 ? 8.555 -24.281 -1.566 1 97.62 28 LEU B N 1
ATOM 1819 C CA . LEU B 1 28 ? 8.5 -23.109 -0.698 1 97.62 28 LEU B CA 1
ATOM 1820 C C . LEU B 1 28 ? 9.797 -22.312 -0.778 1 97.62 28 LEU B C 1
ATOM 1822 O O . LEU B 1 28 ? 10.867 -22.828 -0.41 1 97.62 28 LEU B O 1
ATOM 1826 N N . ILE B 1 29 ? 9.672 -21.078 -1.254 1 97.38 29 ILE B N 1
ATOM 1827 C CA . ILE B 1 29 ? 10.789 -20.141 -1.271 1 97.38 29 ILE B CA 1
ATOM 1828 C C . ILE B 1 29 ? 10.617 -19.109 -0.161 1 97.38 29 ILE B C 1
ATOM 1830 O O . ILE B 1 29 ? 9.625 -18.375 -0.137 1 97.38 29 ILE B O 1
ATOM 1834 N N . ALA B 1 30 ? 11.562 -19.047 0.702 1 95.81 30 ALA B N 1
ATOM 1835 C CA . ALA B 1 30 ? 11.57 -18 1.716 1 95.81 30 ALA B CA 1
ATOM 1836 C C . ALA B 1 30 ? 12.5 -16.859 1.315 1 95.81 30 ALA B C 1
ATOM 1838 O O . ALA B 1 30 ? 13.68 -17.078 1.053 1 95.81 30 ALA B O 1
ATOM 1839 N N . ALA B 1 31 ? 11.914 -15.703 1.253 1 93.5 31 ALA B N 1
ATOM 1840 C CA . ALA B 1 31 ? 12.703 -14.516 0.917 1 93.5 31 ALA B CA 1
ATOM 1841 C C . ALA B 1 31 ? 13.227 -13.836 2.176 1 93.5 31 ALA B C 1
ATOM 1843 O O . ALA B 1 31 ? 12.461 -13.219 2.922 1 93.5 31 ALA B O 1
ATOM 1844 N N . ASP B 1 32 ? 14.492 -13.93 2.389 1 89 32 ASP B N 1
ATOM 1845 C CA . ASP B 1 32 ? 15.203 -13.328 3.51 1 89 32 ASP B CA 1
ATOM 1846 C C . ASP B 1 32 ? 14.531 -13.664 4.836 1 89 32 ASP B C 1
ATOM 1848 O O . ASP B 1 32 ? 14.398 -14.836 5.195 1 89 32 ASP B O 1
ATOM 1852 N N . GLY B 1 33 ? 13.93 -12.719 5.461 1 88.62 33 GLY B N 1
ATOM 1853 C CA . GLY B 1 33 ? 13.312 -12.898 6.762 1 88.62 33 GLY B CA 1
ATOM 1854 C C . GLY B 1 33 ? 12.117 -13.836 6.727 1 88.62 33 GLY B C 1
ATOM 1855 O O . GLY B 1 33 ? 11.68 -14.336 7.766 1 88.62 33 GLY B O 1
ATOM 1856 N N . GLY B 1 34 ? 11.641 -14.062 5.57 1 92.44 34 GLY B N 1
ATOM 1857 C CA . GLY B 1 34 ? 10.602 -15.07 5.43 1 92.44 34 GLY B CA 1
ATOM 1858 C C . GLY B 1 34 ? 11.031 -16.438 5.906 1 92.44 34 GLY B C 1
ATOM 1859 O O . GLY B 1 34 ? 10.195 -17.25 6.332 1 92.44 34 GLY B O 1
ATOM 1860 N N . GLY B 1 35 ? 12.312 -16.672 5.824 1 91.69 35 GLY B N 1
ATOM 1861 C CA . GLY B 1 35 ? 12.852 -17.922 6.344 1 91.69 35 GLY B CA 1
ATOM 1862 C C . GLY B 1 35 ? 12.641 -18.078 7.836 1 91.69 35 GLY B C 1
ATOM 1863 O O . GLY B 1 35 ? 12.258 -19.156 8.297 1 91.69 35 GLY B O 1
ATOM 1864 N N . ASN B 1 36 ? 12.859 -17.016 8.57 1 91.12 36 ASN B N 1
ATOM 1865 C CA . ASN B 1 36 ? 12.641 -17.047 10.016 1 91.12 36 ASN B CA 1
ATOM 1866 C C . ASN B 1 36 ? 11.18 -17.312 10.359 1 91.12 36 ASN B C 1
ATOM 1868 O O . ASN B 1 36 ? 10.891 -18.047 11.312 1 91.12 36 ASN B O 1
ATOM 1872 N N . ILE B 1 37 ? 10.32 -16.719 9.594 1 93.19 37 ILE B N 1
ATOM 1873 C CA . ILE B 1 37 ? 8.891 -16.906 9.82 1 93.19 37 ILE B CA 1
ATOM 1874 C C . ILE B 1 37 ? 8.523 -18.375 9.641 1 93.19 37 ILE B C 1
ATOM 1876 O O . ILE B 1 37 ? 7.828 -18.953 10.477 1 93.19 37 ILE B O 1
ATOM 1880 N N . ALA B 1 38 ? 9.016 -18.984 8.625 1 94.12 38 ALA B N 1
ATOM 1881 C CA . ALA B 1 38 ? 8.758 -20.391 8.359 1 94.12 38 ALA B CA 1
ATOM 1882 C C . ALA B 1 38 ? 9.305 -21.281 9.484 1 94.12 38 ALA B C 1
ATOM 1884 O O . ALA B 1 38 ? 8.602 -22.156 9.984 1 94.12 38 ALA B O 1
ATOM 1885 N N . LEU B 1 39 ? 10.492 -21 9.898 1 91.88 39 LEU B N 1
ATOM 1886 C CA . LEU B 1 39 ? 11.148 -21.797 10.938 1 91.88 39 LEU B CA 1
ATOM 1887 C C . LEU B 1 39 ? 10.398 -21.672 12.266 1 91.88 39 LEU B C 1
ATOM 1889 O O . LEU B 1 39 ? 10.25 -22.656 12.992 1 91.88 39 LEU B O 1
ATOM 1893 N N . ASN B 1 40 ? 9.977 -20.5 12.523 1 92.44 40 ASN B N 1
ATOM 1894 C CA . ASN B 1 40 ? 9.211 -20.266 13.75 1 92.44 40 ASN B CA 1
ATOM 1895 C C . ASN B 1 40 ? 7.91 -21.062 13.75 1 92.44 40 ASN B C 1
ATOM 1897 O O . ASN B 1 40 ? 7.371 -21.359 14.812 1 92.44 40 ASN B O 1
ATOM 1901 N N . MET B 1 41 ? 7.438 -21.375 12.57 1 93.56 41 MET B N 1
ATOM 1902 C CA . MET B 1 41 ? 6.215 -22.156 12.453 1 93.56 41 MET B CA 1
ATOM 1903 C C . MET B 1 41 ? 6.527 -23.641 12.359 1 93.56 41 MET B C 1
ATOM 1905 O O . MET B 1 41 ? 5.633 -24.453 12.117 1 93.56 41 MET B O 1
ATOM 1909 N N . GLY B 1 42 ? 7.773 -24 12.422 1 91.62 42 GLY B N 1
ATOM 1910 C CA . GLY B 1 42 ? 8.211 -25.391 12.438 1 91.62 42 GLY B CA 1
ATOM 1911 C C . GLY B 1 42 ? 8.359 -25.984 11.047 1 91.62 42 GLY B C 1
ATOM 1912 O O . GLY B 1 42 ? 8.273 -27.188 10.875 1 91.62 42 GLY B O 1
ATOM 1913 N N . ILE B 1 43 ? 8.508 -25.141 10.055 1 93.56 43 ILE B N 1
ATOM 1914 C CA . ILE B 1 43 ? 8.586 -25.609 8.68 1 93.56 43 ILE B CA 1
ATOM 1915 C C . ILE B 1 43 ? 9.922 -25.203 8.07 1 93.56 43 ILE B C 1
ATOM 1917 O O . ILE B 1 43 ? 10.336 -24.047 8.188 1 93.56 43 ILE B O 1
ATOM 1921 N N . ASP B 1 44 ? 10.555 -26.141 7.449 1 91.94 44 ASP B N 1
ATOM 1922 C CA . ASP B 1 44 ? 11.75 -25.844 6.676 1 91.94 44 ASP B CA 1
ATOM 1923 C C . ASP B 1 44 ? 11.398 -25.438 5.242 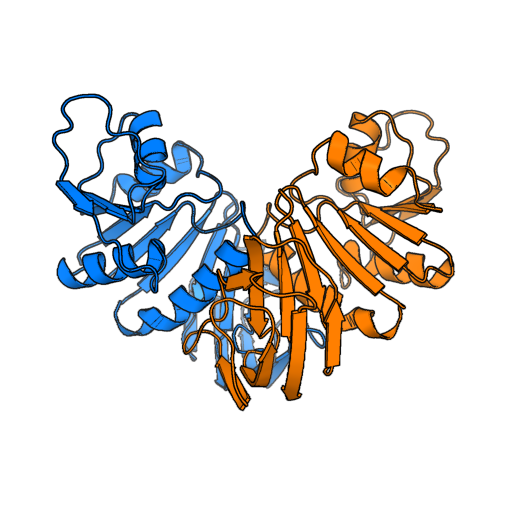1 91.94 44 ASP B C 1
ATOM 1925 O O . ASP B 1 44 ? 10.773 -26.219 4.52 1 91.94 44 ASP B O 1
ATOM 1929 N N . PRO B 1 45 ? 11.82 -24.297 4.867 1 95.12 45 PRO B N 1
ATOM 1930 C CA . PRO B 1 45 ? 11.641 -23.984 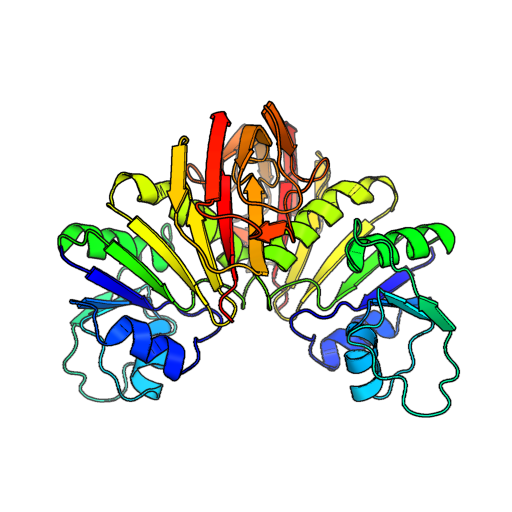3.449 1 95.12 45 PRO B CA 1
ATOM 1931 C C . PRO B 1 45 ? 12.516 -24.844 2.537 1 95.12 45 PRO B C 1
ATOM 1933 O O . PRO B 1 45 ? 13.477 -25.469 3.004 1 95.12 45 PRO B O 1
ATOM 1936 N N . ASP B 1 46 ? 12.125 -24.938 1.291 1 94.5 46 ASP B N 1
ATOM 1937 C CA . ASP B 1 46 ? 12.992 -25.609 0.329 1 94.5 46 ASP B CA 1
ATOM 1938 C C . ASP B 1 46 ? 14.242 -24.781 0.041 1 94.5 46 ASP B C 1
ATOM 1940 O O . ASP B 1 46 ? 15.32 -25.344 -0.184 1 94.5 46 ASP B O 1
ATOM 1944 N N . VAL B 1 47 ? 14.023 -23.453 0.085 1 93.38 47 VAL B N 1
ATOM 1945 C CA . VAL B 1 47 ? 15.148 -22.562 -0.167 1 93.38 47 VAL B CA 1
ATOM 1946 C C . VAL B 1 47 ? 14.898 -21.203 0.515 1 93.38 47 VAL B C 1
ATOM 1948 O O . VAL B 1 47 ? 13.758 -20.766 0.629 1 93.38 47 VAL B O 1
ATOM 1951 N N . VAL B 1 48 ? 15.938 -20.594 1.02 1 91.44 48 VAL B N 1
ATOM 1952 C CA . VAL B 1 48 ? 15.945 -19.219 1.479 1 91.44 48 VAL B CA 1
ATOM 1953 C C . VAL B 1 48 ? 16.812 -18.359 0.543 1 91.44 48 VAL B C 1
ATOM 1955 O O . VAL B 1 48 ? 17.938 -18.734 0.216 1 91.44 48 VAL B O 1
ATOM 1958 N N . ILE B 1 49 ? 16.188 -17.281 0.099 1 89.12 49 ILE B N 1
ATOM 1959 C CA . ILE B 1 49 ? 16.938 -16.453 -0.838 1 89.12 49 ILE B CA 1
ATOM 1960 C C . ILE B 1 49 ? 16.938 -15 -0.351 1 89.12 49 ILE B C 1
ATOM 1962 O O . ILE B 1 49 ? 15.93 -14.516 0.172 1 89.12 49 ILE B O 1
ATOM 1966 N N . GLY B 1 50 ? 18.031 -14.219 -0.434 1 81.06 50 GLY B N 1
ATOM 1967 C CA . GLY B 1 50 ? 18.094 -12.812 -0.083 1 81.06 50 GLY B CA 1
ATOM 1968 C C . GLY B 1 50 ? 19.5 -12.344 0.232 1 81.06 50 GLY B C 1
ATOM 1969 O O . GLY B 1 50 ? 20.484 -12.984 -0.164 1 81.06 50 GLY B O 1
ATOM 1970 N N . ASP B 1 51 ? 19.578 -11.125 0.735 1 75 51 ASP B N 1
ATOM 1971 C CA . ASP B 1 51 ? 20.891 -10.617 1.117 1 75 51 ASP B CA 1
ATOM 1972 C C . ASP B 1 51 ? 21.312 -11.133 2.49 1 75 51 ASP B C 1
ATOM 1974 O O . ASP B 1 51 ? 22.453 -10.938 2.914 1 75 51 ASP B O 1
ATOM 1978 N N . LEU B 1 52 ? 20.516 -11.992 3.045 1 65.12 52 LEU B N 1
ATOM 1979 C CA . LEU B 1 52 ? 20.672 -12.766 4.27 1 65.12 52 LEU B CA 1
ATOM 1980 C C . LEU B 1 52 ? 21.078 -11.867 5.434 1 65.12 52 LEU B C 1
ATOM 1982 O O . LEU B 1 52 ? 21.766 -12.312 6.359 1 65.12 52 LEU B O 1
ATOM 1986 N N . ASP B 1 53 ? 20.828 -10.539 5.297 1 59.94 53 ASP B N 1
ATOM 1987 C CA . ASP B 1 53 ? 21.141 -9.656 6.414 1 59.94 53 ASP B CA 1
ATOM 1988 C C . ASP B 1 53 ? 20.25 -9.945 7.613 1 59.94 53 ASP B C 1
ATOM 1990 O O . ASP B 1 53 ? 20.641 -9.719 8.758 1 59.94 53 ASP B O 1
ATOM 1994 N N . SER B 1 54 ? 19.109 -10.453 7.34 1 55.19 54 SER B N 1
ATOM 1995 C CA . SER B 1 54 ? 18.125 -10.664 8.398 1 55.19 54 SER B CA 1
ATOM 1996 C C . SER B 1 54 ? 17.984 -12.148 8.727 1 55.19 54 SER B C 1
ATOM 1998 O O . SER B 1 54 ? 17.141 -12.523 9.547 1 55.19 54 SER B O 1
ATOM 2000 N N . PHE B 1 55 ? 18.688 -12.898 7.934 1 57.94 55 PHE B N 1
ATOM 2001 C CA . PHE B 1 55 ? 18.547 -14.336 8.133 1 57.94 55 PHE B CA 1
ATOM 2002 C C . PHE B 1 55 ? 19.625 -14.867 9.07 1 57.94 55 PHE B C 1
ATOM 2004 O O . PHE B 1 55 ? 20.812 -14.672 8.828 1 57.94 55 PHE B O 1
ATOM 2011 N N . ILE B 1 56 ? 19.266 -15.266 10.344 1 54.84 56 ILE B N 1
ATOM 2012 C CA . ILE B 1 56 ? 20.203 -15.891 11.266 1 54.84 56 ILE B CA 1
ATOM 2013 C C . ILE B 1 56 ? 20.234 -17.406 11.031 1 54.84 56 ILE B C 1
ATOM 2015 O O . ILE B 1 56 ? 19.25 -18.094 11.258 1 54.84 56 ILE B O 1
ATOM 2019 N N . PRO B 1 57 ? 21.344 -17.906 10.297 1 54.28 57 PRO B N 1
ATOM 2020 C CA . PRO B 1 57 ? 21.469 -19.344 10.094 1 54.28 57 PRO B CA 1
ATOM 2021 C C . PRO B 1 57 ? 21.641 -20.109 11.406 1 54.28 57 PRO B C 1
ATOM 2023 O O . PRO B 1 57 ? 22.453 -19.719 12.25 1 54.28 57 PRO B O 1
ATOM 2026 N N . ASP B 1 58 ? 20.938 -19.953 12.383 1 53.34 58 ASP B N 1
ATOM 2027 C CA . ASP B 1 58 ? 21.547 -20.844 13.359 1 53.34 58 ASP B CA 1
ATOM 2028 C C . ASP B 1 58 ? 21.562 -22.281 12.852 1 53.34 58 ASP B C 1
ATOM 2030 O O . ASP B 1 58 ? 20.828 -22.625 11.93 1 53.34 58 ASP B O 1
ATOM 2034 N N . PRO B 1 59 ? 20.938 -23.297 13.484 1 49 59 PRO B N 1
ATOM 2035 C CA . PRO B 1 59 ? 21.531 -24.641 13.469 1 49 59 PRO B CA 1
ATOM 2036 C C . PRO B 1 59 ? 21.641 -25.219 12.062 1 49 59 PRO B C 1
ATOM 2038 O O . PRO B 1 59 ? 21.062 -24.672 11.117 1 49 59 PRO B O 1
ATOM 2041 N N . PRO B 1 60 ? 22.391 -26.359 11.898 1 50.31 60 PRO B N 1
ATOM 2042 C CA . PRO B 1 60 ? 22.547 -27.172 10.695 1 50.31 60 PRO B CA 1
ATOM 2043 C C . PRO B 1 60 ? 21.25 -27.312 9.906 1 50.31 60 PRO B C 1
ATOM 2045 O O . PRO B 1 60 ? 20.219 -27.75 10.453 1 50.31 60 PRO B O 1
ATOM 2048 N N . HIS B 1 61 ? 20.859 -26.359 9.055 1 62.66 61 HIS B N 1
ATOM 2049 C CA . HIS B 1 61 ? 19.609 -26.484 8.32 1 62.66 61 HIS B CA 1
ATOM 2050 C C . HIS B 1 61 ? 19.797 -27.297 7.043 1 62.66 61 HIS B C 1
ATOM 2052 O O . HIS B 1 61 ? 20.875 -27.297 6.461 1 62.66 61 HIS B O 1
ATOM 2058 N N . SER B 1 62 ? 18.766 -28.109 6.738 1 67.81 62 SER B N 1
ATOM 2059 C CA . SER B 1 62 ? 18.781 -29.016 5.59 1 67.81 62 SER B CA 1
ATOM 2060 C C . SER B 1 62 ? 18.328 -28.297 4.32 1 67.81 62 SER B C 1
ATOM 2062 O O . SER B 1 62 ? 18.328 -28.891 3.238 1 67.81 62 SER B O 1
ATOM 2064 N N . PHE B 1 63 ? 18.094 -26.891 4.43 1 73.25 63 PHE B N 1
ATOM 2065 C CA . PHE B 1 63 ? 17.578 -26.297 3.205 1 73.25 63 PHE B CA 1
ATOM 2066 C C . PHE B 1 63 ? 18.625 -25.422 2.529 1 73.25 63 PHE B C 1
ATOM 2068 O O . PHE B 1 63 ? 19.625 -25.062 3.148 1 73.25 63 PHE B O 1
ATOM 2075 N N . GLU B 1 64 ? 18.391 -25.234 1.232 1 83.19 64 GLU B N 1
ATOM 2076 C CA . GLU B 1 64 ? 19.312 -24.453 0.42 1 83.19 64 GLU B CA 1
ATOM 2077 C C . GLU B 1 64 ? 19.25 -22.969 0.775 1 83.19 64 GLU B C 1
ATOM 2079 O O . GLU B 1 64 ? 18.172 -22.438 1.039 1 83.19 64 GLU B O 1
ATOM 2084 N N . VAL B 1 65 ? 20.375 -22.328 0.959 1 79.31 65 VAL B N 1
ATOM 2085 C CA . VAL B 1 65 ? 20.484 -20.891 1.19 1 79.31 65 VAL B CA 1
ATOM 2086 C C . VAL B 1 65 ? 21.234 -20.234 0.036 1 79.31 65 VAL B C 1
ATOM 2088 O O . VAL B 1 65 ? 22.375 -20.578 -0.246 1 79.31 65 VAL B O 1
ATOM 2091 N N . ILE B 1 66 ? 20.484 -19.359 -0.656 1 77.69 66 ILE B N 1
ATOM 2092 C CA . ILE B 1 66 ? 21.078 -18.656 -1.784 1 77.69 66 ILE B CA 1
ATOM 2093 C C . ILE B 1 66 ? 21.312 -17.188 -1.415 1 77.69 66 ILE B C 1
ATOM 2095 O O . ILE B 1 66 ? 20.359 -16.453 -1.184 1 77.69 66 ILE B O 1
ATOM 2099 N N . ARG B 1 67 ? 22.516 -16.781 -1.345 1 76.75 67 ARG B N 1
ATOM 2100 C CA . ARG B 1 67 ? 22.844 -15.383 -1.088 1 76.75 67 ARG B CA 1
ATOM 2101 C C . ARG B 1 67 ? 22.906 -14.586 -2.387 1 76.75 67 ARG B C 1
ATOM 2103 O O . ARG B 1 67 ? 23.656 -14.93 -3.297 1 76.75 67 ARG B O 1
ATOM 2110 N N . ARG B 1 68 ? 22.109 -13.703 -2.561 1 73.69 68 ARG B N 1
ATOM 2111 C CA . ARG B 1 68 ? 22.141 -12.781 -3.689 1 73.69 68 ARG B CA 1
ATOM 2112 C C . ARG B 1 68 ? 22.297 -11.336 -3.213 1 73.69 68 ARG B C 1
ATOM 2114 O O . ARG B 1 68 ? 21.328 -10.727 -2.742 1 73.69 68 ARG B O 1
ATOM 2121 N N . GLY B 1 69 ? 23.453 -10.789 -3.336 1 67.19 69 GLY B N 1
ATOM 2122 C CA . GLY B 1 69 ? 23.797 -9.492 -2.787 1 67.19 69 GLY B CA 1
ATOM 2123 C C . GLY B 1 69 ? 23.359 -8.336 -3.664 1 67.19 69 GLY B C 1
ATOM 2124 O O . GLY B 1 69 ? 23.625 -7.176 -3.342 1 67.19 69 GLY B O 1
ATOM 2125 N N . ASP B 1 70 ? 22.812 -8.766 -4.828 1 65.12 70 ASP B N 1
ATOM 2126 C CA . ASP B 1 70 ? 22.422 -7.656 -5.695 1 65.12 70 ASP B CA 1
ATOM 2127 C C . ASP B 1 70 ? 21.469 -6.703 -4.973 1 65.12 70 ASP B C 1
ATOM 2129 O O . ASP B 1 70 ? 20.375 -7.098 -4.562 1 65.12 70 ASP B O 1
ATOM 2133 N N . GLN B 1 71 ? 21.984 -5.555 -4.805 1 63.88 71 GLN B N 1
ATOM 2134 C CA . GLN B 1 71 ? 21.266 -4.539 -4.043 1 63.88 71 GLN B CA 1
ATOM 2135 C C . GLN B 1 71 ? 20.219 -3.844 -4.906 1 63.88 71 GLN B C 1
ATOM 2137 O O . GLN B 1 71 ? 19.406 -3.059 -4.406 1 63.88 71 GLN B O 1
ATOM 2142 N N . GLU B 1 72 ? 20.141 -4.293 -6.137 1 73.94 72 GLU B N 1
ATOM 2143 C CA . GLU B 1 72 ? 19.219 -3.602 -7.035 1 73.94 72 GLU B CA 1
ATOM 2144 C C . GLU B 1 72 ? 17.844 -4.258 -7.02 1 73.94 72 GLU B C 1
ATOM 2146 O O . GLU B 1 72 ? 16.844 -3.619 -7.355 1 73.94 72 GLU B O 1
ATOM 2151 N N . ALA B 1 73 ? 17.859 -5.496 -6.637 1 84 73 ALA B N 1
ATOM 2152 C CA . ALA B 1 73 ? 16.594 -6.219 -6.578 1 84 73 ALA B CA 1
ATOM 2153 C C . ALA B 1 73 ? 16.188 -6.484 -5.137 1 84 73 ALA B C 1
ATOM 2155 O O . ALA B 1 73 ? 17.016 -6.805 -4.289 1 84 73 ALA B O 1
ATOM 2156 N N . ASN B 1 74 ? 14.883 -6.27 -4.922 1 87.44 74 ASN B N 1
ATOM 2157 C CA . ASN B 1 74 ? 14.438 -6.625 -3.576 1 87.44 74 ASN B CA 1
ATOM 2158 C C . ASN B 1 74 ? 14.234 -8.133 -3.434 1 87.44 74 ASN B C 1
ATOM 2160 O O . ASN B 1 74 ? 14.367 -8.875 -4.406 1 87.44 74 ASN B O 1
ATOM 2164 N N . ASP B 1 75 ? 14 -8.547 -2.305 1 90 75 ASP B N 1
ATOM 2165 C CA . ASP B 1 75 ? 13.961 -9.969 -1.986 1 90 75 ASP B CA 1
ATOM 2166 C C . ASP B 1 75 ? 12.828 -10.664 -2.73 1 90 75 ASP B C 1
ATOM 2168 O O . ASP B 1 75 ? 12.961 -11.828 -3.129 1 90 75 ASP B O 1
ATOM 2172 N N . LEU B 1 76 ? 11.703 -9.992 -2.951 1 95.06 76 LEU B N 1
ATOM 2173 C CA . LEU B 1 76 ? 10.602 -10.594 -3.703 1 95.06 76 LEU B CA 1
ATOM 2174 C C . LEU B 1 76 ? 11 -10.82 -5.156 1 95.06 76 LEU B C 1
ATOM 2176 O O . LEU B 1 76 ? 10.672 -11.859 -5.742 1 95.06 76 LEU B O 1
ATOM 2180 N N . GLU B 1 77 ? 11.68 -9.875 -5.738 1 95.25 77 GLU B N 1
ATOM 2181 C CA . GLU B 1 77 ? 12.156 -10.031 -7.109 1 95.25 77 GLU B CA 1
ATOM 2182 C C . GLU B 1 77 ? 13.062 -11.25 -7.246 1 95.25 77 GLU B C 1
ATOM 2184 O O . GLU B 1 77 ? 12.922 -12.031 -8.188 1 95.25 77 GLU B O 1
ATOM 2189 N N . LYS B 1 78 ? 14 -11.398 -6.305 1 94.5 78 LYS B N 1
ATOM 2190 C CA . LYS B 1 78 ? 14.906 -12.539 -6.312 1 94.5 78 LYS B CA 1
ATOM 2191 C C . LYS B 1 78 ? 14.141 -13.852 -6.203 1 94.5 78 LYS B C 1
ATOM 2193 O O . LYS B 1 78 ? 14.438 -14.812 -6.914 1 94.5 78 LYS B O 1
ATOM 2198 N N . ALA B 1 79 ? 13.195 -13.836 -5.328 1 96.19 79 ALA B N 1
ATOM 2199 C CA . ALA B 1 79 ? 12.383 -15.031 -5.125 1 96.19 79 ALA B CA 1
ATOM 2200 C C . ALA B 1 79 ? 11.594 -15.383 -6.387 1 96.19 79 ALA B C 1
ATOM 2202 O O . ALA B 1 79 ? 11.492 -16.547 -6.754 1 96.19 79 ALA B O 1
ATOM 2203 N N . LEU B 1 80 ? 11.039 -14.406 -7.062 1 97.31 80 LEU B N 1
ATOM 2204 C CA . LEU B 1 80 ? 10.242 -14.633 -8.266 1 97.31 80 LEU B CA 1
ATOM 2205 C C . LEU B 1 80 ? 11.117 -15.125 -9.414 1 97.31 80 LEU B C 1
ATOM 2207 O O . LEU B 1 80 ? 10.695 -15.969 -10.203 1 97.31 80 LEU B O 1
ATOM 2211 N N . ARG B 1 81 ? 12.297 -14.594 -9.516 1 95.62 81 ARG B N 1
ATOM 2212 C CA . ARG B 1 81 ? 13.227 -15.094 -10.516 1 95.62 81 ARG B CA 1
ATOM 2213 C C . ARG B 1 81 ? 13.539 -16.562 -10.289 1 95.62 81 ARG B C 1
ATOM 2215 O O . ARG B 1 81 ? 13.555 -17.359 -11.234 1 95.62 81 ARG B O 1
ATOM 2222 N N . LEU B 1 82 ? 13.812 -16.875 -9.055 1 95.12 82 LEU B N 1
ATOM 2223 C CA . LEU B 1 82 ? 14.07 -18.266 -8.711 1 95.12 82 LEU B CA 1
ATOM 2224 C C . LEU B 1 82 ? 12.859 -19.141 -9.016 1 95.12 82 LEU B C 1
ATOM 2226 O O . LEU B 1 82 ? 13.008 -20.266 -9.508 1 95.12 82 LEU B O 1
ATOM 2230 N N . ALA B 1 83 ? 11.68 -18.641 -8.672 1 97.38 83 ALA B N 1
ATOM 2231 C CA . ALA B 1 83 ? 10.453 -19.375 -8.953 1 97.38 83 ALA B CA 1
ATOM 2232 C C . ALA B 1 83 ? 10.328 -19.688 -10.445 1 97.38 83 ALA B C 1
ATOM 2234 O O . ALA B 1 83 ? 9.93 -20.781 -10.82 1 97.38 83 ALA B O 1
ATOM 2235 N N . ARG B 1 84 ? 10.648 -18.75 -11.234 1 96.38 84 ARG B N 1
ATOM 2236 C CA . ARG B 1 84 ? 10.617 -18.938 -12.68 1 96.38 84 ARG B CA 1
ATOM 2237 C C . ARG B 1 84 ? 11.617 -20.016 -13.102 1 96.38 84 ARG B C 1
ATOM 2239 O O . ARG B 1 84 ? 11.297 -20.875 -13.922 1 96.38 84 ARG B O 1
ATOM 2246 N N . GLU B 1 85 ? 12.805 -19.953 -12.555 1 95.19 85 GLU B N 1
ATOM 2247 C CA . GLU B 1 85 ? 13.852 -20.922 -12.859 1 95.19 85 GLU B CA 1
ATOM 2248 C C . GLU B 1 85 ? 13.43 -22.328 -12.477 1 95.19 85 GLU B C 1
ATOM 2250 O O . GLU B 1 85 ? 13.812 -23.297 -13.133 1 95.19 85 GLU B O 1
ATOM 2255 N N . LYS B 1 86 ? 12.633 -22.438 -11.469 1 95.75 86 LYS B N 1
ATOM 2256 C CA . LYS B 1 86 ? 12.18 -23.719 -10.961 1 95.75 86 LYS B CA 1
ATOM 2257 C C . LYS B 1 86 ? 10.953 -24.219 -11.727 1 95.75 86 LYS B C 1
ATOM 2259 O O . LYS B 1 86 ? 10.391 -25.266 -11.406 1 95.75 86 LYS B O 1
ATOM 2264 N N . GLY B 1 87 ? 10.508 -23.391 -12.68 1 96.44 87 GLY B N 1
ATOM 2265 C CA . GLY B 1 87 ? 9.391 -23.797 -13.523 1 96.44 87 GLY B CA 1
ATOM 2266 C C . GLY B 1 87 ? 8.039 -23.516 -12.891 1 96.44 87 GLY B C 1
ATOM 2267 O O . GLY B 1 87 ? 7.051 -24.188 -13.203 1 96.44 87 GLY B O 1
ATOM 2268 N N . GLY B 1 88 ? 8.047 -22.609 -11.922 1 96.75 88 GLY B N 1
ATOM 2269 C CA . GLY B 1 88 ? 6.785 -22.266 -11.297 1 96.75 88 GLY B CA 1
ATOM 2270 C C . GLY B 1 88 ? 5.773 -21.688 -12.266 1 96.75 88 GLY B C 1
ATOM 2271 O O . GLY B 1 88 ? 6.133 -20.938 -13.172 1 96.75 88 GLY B O 1
ATOM 2272 N N . GLU B 1 89 ? 4.508 -22 -12.094 1 97.38 89 GLU B N 1
ATOM 2273 C CA . GLU B 1 89 ? 3.418 -21.484 -12.914 1 97.38 89 GLU B CA 1
ATOM 2274 C C . GLU B 1 89 ? 2.445 -20.656 -12.086 1 97.38 89 GLU B C 1
ATOM 2276 O O . GLU B 1 89 ? 2.057 -19.547 -12.492 1 97.38 89 GLU B O 1
ATOM 2281 N N . ARG B 1 90 ? 2.084 -21.234 -10.953 1 97.88 90 ARG B N 1
ATOM 2282 C CA . ARG B 1 90 ? 1.205 -20.547 -10.023 1 97.88 90 ARG B CA 1
ATOM 2283 C C . ARG B 1 90 ? 1.961 -20.125 -8.766 1 97.88 90 ARG B C 1
ATOM 2285 O O . ARG B 1 90 ? 2.498 -20.969 -8.047 1 97.88 90 ARG B O 1
ATOM 2292 N N . ILE B 1 91 ? 1.948 -18.828 -8.523 1 98.5 91 ILE B N 1
ATOM 2293 C CA . ILE B 1 91 ? 2.734 -18.297 -7.418 1 98.5 91 ILE B CA 1
ATOM 2294 C C . ILE B 1 91 ? 1.807 -17.672 -6.379 1 98.5 91 ILE B C 1
ATOM 2296 O O . ILE B 1 91 ? 0.955 -16.844 -6.719 1 98.5 91 ILE B O 1
ATOM 2300 N N . THR B 1 92 ? 1.894 -18.094 -5.168 1 98.62 92 THR B N 1
ATOM 2301 C CA . THR B 1 92 ? 1.259 -17.453 -4.027 1 98.62 92 THR B CA 1
ATOM 2302 C C . THR B 1 92 ? 2.303 -16.797 -3.131 1 98.62 92 THR B C 1
ATOM 2304 O O . THR B 1 92 ? 3.281 -17.422 -2.736 1 98.62 92 THR B O 1
ATOM 2307 N N . ILE B 1 93 ? 2.119 -15.562 -2.861 1 98.75 93 ILE B N 1
ATOM 2308 C CA . ILE B 1 93 ? 3.068 -14.805 -2.053 1 98.75 93 ILE B CA 1
ATOM 2309 C C . ILE B 1 93 ? 2.436 -14.461 -0.707 1 98.75 93 ILE B C 1
ATOM 2311 O O . ILE B 1 93 ? 1.363 -13.852 -0.656 1 98.75 93 ILE B O 1
ATOM 2315 N N . LEU B 1 94 ? 3.057 -14.867 0.363 1 98.31 94 LEU B N 1
ATOM 2316 C CA . LEU B 1 94 ? 2.654 -14.5 1.716 1 98.31 94 LEU B CA 1
ATOM 2317 C C . LEU B 1 94 ? 3.66 -13.539 2.338 1 98.31 94 LEU B C 1
ATOM 2319 O O . LEU B 1 94 ? 4.844 -13.555 1.988 1 98.31 94 LEU B O 1
ATOM 2323 N N . GLY B 1 95 ? 3.15 -12.695 3.238 1 97.06 95 GLY B N 1
ATOM 2324 C CA . GLY B 1 95 ? 4.031 -11.805 3.973 1 97.06 95 GLY B CA 1
ATOM 2325 C C . GLY B 1 95 ? 4.602 -10.688 3.113 1 97.06 95 GLY B C 1
ATOM 2326 O O . GLY B 1 95 ? 5.715 -10.219 3.355 1 97.06 95 GLY B O 1
ATOM 2327 N N . ALA B 1 96 ? 3.908 -10.273 2.117 1 96.94 96 ALA B N 1
ATOM 2328 C CA . ALA B 1 96 ? 4.445 -9.297 1.174 1 96.94 96 ALA B CA 1
ATOM 2329 C C . ALA B 1 96 ? 3.912 -7.898 1.47 1 96.94 96 ALA B C 1
ATOM 2331 O O . ALA B 1 96 ? 4.293 -6.93 0.811 1 96.94 96 ALA B O 1
ATOM 2332 N N . THR B 1 97 ? 2.994 -7.742 2.475 1 95.75 97 THR B N 1
ATOM 2333 C CA . THR B 1 97 ? 2.334 -6.473 2.742 1 95.75 97 THR B CA 1
ATOM 2334 C C . THR B 1 97 ? 2.242 -6.215 4.242 1 95.75 97 THR B C 1
ATOM 2336 O O . THR B 1 97 ? 2.58 -7.082 5.051 1 95.75 97 THR B O 1
ATOM 2339 N N . GLY B 1 98 ? 1.953 -4.977 4.633 1 91.81 98 GLY B N 1
ATOM 2340 C CA . GLY B 1 98 ? 1.448 -4.688 5.969 1 91.81 98 GLY B CA 1
ATOM 2341 C C . GLY B 1 98 ? 2.52 -4.172 6.91 1 91.81 98 GLY B C 1
ATOM 2342 O O . GLY B 1 98 ? 2.209 -3.654 7.988 1 91.81 98 GLY B O 1
ATOM 2343 N N . HIS B 1 99 ? 3.824 -4.309 6.676 1 90.31 99 HIS B N 1
ATOM 2344 C CA . HIS B 1 99 ? 4.898 -3.859 7.555 1 90.31 99 HIS B CA 1
ATOM 2345 C C . HIS B 1 99 ? 5.406 -2.482 7.141 1 90.31 99 HIS B C 1
ATOM 2347 O O . HIS B 1 99 ? 4.777 -1.467 7.445 1 90.31 99 HIS B O 1
ATOM 2353 N N . ARG B 1 100 ? 6.238 -2.43 6.18 1 94.31 100 ARG B N 1
ATOM 2354 C CA . ARG B 1 100 ? 6.684 -1.151 5.641 1 94.31 100 ARG B CA 1
ATOM 2355 C C . ARG B 1 100 ? 5.898 -0.782 4.387 1 94.31 100 ARG B C 1
ATOM 2357 O O . ARG B 1 100 ? 5.84 -1.562 3.434 1 94.31 100 ARG B O 1
ATOM 2364 N N . LEU B 1 101 ? 5.375 0.454 4.402 1 96.88 101 LEU B N 1
ATOM 2365 C CA . LEU B 1 101 ? 4.531 0.886 3.293 1 96.88 101 LEU B CA 1
ATOM 2366 C C . LEU B 1 101 ? 5.328 0.95 1.994 1 96.88 101 LEU B C 1
ATOM 2368 O O . LEU B 1 101 ? 4.84 0.527 0.942 1 96.88 101 LEU B O 1
ATOM 2372 N N . ASP B 1 102 ? 6.543 1.491 2.061 1 96.56 102 ASP B N 1
ATOM 2373 C CA . ASP B 1 102 ? 7.316 1.621 0.83 1 96.56 102 ASP B CA 1
ATOM 2374 C C . ASP B 1 102 ? 7.691 0.251 0.267 1 96.56 102 ASP B C 1
ATOM 2376 O O . ASP B 1 102 ? 7.727 0.064 -0.951 1 96.56 102 ASP B O 1
ATOM 2380 N N . HIS B 1 103 ? 7.918 -0.727 1.138 1 95.81 103 HIS B N 1
ATOM 2381 C CA . HIS B 1 103 ? 8.141 -2.092 0.676 1 95.81 103 HIS B CA 1
ATOM 2382 C C . HIS B 1 103 ? 6.875 -2.686 0.075 1 95.81 103 HIS B C 1
ATOM 2384 O O . HIS B 1 103 ? 6.93 -3.375 -0.947 1 95.81 103 HIS B O 1
ATOM 2390 N N . THR B 1 104 ? 5.77 -2.438 0.716 1 97.12 104 THR B N 1
ATOM 2391 C CA . THR B 1 104 ? 4.488 -2.916 0.208 1 97.12 104 THR B CA 1
ATOM 2392 C C . THR B 1 104 ? 4.234 -2.383 -1.199 1 97.12 104 THR B C 1
ATOM 2394 O O . THR B 1 104 ? 3.8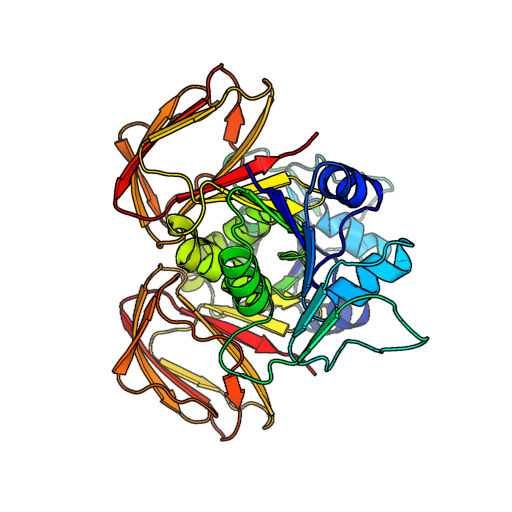75 -3.145 -2.1 1 97.12 104 THR B O 1
ATOM 2397 N N . LEU B 1 105 ? 4.461 -1.109 -1.402 1 97.62 105 LEU B N 1
ATOM 2398 C CA . LEU B 1 105 ? 4.227 -0.482 -2.699 1 97.62 105 LEU B CA 1
ATOM 2399 C C . LEU B 1 105 ? 5.191 -1.025 -3.746 1 97.62 105 LEU B C 1
ATOM 2401 O O . LEU B 1 105 ? 4.805 -1.255 -4.895 1 97.62 105 LEU B O 1
ATOM 2405 N N . LYS B 1 106 ? 6.418 -1.207 -3.344 1 96.56 106 LYS B N 1
ATOM 2406 C CA . LYS B 1 106 ? 7.383 -1.83 -4.246 1 96.56 106 LYS B CA 1
ATOM 2407 C C . LYS B 1 106 ? 6.93 -3.229 -4.656 1 96.56 106 LYS B C 1
ATOM 2409 O O . LYS B 1 106 ? 7.043 -3.605 -5.824 1 96.56 106 LYS B O 1
ATOM 2414 N N . ASN B 1 107 ? 6.434 -3.98 -3.697 1 97.38 107 ASN B N 1
ATOM 2415 C CA . ASN B 1 107 ? 5.988 -5.34 -3.982 1 97.38 107 ASN B CA 1
ATOM 2416 C C . ASN B 1 107 ? 4.828 -5.355 -4.973 1 97.38 107 ASN B C 1
ATOM 2418 O O . ASN B 1 107 ? 4.707 -6.277 -5.781 1 97.38 107 ASN B O 1
ATOM 2422 N N . LEU B 1 108 ? 3.955 -4.355 -4.961 1 97.81 108 LEU B N 1
ATOM 2423 C CA . LEU B 1 108 ? 2.881 -4.25 -5.941 1 97.81 108 LEU B CA 1
ATOM 2424 C C . LEU B 1 108 ? 3.441 -3.99 -7.336 1 97.81 108 LEU B C 1
ATOM 2426 O O . LEU B 1 108 ? 2.953 -4.551 -8.32 1 97.81 108 LEU B O 1
ATOM 2430 N N . SER B 1 109 ? 4.453 -3.146 -7.398 1 97.44 109 SER B N 1
ATOM 2431 C CA . SER B 1 109 ? 5.141 -2.896 -8.664 1 97.44 109 SER B CA 1
ATOM 2432 C C . SER B 1 109 ? 5.766 -4.172 -9.211 1 97.44 109 SER B C 1
ATOM 2434 O O . SER B 1 109 ? 5.688 -4.441 -10.414 1 97.44 109 SER B O 1
ATOM 2436 N N . VAL B 1 110 ? 6.336 -4.922 -8.32 1 97.06 110 VAL B N 1
ATOM 2437 C CA . VAL B 1 110 ? 6.984 -6.18 -8.688 1 97.06 110 VAL B CA 1
ATOM 2438 C C . VAL B 1 110 ? 5.941 -7.164 -9.203 1 97.06 110 VAL B C 1
ATOM 2440 O O . VAL B 1 110 ? 6.211 -7.926 -10.141 1 97.06 110 VAL B O 1
ATOM 2443 N N . LEU B 1 111 ? 4.777 -7.16 -8.617 1 97.25 111 LEU B N 1
ATOM 2444 C CA . LEU B 1 111 ? 3.676 -7.996 -9.086 1 97.25 111 LEU B CA 1
ATOM 2445 C C . LEU B 1 111 ? 3.395 -7.742 -10.562 1 97.25 111 LEU B C 1
ATOM 2447 O O . LEU B 1 111 ? 3.252 -8.688 -11.344 1 97.25 111 LEU B O 1
ATOM 2451 N N . LYS B 1 112 ? 3.326 -6.488 -10.906 1 97.5 112 LYS B N 1
ATOM 2452 C CA . LYS B 1 112 ? 3.109 -6.133 -12.305 1 97.5 112 LYS B CA 1
ATOM 2453 C C . LYS B 1 112 ? 4.293 -6.551 -13.172 1 97.5 112 LYS B C 1
ATOM 2455 O O . LYS B 1 112 ? 4.113 -7.117 -14.25 1 97.5 112 LYS B O 1
ATOM 2460 N N . GLN B 1 113 ? 5.465 -6.32 -12.695 1 96.94 113 GLN B N 1
ATOM 2461 C CA . GLN B 1 113 ? 6.699 -6.594 -13.422 1 96.94 113 GLN B CA 1
ATOM 2462 C C . GLN B 1 113 ? 6.793 -8.07 -13.812 1 96.94 113 GLN B C 1
ATOM 2464 O O . GLN B 1 113 ? 7.258 -8.391 -14.906 1 96.94 113 GLN B O 1
ATOM 2469 N N . PHE B 1 114 ? 6.328 -8.953 -12.977 1 97.38 114 PHE B N 1
ATOM 2470 C CA . PHE B 1 114 ? 6.559 -10.383 -13.164 1 97.38 114 PHE B CA 1
ATOM 2471 C C . PHE B 1 114 ? 5.285 -11.086 -13.625 1 97.38 114 PHE B C 1
ATOM 2473 O O . PHE B 1 114 ? 5.301 -12.281 -13.922 1 97.38 114 PHE B O 1
ATOM 2480 N N . ASN B 1 115 ? 4.203 -10.398 -13.695 1 96.25 115 ASN B N 1
ATOM 2481 C CA . ASN B 1 115 ? 2.889 -11 -13.898 1 96.25 115 ASN B CA 1
ATOM 2482 C C . ASN B 1 115 ? 2.84 -11.836 -15.172 1 96.25 115 ASN B C 1
ATOM 2484 O O . ASN B 1 115 ? 2.279 -12.938 -15.172 1 96.25 115 ASN B O 1
ATOM 2488 N N . LYS B 1 116 ? 3.461 -11.422 -16.297 1 93.75 116 LYS B N 1
ATOM 2489 C CA . LYS B 1 116 ? 3.379 -12.094 -17.594 1 93.75 116 LYS B CA 1
ATOM 2490 C C . LYS B 1 116 ? 4.191 -13.383 -17.594 1 93.75 116 LYS B C 1
ATOM 2492 O O . LYS B 1 116 ? 4 -14.242 -18.469 1 93.75 116 LYS B O 1
ATOM 2497 N N . GLY B 1 117 ? 5.035 -13.562 -16.641 1 93.81 117 GLY B N 1
ATOM 2498 C CA . GLY B 1 117 ? 5.914 -14.719 -16.641 1 93.81 117 GLY B CA 1
ATOM 2499 C C . GLY B 1 117 ? 5.309 -15.93 -15.945 1 93.81 117 GLY B C 1
ATOM 2500 O O . GLY B 1 117 ? 5.887 -17.016 -15.969 1 93.81 117 GLY B O 1
ATOM 2501 N N . PHE B 1 118 ? 4.164 -15.727 -15.359 1 96.88 118 PHE B N 1
ATOM 2502 C CA . PHE B 1 118 ? 3.498 -16.781 -14.617 1 96.88 118 PHE B CA 1
ATOM 2503 C C . PHE B 1 118 ? 2.035 -16.891 -15.031 1 96.88 118 PHE B C 1
ATOM 2505 O O . PHE B 1 118 ? 1.45 -15.938 -15.531 1 96.88 118 PHE B O 1
ATOM 2512 N N . GLU B 1 119 ? 1.47 -18.109 -14.883 1 95.81 119 GLU B N 1
ATOM 2513 C CA . GLU B 1 119 ? 0.037 -18.266 -15.102 1 95.81 119 GLU B CA 1
ATOM 2514 C C . GLU B 1 119 ? -0.777 -17.422 -14.133 1 95.81 119 GLU B C 1
ATOM 2516 O O . GLU B 1 119 ? -1.803 -16.844 -14.508 1 95.81 119 GLU B O 1
ATOM 2521 N N . GLN B 1 120 ? -0.266 -17.406 -12.922 1 95.81 120 GLN B N 1
ATOM 2522 C CA . GLN B 1 120 ? -0.93 -16.609 -11.891 1 95.81 120 GLN B CA 1
ATOM 2523 C C . GLN B 1 120 ? 0.05 -16.219 -10.789 1 95.81 120 GLN B C 1
ATOM 2525 O O . GLN B 1 120 ? 0.885 -17.016 -10.375 1 95.81 120 GLN B O 1
ATOM 2530 N N . ILE B 1 121 ? -0.022 -14.984 -10.391 1 98.06 121 ILE B N 1
ATOM 2531 C CA . ILE B 1 121 ? 0.657 -14.5 -9.195 1 98.06 121 ILE B CA 1
ATOM 2532 C C . ILE B 1 121 ? -0.341 -13.773 -8.297 1 98.06 121 ILE B C 1
ATOM 2534 O O . ILE B 1 121 ? -1.112 -12.938 -8.766 1 98.06 121 ILE B O 1
ATOM 2538 N N . ARG B 1 122 ? -0.384 -14.172 -7.098 1 97.75 122 ARG B N 1
ATOM 2539 C CA . ARG B 1 122 ? -1.263 -13.477 -6.168 1 97.75 122 ARG B CA 1
ATOM 2540 C C . ARG B 1 122 ? -0.572 -13.242 -4.828 1 97.75 122 ARG B C 1
ATOM 2542 O O . ARG B 1 122 ? 0.203 -14.086 -4.375 1 97.75 122 ARG B O 1
ATOM 2549 N N . MET B 1 123 ? -0.833 -12.156 -4.227 1 98.38 123 MET B N 1
ATOM 2550 C CA . MET B 1 123 ? -0.464 -11.867 -2.844 1 98.38 123 MET B CA 1
ATOM 2551 C C . MET B 1 123 ? -1.624 -12.156 -1.897 1 98.38 123 MET B C 1
ATOM 2553 O O . MET B 1 123 ? -2.748 -11.711 -2.131 1 98.38 123 MET B O 1
ATOM 2557 N N . VAL B 1 124 ? -1.313 -12.914 -0.893 1 98.19 124 VAL B N 1
ATOM 2558 C CA . VAL B 1 124 ? -2.355 -13.289 0.056 1 98.19 124 VAL B CA 1
ATOM 2559 C C . VAL B 1 124 ? -1.939 -12.883 1.469 1 98.19 124 VAL B C 1
ATOM 2561 O O . VAL B 1 124 ? -0.781 -13.062 1.855 1 98.19 124 VAL B O 1
ATOM 2564 N N . ASP B 1 125 ? -2.83 -12.266 2.23 1 97 125 ASP B N 1
ATOM 2565 C CA . ASP B 1 125 ? -2.627 -11.984 3.646 1 97 125 ASP B CA 1
ATOM 2566 C C . ASP B 1 125 ? -3.855 -12.375 4.465 1 97 125 ASP B C 1
ATOM 2568 O O . ASP B 1 125 ? -4.723 -13.109 3.984 1 97 125 ASP B O 1
ATOM 2572 N N . ASN B 1 126 ? -3.875 -12 5.734 1 95.31 126 ASN B N 1
ATOM 2573 C CA . ASN B 1 126 ? -4.938 -12.445 6.633 1 95.31 126 ASN B CA 1
ATOM 2574 C C . ASN B 1 126 ? -6.27 -11.781 6.289 1 95.31 126 ASN B C 1
ATOM 2576 O O . ASN B 1 126 ? -7.312 -12.18 6.816 1 95.31 126 ASN B O 1
ATOM 2580 N N . PHE B 1 127 ? -6.262 -10.875 5.352 1 95.94 127 PHE B N 1
ATOM 2581 C CA . PHE B 1 127 ? -7.469 -10.125 5.047 1 95.94 127 PHE B CA 1
ATOM 2582 C C . PHE B 1 127 ? -8.008 -10.492 3.67 1 95.94 127 PHE B C 1
ATOM 2584 O O . PHE B 1 127 ? -9.172 -10.219 3.357 1 95.94 127 PHE B O 1
ATOM 2591 N N . GLY B 1 128 ? -7.148 -11.023 2.828 1 97.12 128 GLY B N 1
ATOM 2592 C CA . GLY B 1 128 ? -7.605 -11.383 1.494 1 97.12 128 GLY B CA 1
ATOM 2593 C C . GLY B 1 128 ? -6.469 -11.562 0.505 1 97.12 128 GLY B C 1
ATOM 2594 O O . GLY B 1 128 ? -5.328 -11.805 0.9 1 97.12 128 GLY B O 1
ATOM 2595 N N . GLU B 1 129 ? -6.848 -11.617 -0.754 1 97.94 129 GLU B N 1
ATOM 2596 C CA . GLU B 1 129 ? -5.855 -11.758 -1.815 1 97.94 129 GLU B CA 1
ATOM 2597 C C . GLU B 1 129 ? -5.883 -10.562 -2.76 1 97.94 129 GLU B C 1
ATOM 2599 O O . GLU B 1 129 ? -6.914 -9.906 -2.912 1 97.94 129 GLU B O 1
ATOM 2604 N N . THR B 1 130 ? -4.766 -10.227 -3.289 1 98.38 130 THR B N 1
ATOM 2605 C CA . THR B 1 130 ? -4.582 -9.156 -4.266 1 98.38 130 THR B CA 1
ATOM 2606 C C . THR B 1 130 ? -3.91 -9.688 -5.527 1 98.38 130 THR B C 1
ATOM 2608 O O . THR B 1 130 ? -2.9 -10.391 -5.453 1 98.38 130 THR B O 1
ATOM 2611 N N . LEU B 1 131 ? -4.434 -9.43 -6.676 1 97.56 131 LEU B N 1
ATOM 2612 C CA . LEU B 1 131 ? -3.818 -9.852 -7.93 1 97.56 131 LEU B CA 1
ATOM 2613 C C . LEU B 1 131 ? -3.998 -8.789 -9.008 1 97.56 131 LEU B C 1
ATOM 2615 O O . LEU B 1 131 ? -4.934 -7.988 -8.945 1 97.56 131 LEU B O 1
ATOM 2619 N N . LEU B 1 132 ? -3.072 -8.664 -9.898 1 98.44 132 LEU B N 1
ATOM 2620 C CA . LEU B 1 132 ? -3.217 -7.902 -11.133 1 98.44 132 LEU B CA 1
ATOM 2621 C C . LEU B 1 132 ? -4.066 -8.664 -12.148 1 98.44 132 LEU B C 1
ATOM 2623 O O . LEU B 1 132 ? -3.705 -9.766 -12.562 1 98.44 132 LEU B O 1
ATOM 2627 N N . ILE B 1 133 ? -5.203 -8.07 -12.531 1 98.25 133 ILE B N 1
ATOM 2628 C CA . ILE B 1 133 ? -6.121 -8.852 -13.352 1 98.25 133 ILE B CA 1
ATOM 2629 C C . ILE B 1 133 ? -5.945 -8.477 -14.82 1 98.25 133 ILE B C 1
ATOM 2631 O O . ILE B 1 133 ? -5.559 -7.352 -15.141 1 98.25 133 ILE B O 1
ATOM 2635 N N . PRO B 1 134 ? -6.211 -9.453 -15.703 1 97.94 134 PRO B N 1
ATOM 2636 C CA . PRO B 1 134 ? -6.172 -9.156 -17.141 1 97.94 134 PRO B CA 1
ATOM 2637 C C . PRO B 1 134 ? -7.328 -8.258 -17.578 1 97.94 134 PRO B C 1
ATOM 2639 O O . PRO B 1 134 ? -8.188 -7.902 -16.766 1 97.94 134 PRO B O 1
ATOM 2642 N N . ARG B 1 135 ? -7.363 -7.859 -18.844 1 98.25 135 ARG B N 1
ATOM 2643 C CA . ARG B 1 135 ? -8.344 -6.934 -19.391 1 98.25 135 ARG B CA 1
ATOM 2644 C C . ARG B 1 135 ? -9.75 -7.527 -19.344 1 98.25 135 ARG B C 1
ATOM 2646 O O . ARG B 1 135 ? -10.742 -6.797 -19.391 1 98.25 135 ARG B O 1
ATOM 2653 N N . SER B 1 136 ? -9.828 -8.812 -19.391 1 98.56 136 SER B N 1
ATOM 2654 C CA . SER B 1 136 ? -11.07 -9.547 -19.188 1 98.56 136 SER B CA 1
ATOM 2655 C C . SER B 1 136 ? -10.945 -10.578 -18.078 1 98.56 136 SER B C 1
ATOM 2657 O O . SER B 1 136 ? -10.172 -11.531 -18.188 1 98.56 136 SER B O 1
ATOM 2659 N N . PHE B 1 137 ? -11.656 -10.367 -16.984 1 98.25 137 PHE B N 1
ATOM 2660 C CA . PHE B 1 137 ? -11.594 -11.195 -15.797 1 98.25 137 PHE B CA 1
ATOM 2661 C C . PHE B 1 137 ? -12.969 -11.727 -15.422 1 98.25 137 PHE B C 1
ATOM 2663 O O . PHE B 1 137 ? -13.961 -11 -15.508 1 98.25 137 PHE B O 1
ATOM 2670 N N . ARG B 1 138 ? -13.047 -12.992 -15.109 1 98.25 138 ARG B N 1
ATOM 2671 C CA . ARG B 1 138 ? -14.273 -13.664 -14.688 1 98.25 138 ARG B CA 1
ATOM 2672 C C . ARG B 1 138 ? -14 -14.648 -13.562 1 98.25 138 ARG B C 1
ATOM 2674 O O . ARG B 1 138 ? -13.094 -15.477 -13.656 1 98.25 138 ARG B O 1
ATOM 2681 N N . LYS B 1 139 ? -14.711 -14.594 -12.484 1 97.5 139 LYS B N 1
ATOM 2682 C CA . LYS B 1 139 ? -14.539 -15.5 -11.359 1 97.5 139 LYS B CA 1
ATOM 2683 C C . LYS B 1 139 ? -15.828 -15.648 -10.555 1 97.5 139 LYS B C 1
ATOM 2685 O O . LYS B 1 139 ? -16.531 -14.664 -10.312 1 97.5 139 LYS B O 1
ATOM 2690 N N . VAL B 1 140 ? -16.156 -16.812 -10.172 1 97.69 140 VAL B N 1
ATOM 2691 C CA . VAL B 1 140 ? -17.266 -17.047 -9.242 1 97.69 140 VAL B CA 1
ATOM 2692 C C . VAL B 1 140 ? -16.781 -16.812 -7.812 1 97.69 140 VAL B C 1
ATOM 2694 O O . VAL B 1 140 ? -15.812 -17.422 -7.371 1 97.69 140 VAL B O 1
ATOM 2697 N N . MET B 1 141 ? -17.453 -15.914 -7.145 1 96.5 141 MET B N 1
ATOM 2698 C CA . MET B 1 141 ? -17.125 -15.578 -5.762 1 96.5 141 MET B CA 1
ATOM 2699 C C . MET B 1 141 ? -18.359 -15.609 -4.883 1 96.5 141 MET B C 1
ATOM 2701 O O . MET B 1 141 ? -19.484 -15.492 -5.383 1 96.5 141 MET B O 1
ATOM 2705 N N . GLY B 1 142 ? -18.156 -15.789 -3.621 1 96.88 142 GLY B N 1
ATOM 2706 C CA . GLY B 1 142 ? -19.297 -15.805 -2.701 1 96.88 142 GLY B CA 1
ATOM 2707 C C . GLY B 1 142 ? -20.016 -14.477 -2.631 1 96.88 142 GLY B C 1
ATOM 2708 O O . GLY B 1 142 ? -19.391 -13.414 -2.613 1 96.88 142 GLY B O 1
ATOM 2709 N N . ILE B 1 143 ? -21.375 -14.609 -2.531 1 97.88 143 ILE B N 1
ATOM 2710 C CA . ILE B 1 143 ? -22.188 -13.406 -2.359 1 97.88 143 ILE B CA 1
ATOM 2711 C C . ILE B 1 143 ? -21.828 -12.727 -1.04 1 97.88 143 ILE B C 1
ATOM 2713 O O . ILE B 1 143 ? -21.656 -13.391 -0.017 1 97.88 143 ILE B O 1
ATOM 2717 N N . GLY B 1 144 ? -21.672 -11.445 -1.095 1 97.44 144 GLY B N 1
ATOM 2718 C CA . GLY B 1 144 ? -21.328 -10.695 0.102 1 97.44 144 GLY B CA 1
ATOM 2719 C C . GLY B 1 144 ? -19.844 -10.445 0.24 1 97.44 144 GLY B C 1
ATOM 2720 O O . GLY B 1 144 ? -19.422 -9.617 1.046 1 97.44 144 GLY B O 1
ATOM 2721 N N . THR B 1 145 ? -19.016 -11.148 -0.591 1 97.69 145 THR B N 1
ATOM 2722 C CA . THR B 1 145 ? -17.562 -10.961 -0.556 1 97.69 145 THR B CA 1
ATOM 2723 C C . THR B 1 145 ? -17.203 -9.523 -0.918 1 97.69 145 THR B C 1
ATOM 2725 O O . THR B 1 145 ? -17.703 -8.977 -1.905 1 97.69 145 THR B O 1
ATOM 2728 N N . GLN B 1 146 ? -16.375 -8.938 -0.072 1 97.19 146 GLN B N 1
ATOM 2729 C CA . GLN B 1 146 ? -15.914 -7.586 -0.377 1 97.19 146 GLN B CA 1
ATOM 2730 C C . GLN B 1 146 ? -14.82 -7.609 -1.437 1 97.19 146 GLN B C 1
ATOM 2732 O O . GLN B 1 146 ? -13.938 -8.469 -1.406 1 97.19 146 GLN B O 1
ATOM 2737 N N . VAL B 1 147 ? -14.93 -6.676 -2.395 1 97.94 147 VAL B N 1
ATOM 2738 C CA . VAL B 1 147 ? -13.898 -6.547 -3.42 1 97.94 147 VAL B CA 1
ATOM 2739 C C . VAL B 1 147 ? -13.531 -5.074 -3.6 1 97.94 147 VAL B C 1
ATOM 2741 O O . VAL B 1 147 ? -14.359 -4.188 -3.395 1 97.94 147 VAL B O 1
ATOM 2744 N N . SER B 1 148 ? -12.312 -4.789 -3.891 1 98.06 148 SER B N 1
ATOM 2745 C CA . SER B 1 148 ? -11.828 -3.449 -4.203 1 98.06 148 SER B CA 1
ATOM 2746 C C . SER B 1 148 ? -10.977 -3.451 -5.469 1 98.06 148 SER B C 1
ATOM 2748 O O . SER B 1 148 ? -10.219 -4.391 -5.711 1 98.06 148 SER B O 1
ATOM 2750 N N . LEU B 1 149 ? -11.148 -2.443 -6.305 1 98.56 149 LEU B N 1
ATOM 2751 C CA . LEU B 1 149 ? -10.336 -2.215 -7.496 1 98.56 149 LEU B CA 1
ATOM 2752 C C . LEU B 1 149 ? -9.406 -1.019 -7.297 1 98.56 149 LEU B C 1
ATOM 2754 O O . LEU B 1 149 ? -9.82 0.009 -6.754 1 98.56 149 LEU B O 1
ATOM 2758 N N . PHE B 1 150 ? -8.164 -1.162 -7.672 1 98.5 150 PHE B N 1
ATOM 2759 C CA . PHE B 1 150 ? -7.195 -0.079 -7.551 1 98.5 150 PHE B CA 1
ATOM 2760 C C . PHE B 1 150 ? -6.359 0.042 -8.82 1 98.5 150 PHE B C 1
ATOM 2762 O O . PHE B 1 150 ? -5.719 -0.922 -9.242 1 98.5 150 PHE B O 1
ATOM 2769 N N . PRO B 1 151 ? -6.34 1.247 -9.422 1 98.75 151 PRO B N 1
ATOM 2770 C CA . PRO B 1 151 ? -5.52 1.442 -10.617 1 98.75 151 PRO B CA 1
ATOM 2771 C C . PRO B 1 151 ? -4.031 1.559 -10.305 1 98.75 151 PRO B C 1
ATOM 2773 O O . PRO B 1 151 ? -3.543 2.652 -10 1 98.75 151 PRO B O 1
ATOM 2776 N N . LEU B 1 152 ? -3.285 0.476 -10.492 1 98.44 152 LEU B N 1
ATOM 2777 C CA . LEU B 1 152 ? -1.846 0.478 -10.25 1 98.44 152 LEU B CA 1
ATOM 2778 C C . LEU B 1 152 ? -1.134 1.423 -11.219 1 98.44 152 LEU B C 1
ATOM 2780 O O . LEU B 1 152 ? -0.13 2.041 -10.859 1 98.44 152 LEU B O 1
ATOM 2784 N N . SER B 1 153 ? -1.727 1.631 -12.398 1 98.25 153 SER B N 1
ATOM 2785 C CA . SER B 1 153 ? -1.173 2.531 -13.398 1 98.25 153 SER B CA 1
ATOM 2786 C C . SER B 1 153 ? -1.614 3.971 -13.156 1 98.25 153 SER B C 1
ATOM 2788 O O . SER B 1 153 ? -1.396 4.844 -14 1 98.25 153 SER B O 1
ATOM 2790 N N . GLY B 1 154 ? -2.246 4.188 -12.078 1 98.25 154 GLY B N 1
ATOM 2791 C CA . GLY B 1 154 ? -2.715 5.52 -11.75 1 98.25 154 GLY B CA 1
ATOM 2792 C C . GLY B 1 154 ? -4.09 5.828 -12.312 1 98.25 154 GLY B C 1
ATOM 2793 O O . GLY B 1 154 ? -4.859 6.582 -11.711 1 98.25 154 GLY B O 1
ATOM 2794 N N . LYS B 1 155 ? -4.316 5.355 -13.461 1 98.5 155 LYS B N 1
ATOM 2795 C CA . LYS B 1 155 ? -5.586 5.52 -14.164 1 98.5 155 LYS B CA 1
ATOM 2796 C C . LYS B 1 155 ? -5.91 4.289 -15.008 1 98.5 155 LYS B C 1
ATOM 2798 O O . LYS B 1 155 ? -5.043 3.76 -15.703 1 98.5 155 LYS B O 1
ATOM 2803 N N . VAL B 1 156 ? -7.117 3.791 -14.852 1 98.81 156 VAL B N 1
ATOM 2804 C CA . VAL B 1 156 ? -7.617 2.711 -15.695 1 98.81 156 VAL B CA 1
ATOM 2805 C C . VAL B 1 156 ? -8.938 3.127 -16.344 1 98.81 156 VAL B C 1
ATOM 2807 O O . VAL B 1 156 ? -9.836 3.633 -15.664 1 98.81 156 VAL B O 1
ATOM 2810 N N . THR B 1 157 ? -9.047 2.953 -17.672 1 98.81 157 THR B N 1
ATOM 2811 C CA . THR B 1 157 ? -10.211 3.465 -18.391 1 98.81 157 THR B CA 1
ATOM 2812 C C . THR B 1 157 ? -11.016 2.322 -19 1 98.81 157 THR B C 1
ATOM 2814 O O . THR B 1 157 ? -10.5 1.219 -19.188 1 98.81 157 THR B O 1
ATOM 2817 N N . GLY B 1 158 ? -12.273 2.588 -19.234 1 98.81 158 GLY B N 1
ATOM 2818 C CA . GLY B 1 158 ? -13.148 1.656 -19.922 1 98.81 158 GLY B CA 1
ATOM 2819 C C . GLY B 1 158 ? -13.523 0.452 -19.078 1 98.81 158 GLY B C 1
ATOM 2820 O O . GLY B 1 158 ? -13.641 -0.662 -19.594 1 98.81 158 GLY B O 1
ATOM 2821 N N . ILE B 1 159 ? -13.68 0.668 -17.766 1 98.88 159 ILE B N 1
ATOM 2822 C CA . ILE B 1 159 ? -13.969 -0.444 -16.859 1 98.88 159 ILE B CA 1
ATOM 2823 C C . ILE B 1 159 ? -15.469 -0.745 -16.891 1 98.88 159 ILE B C 1
ATOM 2825 O O . ILE B 1 159 ? -16.297 0.16 -16.734 1 98.88 159 ILE B O 1
ATOM 2829 N N . THR B 1 160 ? -15.797 -1.867 -17.141 1 98.88 160 THR B N 1
ATOM 2830 C CA . THR B 1 160 ? -17.156 -2.385 -16.984 1 98.88 160 THR B CA 1
ATOM 2831 C C . THR B 1 160 ? -17.156 -3.59 -16.047 1 98.88 160 THR B C 1
ATOM 2833 O O . THR B 1 160 ? -16.328 -4.484 -16.156 1 98.88 160 THR B O 1
ATOM 2836 N N . THR B 1 161 ? -18.016 -3.57 -15.07 1 98.75 161 THR B N 1
ATOM 2837 C CA . THR B 1 161 ? -18.094 -4.676 -14.117 1 98.75 161 THR B CA 1
ATOM 2838 C C . THR B 1 161 ? -19.516 -5.18 -14 1 98.75 161 THR B C 1
ATOM 2840 O O . THR B 1 161 ? -20.469 -4.418 -14.188 1 98.75 161 THR B O 1
ATOM 2843 N N . SER B 1 162 ? -19.688 -6.414 -13.734 1 98.62 162 SER B N 1
ATOM 2844 C CA . SER B 1 162 ? -20.969 -7.035 -13.391 1 98.62 162 SER B CA 1
ATOM 2845 C C . SER B 1 162 ? -20.812 -7.965 -12.188 1 98.62 162 SER B C 1
ATOM 2847 O O . SER B 1 162 ? -19.703 -8.398 -11.859 1 98.62 162 SER B O 1
ATOM 2849 N N . GLY B 1 163 ? -21.891 -8.188 -11.5 1 98.44 163 GLY B N 1
ATOM 2850 C CA . GLY B 1 163 ? -21.891 -9.055 -10.336 1 98.44 163 GLY B CA 1
ATOM 2851 C C . GLY B 1 163 ? -21.516 -8.328 -9.055 1 98.44 163 GLY B C 1
ATOM 2852 O O . GLY B 1 163 ? -21.281 -8.953 -8.023 1 98.44 163 GLY B O 1
ATOM 2853 N N . LEU B 1 164 ? -21.438 -7.035 -9.117 1 98.12 164 LEU B N 1
ATOM 2854 C CA . LEU B 1 164 ? -21.047 -6.223 -7.973 1 98.12 164 LEU B CA 1
ATOM 2855 C C . LEU B 1 164 ? -22.141 -5.242 -7.586 1 98.12 164 LEU B C 1
ATOM 2857 O O . LEU B 1 164 ? -22.953 -4.855 -8.43 1 98.12 164 LEU B O 1
ATOM 2861 N N . GLN B 1 165 ? -22.141 -4.836 -6.371 1 97.38 165 GLN B N 1
ATOM 2862 C CA . GLN B 1 165 ? -23.156 -3.926 -5.832 1 97.38 165 GLN B CA 1
ATOM 2863 C C . GLN B 1 165 ? -23.094 -2.566 -6.52 1 97.38 165 GLN B C 1
ATOM 2865 O O . GLN B 1 165 ? -24.125 -1.926 -6.738 1 97.38 165 GLN B O 1
ATOM 2870 N N . TYR B 1 166 ? -21.891 -2.033 -6.773 1 96.25 166 TYR B N 1
ATOM 2871 C CA . TYR B 1 166 ? -21.672 -0.778 -7.484 1 96.25 166 TYR B CA 1
ATOM 2872 C C . TYR B 1 166 ? -20.969 -1.023 -8.812 1 96.25 166 TYR B C 1
ATOM 2874 O O . TYR B 1 166 ? -19.766 -0.804 -8.945 1 96.25 166 TYR B O 1
ATOM 2882 N N . PRO B 1 167 ? -21.766 -1.462 -9.781 1 97.25 167 PRO B N 1
ATOM 2883 C CA . PRO B 1 167 ? -21.172 -1.782 -11.086 1 97.25 167 PRO B CA 1
ATOM 2884 C C . PRO B 1 167 ? -20.656 -0.548 -11.812 1 97.25 167 PRO B C 1
ATOM 2886 O O . PRO B 1 167 ? -21.141 0.562 -11.586 1 97.25 167 PRO B O 1
ATOM 2889 N N . LEU B 1 168 ? -19.625 -0.73 -12.578 1 98.19 168 LEU B N 1
ATOM 2890 C CA . LEU B 1 168 ? -19.094 0.29 -13.469 1 98.19 168 LEU B CA 1
ATOM 2891 C C . LEU B 1 168 ? -19.484 -0.005 -14.914 1 98.19 168 LEU B C 1
ATOM 2893 O O . LEU B 1 168 ? -19.609 -1.169 -15.305 1 98.19 168 LEU B O 1
ATOM 2897 N N . SER B 1 169 ? -19.734 0.968 -15.703 1 98.62 169 SER B N 1
ATOM 2898 C CA . SER B 1 169 ? -20.016 0.871 -17.125 1 98.62 169 SER B CA 1
ATOM 2899 C C . SER B 1 169 ? -19.156 1.827 -17.938 1 98.62 169 SER B C 1
ATOM 2901 O O . SER B 1 169 ? -19.5 2.994 -18.125 1 98.62 169 SER B O 1
ATOM 2903 N N . GLN B 1 170 ? -18.125 1.25 -18.484 1 98.62 170 GLN B N 1
ATOM 2904 C CA . GLN B 1 170 ? -17.188 2.025 -19.281 1 98.62 170 GLN B CA 1
ATOM 2905 C C . GLN B 1 170 ? -16.688 3.25 -18.516 1 98.62 170 GLN B C 1
ATOM 2907 O O . GLN B 1 170 ? -16.672 4.355 -19.062 1 98.62 170 GLN B O 1
ATOM 2912 N N . GLU B 1 171 ? -16.391 3.07 -17.312 1 98.5 171 GLU B N 1
ATOM 2913 C CA . GLU B 1 171 ? -15.984 4.168 -16.453 1 98.5 171 GLU B CA 1
ATOM 2914 C C . GLU B 1 171 ? -14.477 4.129 -16.188 1 98.5 171 GLU B C 1
ATOM 2916 O O . GLU B 1 171 ? -13.781 3.25 -16.703 1 98.5 171 GLU B O 1
ATOM 2921 N N . THR B 1 172 ? -13.992 5.219 -15.602 1 98.69 172 THR B N 1
ATOM 2922 C CA . THR B 1 172 ? -12.57 5.379 -15.312 1 98.69 172 THR B CA 1
ATOM 2923 C C . THR B 1 172 ? -12.328 5.422 -13.805 1 98.69 172 THR B C 1
ATOM 2925 O O . THR B 1 172 ? -13.078 6.07 -13.07 1 98.69 172 THR B O 1
ATOM 2928 N N . LEU B 1 173 ? -11.406 4.613 -13.359 1 98.5 173 LEU B N 1
ATOM 2929 C CA . LEU B 1 173 ? -10.859 4.777 -12.016 1 98.5 173 LEU B CA 1
ATOM 2930 C C . LEU B 1 173 ? -9.516 5.496 -12.055 1 98.5 173 LEU B C 1
ATOM 2932 O O . LEU B 1 173 ? -8.672 5.203 -12.914 1 98.5 173 LEU B O 1
ATOM 2936 N N . GLU B 1 174 ? -9.344 6.496 -11.195 1 98.56 174 GLU B N 1
ATOM 2937 C CA . GLU B 1 174 ? -8.125 7.293 -11.133 1 98.56 174 GLU B CA 1
ATOM 2938 C C . GLU B 1 174 ? -7.777 7.664 -9.695 1 98.56 174 GLU B C 1
ATOM 2940 O O . GLU B 1 174 ? -8.617 8.188 -8.961 1 98.56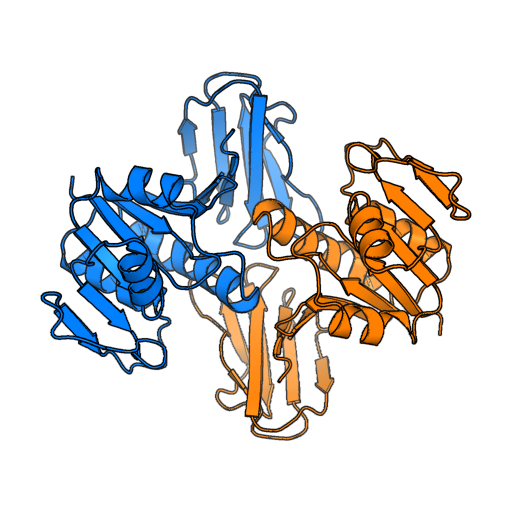 174 GLU B O 1
ATOM 2945 N N . ASN B 1 175 ? -6.516 7.402 -9.32 1 97.94 175 ASN B N 1
ATOM 2946 C CA . ASN B 1 175 ? -6.078 7.703 -7.961 1 97.94 175 ASN B CA 1
ATOM 2947 C C . ASN B 1 175 ? -6.262 9.18 -7.629 1 97.94 175 ASN B C 1
ATOM 2949 O O . ASN B 1 175 ? -5.852 10.055 -8.398 1 97.94 175 ASN B O 1
ATOM 2953 N N . GLY B 1 176 ? -6.93 9.414 -6.527 1 96.38 176 GLY B N 1
ATOM 2954 C CA . GLY B 1 176 ? -7.176 10.773 -6.082 1 96.38 176 GLY B CA 1
ATOM 2955 C C . GLY B 1 176 ? -8.414 11.391 -6.707 1 96.38 176 GLY B C 1
ATOM 2956 O O . GLY B 1 176 ? -8.766 12.531 -6.406 1 96.38 176 GLY B O 1
ATOM 2957 N N . VAL B 1 177 ? -9.062 10.711 -7.602 1 96.25 177 VAL B N 1
ATOM 2958 C CA . VAL B 1 177 ? -10.203 11.273 -8.32 1 96.25 177 VAL B CA 1
ATOM 2959 C C . VAL B 1 177 ? -11.422 10.375 -8.125 1 96.25 177 VAL B C 1
ATOM 2961 O O . VAL B 1 177 ? -12.414 10.797 -7.523 1 96.25 177 VAL B O 1
ATOM 2964 N N . ARG B 1 178 ? -11.367 9.148 -8.523 1 95.44 178 ARG B N 1
ATOM 2965 C CA . ARG B 1 178 ? -12.469 8.195 -8.391 1 95.44 178 ARG B CA 1
ATOM 2966 C C . ARG B 1 178 ? -11.977 6.859 -7.848 1 95.44 178 ARG B C 1
ATOM 2968 O O . ARG B 1 178 ? -11.078 6.242 -8.43 1 95.44 178 ARG B O 1
ATOM 2975 N N . ASP B 1 179 ? -12.641 6.414 -6.855 1 92.06 179 ASP B N 1
ATOM 2976 C CA . ASP B 1 179 ? -12.211 5.219 -6.133 1 92.06 179 ASP B CA 1
ATOM 2977 C C . ASP B 1 179 ? -13.031 3.998 -6.559 1 92.06 179 ASP B C 1
ATOM 2979 O O . ASP B 1 179 ? -14.148 4.137 -7.059 1 92.06 179 ASP B O 1
ATOM 2983 N N . GLY B 1 180 ? -12.453 2.85 -6.449 1 95 180 GLY B N 1
ATOM 2984 C CA . GLY B 1 180 ? -13.141 1.591 -6.691 1 95 180 GLY B CA 1
ATOM 2985 C C . GLY B 1 180 ? -13.109 0.654 -5.5 1 95 180 GLY B C 1
ATOM 2986 O O . GLY B 1 180 ? -13.125 -0.568 -5.664 1 95 180 GLY B O 1
ATOM 2987 N N . SER B 1 181 ? -12.984 1.219 -4.312 1 93.88 181 SER B N 1
ATOM 2988 C CA . SER B 1 181 ? -12.828 0.398 -3.117 1 93.88 181 SER B CA 1
ATOM 2989 C C . SER B 1 181 ? -14.18 0.059 -2.494 1 93.88 181 SER B C 1
ATOM 2991 O O . SER B 1 181 ? -15.18 0.714 -2.781 1 93.88 181 SER B O 1
ATOM 2993 N N . SER B 1 182 ? -14.18 -1.004 -1.705 1 92.38 182 SER B N 1
ATOM 2994 C CA . SER B 1 182 ? -15.273 -1.381 -0.815 1 92.38 182 SER B CA 1
ATOM 2995 C C . SER B 1 182 ? -16.531 -1.756 -1.604 1 92.38 182 SER B C 1
ATOM 2997 O O . SER B 1 182 ? -17.625 -1.326 -1.268 1 92.38 182 SER B O 1
ATOM 2999 N N . ASN B 1 183 ? -16.391 -2.361 -2.729 1 95.44 183 ASN B N 1
ATOM 3000 C CA . ASN B 1 183 ? -17.516 -2.977 -3.43 1 95.44 183 ASN B CA 1
ATOM 3001 C C . ASN B 1 183 ? -17.875 -4.332 -2.826 1 95.44 183 ASN B C 1
ATOM 3003 O O . ASN B 1 183 ? -17.266 -4.766 -1.852 1 95.44 183 ASN B O 1
ATOM 3007 N N . ARG B 1 184 ? -18.938 -4.938 -3.344 1 97.06 184 ARG B N 1
ATOM 3008 C CA . ARG B 1 184 ? -19.406 -6.203 -2.795 1 97.06 184 ARG B CA 1
ATOM 3009 C C . ARG B 1 184 ? -20.016 -7.078 -3.887 1 97.06 184 ARG B C 1
ATOM 3011 O O . ARG B 1 184 ? -20.734 -6.582 -4.758 1 97.06 184 ARG B O 1
ATOM 3018 N N . VAL B 1 185 ? -19.75 -8.375 -3.752 1 98.19 185 VAL B N 1
ATOM 3019 C CA . VAL B 1 185 ? -20.297 -9.328 -4.719 1 98.19 185 VAL B CA 1
ATOM 3020 C C . VAL B 1 185 ? -21.781 -9.531 -4.469 1 98.19 185 VAL B C 1
ATOM 3022 O O . VAL B 1 185 ? -22.203 -9.852 -3.352 1 98.19 185 VAL B O 1
ATOM 3025 N N . VAL B 1 186 ? -22.609 -9.391 -5.461 1 98.38 186 VAL B N 1
ATOM 3026 C CA . VAL B 1 186 ? -24.062 -9.57 -5.316 1 98.38 186 VAL B CA 1
ATOM 3027 C C . VAL B 1 186 ? -24.562 -10.516 -6.395 1 98.38 186 VAL B C 1
ATOM 3029 O O . VAL B 1 186 ? -25.75 -10.883 -6.402 1 98.38 186 VAL B O 1
ATOM 3032 N N . GLY B 1 187 ? -23.688 -10.875 -7.32 1 97.19 187 GLY B N 1
ATOM 3033 C CA . GLY B 1 187 ? -24.031 -11.789 -8.398 1 97.19 187 GLY B CA 1
ATOM 3034 C C . GLY B 1 187 ? -22.891 -12.703 -8.797 1 97.19 187 GLY B C 1
ATOM 3035 O O . GLY B 1 187 ? -21.734 -12.414 -8.508 1 97.19 187 GLY B O 1
ATOM 3036 N N . ARG B 1 188 ? -23.266 -13.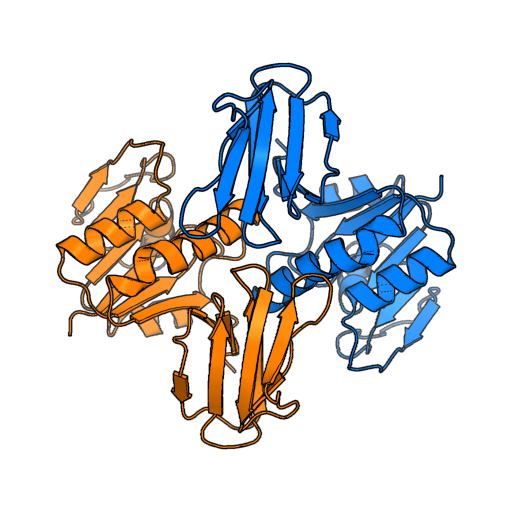711 -9.414 1 95.44 188 ARG B N 1
ATOM 3037 C CA . ARG B 1 188 ? -22.281 -14.688 -9.859 1 95.44 188 ARG B CA 1
ATOM 3038 C C . ARG B 1 188 ? -22.391 -14.93 -11.367 1 95.44 188 ARG B C 1
ATOM 3040 O O . ARG B 1 188 ? -23.484 -15.164 -11.875 1 95.44 188 ARG B O 1
ATOM 3047 N N . PRO B 1 189 ? -21.469 -14.961 -12.086 1 97.69 189 PRO B N 1
ATOM 3048 C CA . PRO B 1 189 ? -20.094 -14.625 -11.703 1 97.69 189 PRO B CA 1
ATOM 3049 C C . PRO B 1 189 ? -19.859 -13.117 -11.633 1 97.69 189 PRO B C 1
ATOM 3051 O O . PRO B 1 189 ? -20.703 -12.336 -12.062 1 97.69 189 PRO B O 1
ATOM 3054 N N . VAL B 1 190 ? -18.656 -12.766 -10.992 1 98.56 190 VAL B N 1
ATOM 3055 C CA . VAL B 1 190 ? -18.125 -11.414 -11.133 1 98.56 190 VAL B CA 1
ATOM 3056 C C . VAL B 1 190 ? -17.328 -11.305 -12.43 1 98.56 190 VAL B C 1
ATOM 3058 O O . VAL B 1 190 ? -16.484 -12.148 -12.727 1 98.56 190 VAL B O 1
ATOM 3061 N N . GLU B 1 191 ? -17.688 -10.297 -13.227 1 98.81 191 GLU B N 1
ATOM 3062 C CA . GLU B 1 191 ? -16.969 -10.023 -14.469 1 98.81 191 GLU B CA 1
ATOM 3063 C C . GLU B 1 191 ? -16.438 -8.594 -14.5 1 98.81 191 GLU B C 1
ATOM 3065 O O . GLU B 1 191 ? -17.125 -7.66 -14.094 1 98.81 191 GLU B O 1
ATOM 3070 N N . ILE B 1 192 ? -15.195 -8.492 -14.883 1 98.81 192 ILE B N 1
ATOM 3071 C CA . ILE B 1 192 ? -14.539 -7.191 -15 1 98.81 192 ILE B CA 1
ATOM 3072 C C . ILE B 1 192 ? -13.812 -7.094 -16.328 1 98.81 192 ILE B C 1
ATOM 3074 O O . ILE B 1 192 ? -13.039 -7.984 -16.688 1 98.81 192 ILE B O 1
ATOM 3078 N N . THR B 1 193 ? -14.07 -6.051 -17.094 1 98.88 193 THR B N 1
ATOM 3079 C CA . THR B 1 193 ? -13.312 -5.723 -18.297 1 98.88 193 THR B CA 1
ATOM 3080 C C . THR B 1 193 ? -12.82 -4.277 -18.25 1 98.88 193 THR B C 1
ATOM 3082 O O . THR B 1 193 ? -13.43 -3.434 -17.594 1 98.88 193 THR B O 1
ATOM 3085 N N . TYR B 1 194 ? -11.742 -3.965 -18.828 1 98.81 194 TYR B N 1
ATOM 3086 C CA . TYR B 1 194 ? -11.266 -2.592 -18.953 1 98.81 194 TYR B CA 1
ATOM 3087 C C . TYR B 1 194 ? -10.406 -2.424 -20.203 1 98.81 194 TYR B C 1
ATOM 3089 O O . TYR B 1 194 ? -9.906 -3.406 -20.75 1 98.81 194 TYR B O 1
ATOM 3097 N N . ASP B 1 195 ? -10.203 -1.192 -20.672 1 98.81 195 ASP B N 1
ATOM 3098 C CA . ASP B 1 195 ? -9.555 -0.918 -21.953 1 98.81 195 ASP B CA 1
ATOM 3099 C C . ASP B 1 195 ? -8.062 -0.641 -21.75 1 98.81 195 ASP B C 1
ATOM 3101 O O . ASP B 1 195 ? -7.227 -1.188 -22.484 1 98.81 195 ASP B O 1
ATOM 3105 N N . LYS B 1 196 ? -7.734 0.287 -20.844 1 98.56 196 LYS B N 1
ATOM 3106 C CA . LYS B 1 196 ? -6.352 0.74 -20.719 1 98.56 196 LYS B CA 1
ATOM 3107 C C . LYS B 1 196 ? -5.945 0.835 -19.25 1 98.56 196 LYS B C 1
ATOM 3109 O O . LYS B 1 196 ? -6.742 1.26 -18.406 1 98.56 196 LYS B O 1
ATOM 3114 N N . GLY B 1 197 ? -4.664 0.407 -19 1 98.38 197 GLY B N 1
ATOM 3115 C CA . GLY B 1 197 ? -4.102 0.536 -17.656 1 98.38 197 GLY B CA 1
ATOM 3116 C C . GLY B 1 197 ? -3.85 -0.801 -16.984 1 98.38 197 GLY B C 1
ATOM 3117 O O . GLY B 1 197 ? -3.896 -1.847 -17.641 1 98.38 197 GLY B O 1
ATOM 3118 N N . ASP B 1 198 ? -3.412 -0.796 -15.742 1 98.62 198 ASP B N 1
ATOM 3119 C CA . ASP B 1 198 ? -3.16 -1.953 -14.891 1 98.62 198 ASP B CA 1
ATOM 3120 C C . ASP B 1 198 ? -4.062 -1.931 -13.656 1 98.62 198 ASP B C 1
ATOM 3122 O O . ASP B 1 198 ? -3.996 -1.001 -12.852 1 98.62 198 ASP B O 1
ATOM 3126 N N . LEU B 1 199 ? -4.883 -2.951 -13.508 1 98.75 199 LEU B N 1
ATOM 3127 C CA . LEU B 1 199 ? -5.934 -2.938 -12.492 1 98.75 199 LEU B CA 1
ATOM 3128 C C . LEU B 1 199 ? -5.711 -4.039 -11.461 1 98.75 199 LEU B C 1
ATOM 3130 O O . LEU B 1 199 ? -5.617 -5.215 -11.812 1 98.75 199 LEU B O 1
ATOM 3134 N N . LEU B 1 200 ? -5.559 -3.67 -10.188 1 98.75 200 LEU B N 1
ATOM 3135 C CA . LEU B 1 200 ? -5.48 -4.613 -9.086 1 98.75 200 LEU B CA 1
ATOM 3136 C C . LEU B 1 200 ? -6.875 -4.961 -8.562 1 98.75 200 LEU B C 1
ATOM 3138 O O . LEU B 1 200 ? -7.738 -4.086 -8.469 1 98.75 200 LEU B O 1
ATOM 3142 N N . LEU B 1 201 ? -7.09 -6.18 -8.25 1 98.75 201 LEU B N 1
ATOM 3143 C CA . LEU B 1 201 ? -8.289 -6.66 -7.582 1 98.75 201 LEU B CA 1
ATOM 3144 C C . LEU B 1 201 ? -7.961 -7.223 -6.207 1 98.75 201 LEU B C 1
ATOM 3146 O O . LEU B 1 201 ? -7.09 -8.086 -6.078 1 98.75 201 LEU B O 1
ATOM 3150 N N . PHE B 1 202 ? -8.539 -6.656 -5.223 1 98.62 202 PHE B N 1
ATOM 3151 C CA . PHE B 1 202 ? -8.516 -7.23 -3.883 1 98.62 202 PHE B CA 1
ATOM 3152 C C . PHE B 1 202 ? -9.797 -8 -3.605 1 98.62 202 PHE B C 1
ATOM 3154 O O . PHE B 1 202 ? -10.898 -7.5 -3.848 1 98.62 202 PHE B O 1
ATOM 3161 N N . VAL B 1 203 ? -9.695 -9.195 -3.154 1 98.38 203 VAL B N 1
ATOM 3162 C CA . VAL B 1 203 ? -10.82 -10.031 -2.746 1 98.38 203 VAL B CA 1
ATOM 3163 C C . VAL B 1 203 ? -10.672 -10.406 -1.274 1 98.38 203 VAL B C 1
ATOM 3165 O O . VAL B 1 203 ? -9.727 -11.102 -0.896 1 98.38 203 VAL B O 1
ATOM 3168 N N . ALA B 1 204 ? -11.648 -9.953 -0.454 1 97.12 204 ALA B N 1
ATOM 3169 C CA . ALA B 1 204 ? -11.594 -10.219 0.981 1 97.12 204 ALA B CA 1
ATOM 3170 C C . ALA B 1 204 ? -11.82 -11.695 1.274 1 97.12 204 ALA B C 1
ATOM 3172 O O . ALA B 1 204 ? -12.586 -12.367 0.573 1 97.12 204 ALA B O 1
ATOM 3173 N N . THR B 1 205 ? -11.047 -12.148 2.242 1 87.75 205 THR B N 1
ATOM 3174 C CA . THR B 1 205 ? -11.312 -13.508 2.705 1 87.75 205 THR B CA 1
ATOM 3175 C C . THR B 1 205 ? -12.07 -13.484 4.031 1 87.75 205 THR B C 1
ATOM 3177 O O . THR B 1 205 ? -11.867 -12.594 4.855 1 87.75 205 THR B O 1
ATOM 3180 N N . ARG B 1 206 ? -13.375 -14.164 4.141 1 63.34 206 ARG B N 1
ATOM 3181 C CA . ARG B 1 206 ? -14.195 -14.273 5.34 1 63.34 206 ARG B CA 1
ATOM 3182 C C . ARG B 1 206 ? -13.461 -15.023 6.445 1 63.34 206 ARG B C 1
ATOM 3184 O O . ARG B 1 206 ? -12.633 -15.891 6.168 1 63.34 206 ARG B O 1
#

Organism: NCBI:txid1194090

Secondary structure (DSSP, 8-state):
--EEEEE-SSSPPPHHHHHHHHTT-SEEEEETTHHHHHHHTT---SEEEE--SS----S---SEEEE---TTS-HHHHHHHHHHHTT--EEEEES-SSS-HHHHHHHHHHHHHHGGGSSEEEEE-SSEEEEEE-SEEEE---TT-EEEEEETTSEEEEEEEESBSS--EEEEEETTTB-EEEEEB-SSSEEEE-SBS-EEEEEE--/--EEEEE-SSSPPPHHHHHHHHTT-SEEEEETTHHHHHHHTT---SEEEE--SS----S---SEEEE---TTS-HHHHHHHHHHHTT--EEEEES-SSS-HHHHHHHHHHHHHHGGGSSEEEEE-SSEEEEEE-SEEEE---TT-EEEEEETTSEEEEEEEESBSS--EEEEEETTTB-EEEEEB-SSSEEEE-SBS-EEEEEE--

pLDDT: mean 92.74, std 10.66, range [49.0, 98.88]

Radius of gyration: 21.33 Å; Cα contacts (8 Å, |Δi|>4): 1019; chains: 2; bounding box: 48×56×52 Å

Nearest PDB structures (foldseek):
  2omk-assembly1_A  TM=8.837E-01  e=6.716E-19  Bacteroides thetaiotaomicron VPI-5482
  3lm8-assembly1_A  TM=8.492E-01  e=1.097E-18  Bacillus subtilis
  2omk-assembly1_B  TM=8.530E-01  e=2.437E-18  Bacteroides thetaiotaomicron VPI-5482
  3k94-assembly1_A  TM=8.381E-01  e=3.410E-17  Geobacillus thermodenitrificans NG80-2
  3cq9-assembly1_A  TM=8.097E-01  e=1.092E-14  Lactiplantibacillus plantarum WCFS1

InterPro domains:
  IPR006282 Thiamin pyrophosphokinase [TIGR01378] (4-200)
  IPR006282 Thiamin pyrophosphokinase [cd07995] (4-202)
  IPR007371 Thiamin pyrophosphokinase, catalytic domain [PF04263] (20-116)
  IPR007373 Thiamin pyrophosphokinase, thiamin-binding domain [PF04265] (142-197)
  IPR007373 Thiamin pyrophosphokinase, thiamin-binding domain [SM00983] (142-200)
  IPR036371 Thiamin pyrophosphokinase, thiamin-binding domain superfamily [SSF63862] (131-199)
  IPR036759 Thiamin pyrophosphokinase, catalytic domain superfamily [G3DSA:3.40.50.10240] (1-205)
  IPR036759 Thiamin pyrophosphokinase, catalytic domain superfamily [SSF63999] (3-126)
  IPR053149 Thiamine pyrophosphokinase [PTHR41299] (1-202)

Sequence (412 aa):
MKSILILCNGNPPSERLFREHYNPADYLIAADGGGNIALNMGIDPDVVIGDLDSFIPDPPHSFEVIRRGDQEANDLEKALRLAREKGGERITILGATGHRLDHTLKNLSVLKQFNKGFEQIRMVDNFGETLLIPRSFRKVMGIGTQVSLFPLSGKVTGITTSGLQYPLSQETLENGVRDGSSNRVVGRPVEITYDKGDLLLFVATRMKSILILCNGNPPSERLFREHYNPADYLIAADGGGNIALNMGIDPDVVIGDLDSFIPDPPHSFEVIRRGDQEANDLEKALRLAREKGGERITILGATGHRLDHTLKNLSVLKQFNKGFEQIRMVDNFGETLLIPRSFRKVMGIGTQVSLFPLSGKVTGITTSGLQYPLSQETLENGVRDGSSNRVVGRPVEITYDKGDLLLFVATR

Solvent-accessible surface area (backbone atoms only — not comparable to full-atom values): 20967 Å² total; per-residue (Å²): 130,42,29,31,29,35,30,34,64,35,39,73,55,50,68,67,60,47,49,67,51,51,70,80,31,75,42,38,39,12,20,26,39,10,37,56,56,35,46,74,70,73,37,81,48,60,28,33,33,18,69,46,83,68,42,76,79,67,73,96,65,94,45,48,75,48,79,46,74,58,81,86,52,54,43,66,56,54,46,51,53,50,38,50,74,72,54,35,29,37,37,42,33,32,11,58,42,40,56,52,65,69,57,27,54,48,46,54,23,47,49,58,54,49,39,87,76,30,83,38,57,35,40,41,54,86,55,26,36,39,32,77,54,62,53,72,37,76,48,80,58,61,74,66,35,40,31,28,43,45,39,59,37,11,41,25,35,44,27,31,40,42,26,40,70,74,58,40,72,60,35,64,37,25,62,40,77,37,83,45,63,82,35,30,26,70,36,75,51,32,36,39,34,38,72,46,69,40,43,32,41,36,42,48,52,135,131,42,28,30,29,34,29,34,63,34,38,72,53,50,69,68,60,46,49,67,51,50,69,78,31,75,42,37,39,13,20,26,41,11,38,57,54,34,47,73,70,72,40,81,47,59,27,32,32,18,68,47,82,69,43,76,80,62,72,96,64,96,45,50,75,48,79,46,74,60,82,86,53,54,42,67,56,54,45,50,53,50,37,50,74,72,54,34,30,38,36,44,32,32,10,56,41,41,55,50,64,68,57,26,54,48,47,55,23,47,48,57,52,50,40,87,75,32,84,39,57,35,41,41,53,87,55,26,37,38,32,76,52,62,55,70,38,76,48,79,58,60,74,67,35,41,32,28,45,44,37,58,37,10,41,27,33,44,27,31,39,43,27,40,71,74,57,40,73,62,34,65,37,26,63,39,76,38,86,46,61,80,35,30,27,70,35,76,50,31,35,39,36,41,74,48,68,40,42,34,40,36,42,49,51,135